Protein AF-0000000069438291 (afdb_homodimer)

InterPro domains:
  IPR002220 DapA-like [PF00701] (7-291)
  IPR002220 DapA-like [PIRSF001365] (4-292)
  IPR002220 DapA-like [PR00146] (40-61)
  IPR002220 DapA-like [PR00146] (76-94)
  IPR002220 DapA-like [PR00146] (108-124)
  IPR002220 DapA-like [PR00146] (133-150)
  IPR002220 DapA-like [PTHR12128] (6-292)
  IPR002220 DapA-like [SM01130] (6-295)
  IPR013785 Aldolase-type TIM barrel [G3DSA:3.20.20.70] (4-294)

Sequence (590 aa):
MTSTPQFHGIIAYPVTPFLPDDTVDIDRLAELVSRLVDDGAHAIAPLGSTGESAYLEEREFDAVVDTTVAAVNKRVPVIVGASDLTTANTIRRARHAQQAGADAVMVLPISYWKLSDREIAQHYASVAAAIDIPLMAYNNPATSGVDMKPELLVSMFGDIDNFTMVKESTGDLNRMLEIKRLTNGLLPFYNGSNPLVLDALNAGASGWCTAAPCLAPQPCLDLYEAVRAGRDDDAASLYTALKPLLQFIVAGGLPTTVKAGLELQGRPVGDPRRPLLPLDPEGRETLKGILASTPMTSTPQFHGIIAYPVTPFLPDDTVDIDRLAELVSRLVDDGAHAIAPLGSTGESAYLEEREFDAVVDTTVAAVNKRVPVIVGASDLTTANTIRRARHAQQAGADAVMVLPISYWKLSDREIAQHYASVAAAIDIPLMAYNNPATSGVDMKPELLVSMFGDIDNFTMVKESTGDLNRMLEIKRLTNGLLPFYNGSNPLVLDALNAGASGWCTAAPCLAPQPCLDLYEAVRAGRDDDAASLYTALKPLLQFIVAGGLPTTVKAGLELQGRPVGDPRRPLLPLDPEGRETLKGILASTP

Nearest PDB structures (foldseek):
  3na8-assembly1_D  TM=9.850E-01  e=8.270E-37  Pseudomonas aeruginosa
  3na8-assembly1_B  TM=9.850E-01  e=1.164E-35  Pseudomonas aeruginosa
  2vc6-assembly1_A  TM=9.682E-01  e=6.201E-26  Sinorhizobium meliloti
  4i7u-assembly1_A  TM=9.525E-01  e=2.532E-25  Agrobacterium tumefaciens
  2ehh-assembly1_D  TM=9.602E-01  e=3.754E-25  Aquifex aeolicus

Structure (mmCIF, N/CA/C/O backbone):
data_AF-0000000069438291-model_v1
#
loop_
_entity.id
_entity.type
_entity.pdbx_description
1 polymer 'Probable dihydrodipicolinate synthetase DapA'
#
loop_
_atom_site.group_PDB
_atom_site.id
_atom_site.type_symbol
_atom_site.label_atom_id
_atom_site.label_alt_id
_atom_site.label_comp_id
_atom_site.label_asym_id
_atom_site.label_entity_id
_atom_site.label_seq_id
_atom_site.pdbx_PDB_ins_code
_atom_site.Cartn_x
_atom_site.Cartn_y
_atom_site.Cartn_z
_atom_site.occupancy
_atom_site.B_iso_or_equiv
_atom_site.auth_seq_id
_atom_site.auth_comp_id
_atom_site.auth_asym_id
_atom_site.auth_atom_id
_atom_site.pdbx_PDB_model_num
ATOM 1 N N . MET A 1 1 ? 17.719 36.656 3.875 1 32.34 1 MET A N 1
ATOM 2 C CA . MET A 1 1 ? 17.891 35.219 3.994 1 32.34 1 MET A CA 1
ATOM 3 C C . MET A 1 1 ? 16.531 34.5 3.98 1 32.34 1 MET A C 1
ATOM 5 O O . MET A 1 1 ? 15.688 34.75 4.832 1 32.34 1 MET A O 1
ATOM 9 N N . THR A 1 2 ? 15.992 34 2.896 1 38.28 2 THR A N 1
ATOM 10 C CA . THR A 1 2 ? 14.578 33.656 2.805 1 38.28 2 THR A CA 1
ATOM 11 C C . THR A 1 2 ? 14.195 32.688 3.904 1 38.28 2 THR A C 1
ATOM 13 O O . THR A 1 2 ? 14.898 31.703 4.145 1 38.28 2 THR A O 1
ATOM 16 N N . SER A 1 3 ? 13.57 32.969 4.926 1 43.28 3 SER A N 1
ATOM 17 C CA . SER A 1 3 ? 13.25 32.281 6.168 1 43.28 3 SER A CA 1
ATOM 18 C C . SER A 1 3 ? 12.625 30.922 5.891 1 43.28 3 SER A C 1
ATOM 20 O O . SER A 1 3 ? 11.75 30.797 5.027 1 43.28 3 SER A O 1
ATOM 22 N N . THR A 1 4 ? 13.469 29.766 5.848 1 52.38 4 THR A N 1
ATOM 23 C CA . THR A 1 4 ? 12.93 28.406 5.766 1 52.38 4 THR A CA 1
ATOM 24 C C . THR A 1 4 ? 11.539 28.344 6.379 1 52.38 4 THR A C 1
ATOM 26 O O . THR A 1 4 ? 11.336 28.766 7.523 1 52.38 4 THR A O 1
ATOM 29 N N . PRO A 1 5 ? 10.562 28.203 5.414 1 58.78 5 PRO A N 1
ATOM 30 C CA . PRO A 1 5 ? 9.227 28.125 6.004 1 58.78 5 PRO A CA 1
ATOM 31 C C . PRO A 1 5 ? 9.188 27.266 7.262 1 58.78 5 PRO A C 1
ATOM 33 O O . PRO A 1 5 ? 9.852 26.234 7.328 1 58.78 5 PRO A O 1
ATOM 36 N N . GLN A 1 6 ? 8.836 27.859 8.352 1 80.06 6 GLN A N 1
ATOM 37 C CA . GLN A 1 6 ? 8.766 27.156 9.625 1 80.06 6 GLN A CA 1
ATOM 38 C C . GLN A 1 6 ? 7.488 26.312 9.711 1 80.06 6 GLN A C 1
ATOM 40 O O . GLN A 1 6 ? 6.383 26.859 9.734 1 80.06 6 GLN A O 1
ATOM 45 N N . PHE A 1 7 ? 7.539 25.047 9.383 1 93.44 7 PHE A N 1
ATOM 46 C CA . PHE A 1 7 ? 6.441 24.125 9.656 1 93.44 7 PHE A CA 1
ATOM 47 C C . PHE A 1 7 ? 6.242 23.953 11.156 1 93.44 7 PHE A C 1
ATOM 49 O O . PHE A 1 7 ? 7.191 23.641 11.883 1 93.44 7 PHE A O 1
ATOM 56 N N . HIS A 1 8 ? 5.027 24.312 11.609 1 96.06 8 HIS A N 1
ATOM 57 C CA . HIS A 1 8 ? 4.703 24.172 13.023 1 96.06 8 HIS A CA 1
ATOM 58 C C . HIS A 1 8 ? 3.209 23.953 13.227 1 96.06 8 HIS A C 1
ATOM 60 O O . HIS A 1 8 ? 2.424 24.078 12.281 1 96.06 8 HIS A O 1
ATOM 66 N N . GLY A 1 9 ? 2.861 23.609 14.492 1 97.44 9 GLY A N 1
ATOM 67 C CA . GLY A 1 9 ? 1.461 23.594 14.875 1 97.44 9 GLY A CA 1
ATOM 68 C C . GLY A 1 9 ? 0.676 22.484 14.203 1 97.44 9 GLY A C 1
ATOM 69 O O . GLY A 1 9 ? 1.126 21.328 14.156 1 97.44 9 GLY A O 1
ATOM 70 N N . ILE A 1 10 ? -0.532 22.859 13.789 1 98.25 10 ILE A N 1
ATOM 71 C CA . ILE A 1 10 ? -1.424 21.906 13.148 1 98.25 10 ILE A CA 1
ATOM 72 C C . ILE A 1 10 ? -1.109 21.828 11.656 1 98.25 10 ILE A C 1
ATOM 74 O O . ILE A 1 10 ? -1.323 22.797 10.922 1 98.25 10 ILE A O 1
ATOM 78 N N . ILE A 1 11 ? -0.617 20.719 11.25 1 98.56 11 ILE A N 1
ATOM 79 C CA . ILE A 1 11 ? -0.389 20.406 9.844 1 98.56 11 ILE A CA 1
ATOM 80 C C . ILE A 1 11 ? -1.502 19.5 9.328 1 98.56 11 ILE A C 1
ATOM 82 O O . ILE A 1 11 ? -1.548 18.312 9.656 1 98.56 11 ILE A O 1
ATOM 86 N N . ALA A 1 12 ? -2.355 20.094 8.531 1 98.75 12 ALA A N 1
ATOM 87 C CA . ALA A 1 12 ? -3.611 19.438 8.172 1 98.75 12 ALA A CA 1
ATOM 88 C C . ALA A 1 12 ? -3.441 18.578 6.922 1 98.75 12 ALA A C 1
ATOM 90 O O . ALA A 1 12 ? -2.857 19.016 5.93 1 98.75 12 ALA A O 1
ATOM 91 N N . TYR A 1 13 ? -3.969 17.375 7.02 1 98.31 13 TYR A N 1
ATOM 92 C CA . TYR A 1 13 ? -3.975 16.406 5.922 1 98.31 13 TYR A CA 1
ATOM 93 C C . TYR A 1 13 ? -5.332 16.391 5.227 1 98.31 13 TYR A C 1
ATOM 95 O O . TYR A 1 13 ? -6.285 15.789 5.738 1 98.31 13 TYR A O 1
ATOM 103 N N . PRO A 1 14 ? -5.395 17 4.078 1 98.88 14 PRO A N 1
ATOM 104 C CA . PRO A 1 14 ? -6.668 16.891 3.361 1 98.88 14 PRO A CA 1
ATOM 105 C C . PRO A 1 14 ? -6.84 15.539 2.666 1 98.88 14 PRO A C 1
ATOM 107 O O . PRO A 1 14 ? -5.855 14.922 2.246 1 98.88 14 PRO A O 1
ATOM 110 N N . VAL A 1 15 ? -8.125 15.07 2.59 1 98.88 15 VAL A N 1
ATOM 111 C CA . VAL A 1 15 ? -8.461 13.961 1.703 1 98.88 15 VAL A CA 1
ATOM 112 C C . VAL A 1 15 ? -8.516 14.453 0.258 1 98.88 15 VAL A C 1
ATOM 114 O O . VAL A 1 15 ? -8.578 15.664 0.008 1 98.88 15 VAL A O 1
ATOM 117 N N . THR A 1 16 ? -8.422 13.57 -0.687 1 98.94 16 THR A N 1
ATOM 118 C CA . THR A 1 16 ? -8.625 13.875 -2.1 1 98.94 16 THR A CA 1
ATOM 119 C C . THR A 1 16 ? -10.07 13.586 -2.51 1 98.94 16 THR A C 1
ATOM 121 O O . THR A 1 16 ? -10.508 12.438 -2.484 1 98.94 16 THR A O 1
ATOM 124 N N . PRO A 1 17 ? -10.781 14.625 -2.877 1 98.88 17 PRO A N 1
ATOM 125 C CA . PRO A 1 17 ? -12.164 14.43 -3.316 1 98.88 17 PRO A CA 1
ATOM 126 C C . PRO A 1 17 ? -12.266 13.789 -4.699 1 98.88 17 PRO A C 1
ATOM 128 O O . PRO A 1 17 ? -11.445 14.078 -5.578 1 98.88 17 PRO A O 1
ATOM 131 N N . PHE A 1 18 ? -13.242 12.961 -4.852 1 98.75 18 PHE A N 1
ATOM 132 C CA . PHE A 1 18 ? -13.477 12.305 -6.133 1 98.75 18 PHE A CA 1
ATOM 133 C C . PHE A 1 18 ? -14.906 12.539 -6.605 1 98.75 18 PHE A C 1
ATOM 135 O O . PHE A 1 18 ? -15.836 12.594 -5.793 1 98.75 18 PHE A O 1
ATOM 142 N N . LEU A 1 19 ? -15.039 12.664 -7.918 1 98.31 19 LEU A N 1
ATOM 143 C CA . LEU A 1 19 ? -16.344 12.664 -8.562 1 98.31 19 LEU A CA 1
ATOM 144 C C . LEU A 1 19 ? -16.875 11.242 -8.711 1 98.31 19 LEU A C 1
ATOM 146 O O . LEU A 1 19 ? -16.141 10.273 -8.523 1 98.31 19 LEU A O 1
ATOM 150 N N . PRO A 1 20 ? -18.172 11.094 -9 1 96.12 20 PRO A N 1
ATOM 151 C CA . PRO A 1 20 ? -18.75 9.758 -9.141 1 96.12 20 PRO A CA 1
ATOM 152 C C . PRO A 1 20 ? -18.062 8.914 -10.203 1 96.12 20 PRO A C 1
ATOM 154 O O . PRO A 1 20 ? -18.078 7.688 -10.133 1 96.12 20 PRO A O 1
ATOM 157 N N . ASP A 1 21 ? -17.391 9.602 -11.195 1 95.69 21 ASP A N 1
ATOM 158 C CA . ASP A 1 21 ? -16.703 8.852 -12.25 1 95.69 21 ASP A CA 1
ATOM 159 C C . ASP A 1 21 ? -15.258 8.539 -11.844 1 95.69 21 ASP A C 1
ATOM 161 O O . ASP A 1 21 ? -14.453 8.133 -12.68 1 95.69 21 ASP A O 1
ATOM 165 N N . ASP A 1 22 ? -14.883 8.797 -10.555 1 95 22 ASP A N 1
ATOM 166 C CA . ASP A 1 22 ? -13.625 8.43 -9.922 1 95 22 ASP A CA 1
ATOM 167 C C . ASP A 1 22 ? -12.5 9.375 -10.336 1 95 22 ASP A C 1
ATOM 169 O O . ASP A 1 22 ? -11.32 9.094 -10.086 1 95 22 ASP A O 1
ATOM 173 N N . THR A 1 23 ? -12.867 10.445 -11.031 1 97.38 23 THR A N 1
ATOM 174 C CA . THR A 1 23 ? -11.844 11.461 -11.289 1 97.38 23 THR A CA 1
ATOM 175 C C . THR A 1 23 ? -11.734 12.422 -10.109 1 97.38 23 THR A C 1
ATOM 177 O O . THR A 1 23 ? -12.688 12.578 -9.336 1 97.38 23 THR A O 1
ATOM 180 N N . VAL A 1 24 ? -10.602 13.047 -9.969 1 98.56 24 VAL A N 1
ATOM 181 C CA . VAL A 1 24 ? -10.375 13.977 -8.867 1 98.56 24 VAL A CA 1
ATOM 182 C C . VAL A 1 24 ? -11.312 15.18 -9.008 1 98.56 24 VAL A C 1
ATOM 184 O O . VAL A 1 24 ? -11.438 15.75 -10.086 1 98.56 24 VAL A O 1
ATOM 187 N N . ASP A 1 25 ? -11.977 15.508 -7.969 1 98.81 25 ASP A N 1
ATOM 188 C CA . ASP A 1 25 ? -12.828 16.703 -7.906 1 98.81 25 ASP A CA 1
ATOM 189 C C . ASP A 1 25 ? -12.016 17.938 -7.508 1 98.81 25 ASP A C 1
ATOM 191 O O . ASP A 1 25 ? -11.906 18.25 -6.32 1 98.81 25 ASP A O 1
ATOM 195 N N . ILE A 1 26 ? -11.617 18.594 -8.5 1 98.62 26 ILE A N 1
ATOM 196 C CA . ILE A 1 26 ? -10.695 19.719 -8.328 1 98.62 26 ILE A CA 1
ATOM 197 C C . ILE A 1 26 ? -11.367 20.828 -7.527 1 98.62 26 ILE A C 1
ATOM 199 O O . ILE A 1 26 ? -10.758 21.406 -6.625 1 98.62 26 ILE A O 1
ATOM 203 N N . ASP A 1 27 ? -12.539 21.188 -7.84 1 98.62 27 ASP A N 1
ATOM 204 C CA . ASP A 1 27 ? -13.25 22.266 -7.172 1 98.62 27 ASP A CA 1
ATOM 205 C C . ASP A 1 27 ? -13.453 21.953 -5.688 1 98.62 27 ASP A C 1
ATOM 207 O O . ASP A 1 27 ? -13.219 22.812 -4.832 1 98.62 27 ASP A O 1
ATOM 211 N N . ARG A 1 28 ? -13.914 20.734 -5.422 1 98.69 28 ARG A N 1
ATOM 212 C CA . ARG A 1 28 ? -14.133 20.344 -4.035 1 98.69 28 ARG A CA 1
ATOM 213 C C . ARG A 1 28 ? -12.82 20.312 -3.26 1 98.69 28 ARG A C 1
ATOM 215 O O . ARG A 1 28 ? -12.781 20.625 -2.07 1 98.69 28 ARG A O 1
ATOM 222 N N . LEU A 1 29 ? -11.75 19.922 -3.936 1 98.88 29 LEU A N 1
ATOM 223 C CA . LEU A 1 29 ? -10.445 19.953 -3.291 1 98.88 29 LEU A CA 1
ATOM 224 C C . LEU A 1 29 ? -10.047 21.375 -2.916 1 98.88 29 LEU A C 1
ATOM 226 O O . LEU A 1 29 ? -9.602 21.625 -1.793 1 98.88 29 LEU A O 1
ATOM 230 N N . ALA A 1 30 ? -10.195 22.266 -3.84 1 98.88 30 ALA A N 1
ATOM 231 C CA . ALA A 1 30 ? -9.867 23.672 -3.564 1 98.88 30 ALA A CA 1
ATOM 232 C C . ALA A 1 30 ? -10.688 24.188 -2.387 1 98.88 30 ALA A C 1
ATOM 234 O O . ALA A 1 30 ? -10.148 24.891 -1.52 1 98.88 30 ALA A O 1
ATOM 235 N N . GLU A 1 31 ? -11.938 23.844 -2.369 1 98.81 31 GLU A N 1
ATOM 236 C CA . GLU A 1 31 ? -12.812 24.281 -1.282 1 98.81 31 GLU A CA 1
ATOM 237 C C . GLU A 1 31 ? -12.352 23.703 0.056 1 98.81 31 GLU A C 1
ATOM 239 O O . GLU A 1 31 ? -12.289 24.422 1.055 1 98.81 31 GLU A O 1
ATOM 244 N N . LEU A 1 32 ? -12.062 22.438 0.047 1 98.88 32 LEU A N 1
ATOM 245 C CA . LEU A 1 32 ? -11.625 21.781 1.27 1 98.88 32 LEU A CA 1
ATOM 246 C C . LEU A 1 32 ? -10.336 22.391 1.794 1 98.88 32 LEU A C 1
ATOM 248 O O . LEU A 1 32 ? -10.227 22.703 2.982 1 98.88 32 LEU A O 1
ATOM 252 N N . VAL A 1 33 ? -9.391 22.578 0.956 1 98.88 33 VAL A N 1
ATOM 253 C CA . VAL A 1 33 ? -8.094 23.141 1.331 1 98.88 33 VAL A CA 1
ATOM 254 C C . VAL A 1 33 ? -8.281 24.562 1.848 1 98.88 33 VAL A C 1
ATOM 256 O O . VAL A 1 33 ? -7.727 24.922 2.887 1 98.88 33 VAL A O 1
ATOM 259 N N . SER A 1 34 ? -9.055 25.344 1.121 1 98.81 34 SER A N 1
ATOM 260 C CA . SER A 1 34 ? -9.312 26.703 1.561 1 98.81 34 SER A CA 1
ATOM 261 C C . SER A 1 34 ? -9.945 26.734 2.945 1 98.81 34 SER A C 1
ATOM 263 O O . SER A 1 34 ? -9.594 27.562 3.785 1 98.81 34 SER A O 1
ATOM 265 N N . ARG A 1 35 ? -10.859 25.859 3.148 1 98.75 35 ARG A N 1
ATOM 266 C CA . ARG A 1 35 ? -11.516 25.797 4.445 1 98.75 35 ARG A CA 1
ATOM 267 C C . ARG A 1 35 ? -10.531 25.438 5.551 1 98.75 35 ARG A C 1
ATOM 269 O O . ARG A 1 35 ? -10.586 26 6.648 1 98.75 35 ARG A O 1
ATOM 276 N N . LEU A 1 36 ? -9.641 24.469 5.309 1 98.88 36 LEU A N 1
ATOM 277 C CA . LEU A 1 36 ? -8.633 24.078 6.297 1 98.88 36 LEU A CA 1
ATOM 278 C C . LEU A 1 36 ? -7.758 25.281 6.664 1 98.88 36 LEU A C 1
ATOM 280 O O . LEU A 1 36 ? -7.449 25.484 7.836 1 98.88 36 LEU A O 1
ATOM 284 N N . VAL A 1 37 ? -7.406 26.031 5.633 1 98.81 37 VAL A N 1
ATOM 285 C CA . VAL A 1 37 ? -6.602 27.234 5.867 1 98.81 37 VAL A CA 1
ATOM 286 C C . VAL A 1 37 ? -7.41 28.25 6.668 1 98.81 37 VAL A C 1
ATOM 288 O O . VAL A 1 37 ? -6.926 28.781 7.672 1 98.81 37 VAL A O 1
ATOM 291 N N . ASP A 1 38 ? -8.617 28.469 6.258 1 98.69 38 ASP A N 1
ATOM 292 C CA . ASP A 1 38 ? -9.484 29.453 6.914 1 98.69 38 ASP A CA 1
ATOM 293 C C . ASP A 1 38 ? -9.766 29.047 8.359 1 98.69 38 ASP A C 1
ATOM 295 O O . ASP A 1 38 ? -9.922 29.906 9.234 1 98.69 38 ASP A O 1
ATOM 299 N N . ASP A 1 39 ? -9.789 27.781 8.555 1 98.5 39 ASP A N 1
ATOM 300 C CA . ASP A 1 39 ? -10.094 27.266 9.883 1 98.5 39 ASP A CA 1
ATOM 301 C C . ASP A 1 39 ? -8.875 27.312 10.797 1 98.5 39 ASP A C 1
ATOM 303 O O . ASP A 1 39 ? -8.969 27.031 11.992 1 98.5 39 ASP A O 1
ATOM 307 N N . GLY A 1 40 ? -7.715 27.609 10.312 1 98.56 40 GLY A N 1
ATOM 308 C CA . GLY A 1 40 ? -6.602 27.938 11.188 1 98.56 40 GLY A CA 1
ATOM 309 C C . GLY A 1 40 ? -5.465 26.938 11.109 1 98.56 40 GLY A C 1
ATOM 310 O O . GLY A 1 40 ? -4.547 26.969 11.93 1 98.56 40 GLY A O 1
ATOM 311 N N . ALA A 1 41 ? -5.512 26.031 10.141 1 98.62 41 ALA A N 1
ATOM 312 C CA . ALA A 1 41 ? -4.363 25.141 9.969 1 98.62 41 ALA A CA 1
ATOM 313 C C . ALA A 1 41 ? -3.078 25.938 9.766 1 98.62 41 ALA A C 1
ATOM 315 O O . ALA A 1 41 ? -3.074 26.953 9.062 1 98.62 41 ALA A O 1
ATOM 316 N N . HIS A 1 42 ? -1.975 25.438 10.383 1 98.56 42 HIS A N 1
ATOM 317 C CA . HIS A 1 42 ? -0.704 26.156 10.297 1 98.56 42 HIS A CA 1
ATOM 318 C C . HIS A 1 42 ? 0.08 25.719 9.062 1 98.56 42 HIS A C 1
ATOM 320 O O . HIS A 1 42 ? 1.024 26.406 8.648 1 98.56 42 HIS A O 1
ATOM 326 N N . ALA A 1 43 ? -0.226 24.641 8.461 1 98.69 43 ALA A N 1
ATOM 327 C CA . ALA A 1 43 ? 0.322 24.109 7.215 1 98.69 43 ALA A CA 1
ATOM 328 C C . ALA A 1 43 ? -0.626 23.094 6.59 1 98.69 43 ALA A C 1
ATOM 330 O O . ALA A 1 43 ? -1.5 22.547 7.273 1 98.69 43 ALA A O 1
ATOM 331 N N . ILE A 1 44 ? -0.461 22.891 5.309 1 98.81 44 ILE A N 1
ATOM 332 C CA . ILE A 1 44 ? -1.253 21.906 4.586 1 98.81 44 ILE A CA 1
ATOM 333 C C . ILE A 1 44 ? -0.334 20.828 4.012 1 98.81 44 ILE A C 1
ATOM 335 O O . ILE A 1 44 ? 0.702 21.141 3.418 1 98.81 44 ILE A O 1
ATOM 339 N N . ALA A 1 45 ? -0.655 19.594 4.277 1 98.75 45 ALA A N 1
ATOM 340 C CA . ALA A 1 45 ? 0.132 18.484 3.76 1 98.75 45 ALA A CA 1
ATOM 341 C C . ALA A 1 45 ? -0.743 17.516 2.967 1 98.75 45 ALA A C 1
ATOM 343 O O . ALA A 1 45 ? -1.238 16.531 3.512 1 98.75 45 ALA A O 1
ATOM 344 N N . PRO A 1 46 ? -0.883 17.781 1.656 1 98.88 46 PRO A N 1
ATOM 345 C CA . PRO A 1 46 ? -1.654 16.875 0.799 1 98.88 46 PRO A CA 1
ATOM 346 C C . PRO A 1 46 ? -0.875 15.625 0.409 1 98.88 46 PRO A C 1
ATOM 348 O O . PRO A 1 46 ? 0.347 15.578 0.573 1 98.88 46 PRO A O 1
ATOM 351 N N . LEU A 1 47 ? -1.573 14.633 -0.015 1 98.56 47 LEU A N 1
ATOM 352 C CA . LEU A 1 47 ? -1.022 13.508 -0.76 1 98.56 47 LEU A CA 1
ATOM 353 C C . LEU A 1 47 ? -0.15 12.633 0.138 1 98.56 47 LEU A C 1
ATOM 355 O O . LEU A 1 47 ? 0.916 12.18 -0.28 1 98.56 47 LEU A O 1
ATOM 359 N N . GLY A 1 48 ? -0.545 12.516 1.421 1 96.06 48 GLY A N 1
ATOM 360 C CA . GLY A 1 48 ? -0.122 11.422 2.271 1 96.06 48 GLY A CA 1
ATOM 361 C C . GLY A 1 48 ? -1.063 10.227 2.225 1 96.06 48 GLY A C 1
ATOM 362 O O . GLY A 1 48 ? -1.718 9.992 1.207 1 96.06 48 GLY A O 1
ATOM 363 N N . SER A 1 49 ? -1.062 9.492 3.289 1 94.38 49 SER A N 1
ATOM 364 C CA . SER A 1 49 ? -1.975 8.352 3.398 1 94.38 49 SER A CA 1
ATOM 365 C C . SER A 1 49 ? -3.43 8.805 3.33 1 94.38 49 SER A C 1
ATOM 367 O O . SER A 1 49 ? -4.242 8.203 2.629 1 94.38 49 SER A O 1
ATOM 369 N N . THR A 1 50 ? -3.738 9.906 3.984 1 96.75 50 THR A N 1
ATOM 370 C CA . THR A 1 50 ? -5.086 10.461 4.02 1 96.75 50 THR A CA 1
ATOM 371 C C . THR A 1 50 ? -5.516 10.922 2.631 1 96.75 50 THR A C 1
ATOM 373 O O . THR A 1 50 ? -6.676 10.75 2.246 1 96.75 50 THR A O 1
ATOM 376 N N . GLY A 1 51 ? -4.586 11.523 1.961 1 98 51 GLY A N 1
ATOM 377 C CA . GLY A 1 51 ? -4.867 12.07 0.644 1 98 51 GLY A CA 1
ATOM 378 C C . GLY A 1 51 ? -4.883 11.023 -0.451 1 98 51 GLY A C 1
ATOM 379 O O . GLY A 1 51 ? -5.016 11.352 -1.631 1 98 51 GLY A O 1
ATOM 380 N N . GLU A 1 52 ? -4.672 9.75 -0.154 1 97.69 52 GLU A N 1
ATOM 381 C CA . GLU A 1 52 ? -4.801 8.609 -1.059 1 97.69 52 GLU A CA 1
ATOM 382 C C . GLU A 1 52 ? -3.791 8.695 -2.199 1 97.69 52 GLU A C 1
ATOM 384 O O . GLU A 1 52 ? -4.082 8.281 -3.324 1 97.69 52 GLU A O 1
ATOM 389 N N . SER A 1 53 ? -2.596 9.266 -1.888 1 97.56 53 SER A N 1
ATOM 390 C CA . SER A 1 53 ? -1.559 9.453 -2.896 1 97.56 53 SER A CA 1
ATOM 391 C C . SER A 1 53 ? -1.216 8.133 -3.586 1 97.56 53 SER A C 1
ATOM 393 O O . SER A 1 53 ? -0.999 8.102 -4.797 1 97.56 53 SER A O 1
ATOM 395 N N . ALA A 1 54 ? -1.233 7.023 -2.9 1 96 54 ALA A N 1
ATOM 396 C CA . ALA A 1 54 ? -0.847 5.711 -3.406 1 96 54 ALA A CA 1
ATOM 397 C C . ALA A 1 54 ? -1.829 5.219 -4.465 1 96 54 ALA A C 1
ATOM 399 O O . ALA A 1 54 ? -1.511 4.32 -5.246 1 96 54 ALA A O 1
ATOM 400 N N . TYR A 1 55 ? -2.996 5.836 -4.562 1 97.38 55 TYR A N 1
ATOM 401 C CA . TYR A 1 55 ? -4.062 5.316 -5.41 1 97.38 55 TYR A CA 1
ATOM 402 C C . TYR A 1 55 ? -4.328 6.25 -6.586 1 97.38 55 TYR A C 1
ATOM 404 O O . TYR A 1 55 ? -5.305 6.07 -7.32 1 97.38 55 TYR A O 1
ATOM 412 N N . LEU A 1 56 ? -3.486 7.25 -6.723 1 98.06 56 LEU A N 1
ATOM 413 C CA . LEU A 1 56 ? -3.697 8.242 -7.773 1 98.06 56 LEU A CA 1
ATOM 414 C C . LEU A 1 56 ? -2.84 7.93 -8.992 1 98.06 56 LEU A C 1
ATOM 416 O O . LEU A 1 56 ? -1.712 7.453 -8.859 1 98.06 56 LEU A O 1
ATOM 420 N N . GLU A 1 57 ? -3.428 8.219 -10.148 1 96.75 57 GLU A N 1
ATOM 421 C CA . GLU A 1 57 ? -2.596 8.32 -11.344 1 96.75 57 GLU A CA 1
ATOM 422 C C . GLU A 1 57 ? -1.712 9.562 -11.297 1 96.75 57 GLU A C 1
ATOM 424 O O . GLU A 1 57 ? -2.025 10.531 -10.594 1 96.75 57 GLU A O 1
ATOM 429 N N . GLU A 1 58 ? -0.641 9.5 -12.078 1 97.69 58 GLU A N 1
ATOM 430 C CA . GLU A 1 58 ? 0.33 10.586 -11.969 1 97.69 58 GLU A CA 1
ATOM 431 C C . GLU A 1 58 ? -0.28 11.914 -12.391 1 97.69 58 GLU A C 1
ATOM 433 O O . GLU A 1 58 ? 0.019 12.961 -11.805 1 97.69 58 GLU A O 1
ATOM 438 N N . ARG A 1 59 ? -1.152 11.922 -13.367 1 97.88 59 ARG A N 1
ATOM 439 C CA . ARG A 1 59 ? -1.822 13.164 -13.75 1 97.88 59 ARG A CA 1
ATOM 440 C C . ARG A 1 59 ? -2.711 13.672 -12.617 1 97.88 59 ARG A C 1
ATOM 442 O O . ARG A 1 59 ? -2.855 14.883 -12.438 1 97.88 59 ARG A O 1
ATOM 449 N N . GLU A 1 60 ? -3.406 12.75 -11.938 1 98.75 60 GLU A N 1
ATOM 450 C CA . GLU A 1 60 ? -4.219 13.117 -10.781 1 98.75 60 GLU A CA 1
ATOM 451 C C . GLU A 1 60 ? -3.354 13.688 -9.664 1 98.75 60 GLU A C 1
ATOM 453 O O . GLU A 1 60 ? -3.721 14.68 -9.031 1 98.75 60 GLU A O 1
ATOM 458 N N . PHE A 1 61 ? -2.184 13.031 -9.453 1 98.75 61 PHE A N 1
ATOM 459 C CA . PHE A 1 61 ? -1.228 13.539 -8.477 1 98.75 61 PHE A CA 1
ATOM 460 C C . PHE A 1 61 ? -0.881 15 -8.766 1 98.75 61 PHE A C 1
ATOM 462 O O . PHE A 1 61 ? -0.981 15.852 -7.883 1 98.75 61 PHE A O 1
ATOM 469 N N . ASP A 1 62 ? -0.527 15.242 -9.992 1 98.88 62 ASP A N 1
ATOM 470 C CA . ASP A 1 62 ? -0.14 16.594 -10.391 1 98.88 62 ASP A CA 1
ATOM 471 C C . ASP A 1 62 ? -1.286 17.578 -10.18 1 98.88 62 ASP A C 1
ATOM 473 O O . ASP A 1 62 ? -1.073 18.688 -9.688 1 98.88 62 ASP A O 1
ATOM 477 N N . ALA A 1 63 ? -2.465 17.141 -10.508 1 98.88 63 ALA A N 1
ATOM 478 C CA . ALA A 1 63 ? -3.631 18 -10.352 1 98.88 63 ALA A CA 1
ATOM 479 C C . ALA A 1 63 ? -3.873 18.344 -8.883 1 98.88 63 ALA A C 1
ATOM 481 O O . ALA A 1 63 ? -4.23 19.469 -8.555 1 98.88 63 ALA A O 1
ATOM 482 N N . VAL A 1 64 ? -3.703 17.375 -8.016 1 98.94 64 VAL A N 1
ATOM 483 C CA . VAL A 1 64 ? -3.904 17.609 -6.586 1 98.94 64 VAL A CA 1
ATOM 484 C C . VAL A 1 64 ? -2.854 18.578 -6.066 1 98.94 64 VAL A C 1
ATOM 486 O O . VAL A 1 64 ? -3.172 19.5 -5.301 1 98.94 64 VAL A O 1
ATOM 489 N N . VAL A 1 65 ? -1.592 18.391 -6.496 1 98.94 65 VAL A N 1
ATOM 490 C CA . VAL A 1 65 ? -0.527 19.297 -6.09 1 98.94 65 VAL A CA 1
ATOM 491 C C . VAL A 1 65 ? -0.867 20.719 -6.527 1 98.94 65 VAL A C 1
ATOM 493 O O . VAL A 1 65 ? -0.895 21.641 -5.707 1 98.94 65 VAL A O 1
ATOM 496 N N . ASP A 1 66 ? -1.165 20.844 -7.797 1 98.94 66 ASP A N 1
ATOM 497 C CA . ASP A 1 66 ? -1.418 22.172 -8.367 1 98.94 66 ASP A CA 1
ATOM 498 C C . ASP A 1 66 ? -2.607 22.844 -7.68 1 98.94 66 ASP A C 1
ATOM 500 O O . ASP A 1 66 ? -2.541 24.016 -7.328 1 98.94 66 ASP A O 1
ATOM 504 N N . THR A 1 67 ? -3.656 22.094 -7.516 1 98.94 67 THR A N 1
ATOM 505 C CA . THR A 1 67 ? -4.875 22.625 -6.918 1 98.94 67 THR A CA 1
ATOM 506 C C . THR A 1 67 ? -4.625 23.062 -5.473 1 98.94 67 THR A C 1
ATOM 508 O O . THR A 1 67 ? -5.062 24.141 -5.055 1 98.94 67 THR A O 1
ATOM 511 N N . THR A 1 68 ? -3.912 22.234 -4.699 1 98.94 68 THR A N 1
ATOM 512 C CA . THR A 1 68 ? -3.645 22.531 -3.297 1 98.94 68 THR A CA 1
ATOM 513 C C . THR A 1 68 ? -2.791 23.781 -3.166 1 98.94 68 THR A C 1
ATOM 515 O O . THR A 1 68 ? -3.123 24.688 -2.396 1 98.94 68 THR A O 1
ATOM 518 N N . VAL A 1 69 ? -1.724 23.828 -3.889 1 98.88 69 VAL A N 1
ATOM 519 C CA . VAL A 1 69 ? -0.82 24.969 -3.812 1 98.88 69 VAL A CA 1
ATOM 520 C C . VAL A 1 69 ? -1.564 26.25 -4.203 1 98.88 69 VAL A C 1
ATOM 522 O O . VAL A 1 69 ? -1.445 27.281 -3.529 1 98.88 69 VAL A O 1
ATOM 525 N N . ALA A 1 70 ? -2.318 26.141 -5.242 1 98.88 70 ALA A N 1
ATOM 526 C CA . ALA A 1 70 ? -3.078 27.297 -5.695 1 98.88 70 ALA A CA 1
ATOM 527 C C . ALA A 1 70 ? -4.094 27.734 -4.645 1 98.88 70 ALA A C 1
ATOM 529 O O . ALA A 1 70 ? -4.242 28.922 -4.375 1 98.88 70 ALA A O 1
ATOM 530 N N . ALA A 1 71 ? -4.797 26.828 -4.055 1 98.88 71 ALA A N 1
ATOM 531 C CA . ALA A 1 71 ? -5.832 27.125 -3.072 1 98.88 71 ALA A CA 1
ATOM 532 C C . ALA A 1 71 ? -5.227 27.75 -1.814 1 98.88 71 ALA A C 1
ATOM 534 O O . ALA A 1 71 ? -5.824 28.641 -1.203 1 98.88 71 ALA A O 1
ATOM 535 N N . VAL A 1 72 ? -4.121 27.219 -1.413 1 98.81 72 VAL A N 1
ATOM 536 C CA . VAL A 1 72 ? -3.443 27.766 -0.239 1 98.81 72 VAL A CA 1
ATOM 537 C C . VAL A 1 72 ? -2.975 29.188 -0.525 1 98.81 72 VAL A C 1
ATOM 539 O O . VAL A 1 72 ? -3.094 30.062 0.327 1 98.81 72 VAL A O 1
ATOM 542 N N . ASN A 1 73 ? -2.424 29.359 -1.668 1 98.25 73 ASN A N 1
ATOM 543 C CA . ASN A 1 73 ? -2.014 30.672 -2.148 1 98.25 73 ASN A CA 1
ATOM 544 C C . ASN A 1 73 ? -1.061 31.359 -1.17 1 98.25 73 ASN A C 1
ATOM 546 O O . ASN A 1 73 ? -1.265 32.5 -0.803 1 98.25 73 ASN A O 1
ATOM 550 N N . LYS A 1 74 ? -0.152 30.656 -0.671 1 97.06 74 LYS A N 1
ATOM 551 C CA . LYS A 1 74 ? 0.968 31.125 0.144 1 97.06 74 LYS A CA 1
ATOM 552 C C . LYS A 1 74 ? 0.487 31.641 1.501 1 97.06 74 LYS A C 1
ATOM 554 O O . LYS A 1 74 ? 1.228 32.312 2.211 1 97.06 74 LYS A O 1
ATOM 559 N N . ARG A 1 75 ? -0.665 31.297 1.88 1 97.94 75 ARG A N 1
ATOM 560 C CA . ARG A 1 75 ? -1.162 31.75 3.176 1 97.94 75 ARG A CA 1
ATOM 561 C C . ARG A 1 75 ? -0.518 30.953 4.312 1 97.94 75 ARG A C 1
ATOM 563 O O . ARG A 1 75 ? -0.285 31.5 5.395 1 97.94 75 ARG A O 1
ATOM 570 N N . VAL A 1 76 ? -0.322 29.688 4.105 1 98.25 76 VAL A N 1
ATOM 571 C CA . VAL A 1 76 ? 0.428 28.828 5.008 1 98.25 76 VAL A CA 1
ATOM 572 C C . VAL A 1 76 ? 1.346 27.906 4.195 1 98.25 76 VAL A C 1
ATOM 574 O O . VAL A 1 76 ? 1.147 27.719 2.994 1 98.25 76 VAL A O 1
ATOM 577 N N . PRO A 1 77 ? 2.424 27.344 4.824 1 98.31 77 PRO A N 1
ATOM 578 C CA . PRO A 1 77 ? 3.316 26.453 4.078 1 98.31 77 PRO A CA 1
ATOM 579 C C . PRO A 1 77 ? 2.637 25.156 3.648 1 98.31 77 PRO A C 1
ATOM 581 O O . PRO A 1 77 ? 1.715 24.688 4.32 1 98.31 77 PRO A O 1
ATOM 584 N N . VAL A 1 78 ? 3.131 24.641 2.531 1 98.75 78 VAL A N 1
ATOM 585 C CA . VAL A 1 78 ? 2.615 23.391 1.982 1 98.75 78 VAL A CA 1
ATOM 586 C C . VAL A 1 78 ? 3.734 22.344 1.922 1 98.75 78 VAL A C 1
ATOM 588 O O . VAL A 1 78 ? 4.824 22.625 1.422 1 98.75 78 VAL A O 1
ATOM 591 N N . ILE A 1 79 ? 3.533 21.188 2.48 1 98.62 79 ILE A N 1
ATOM 592 C CA . ILE A 1 79 ? 4.445 20.062 2.367 1 98.62 79 ILE A CA 1
ATOM 593 C C . ILE A 1 79 ? 3.762 18.922 1.617 1 98.62 79 ILE A C 1
ATOM 595 O O . ILE A 1 79 ? 2.818 18.312 2.127 1 98.62 79 ILE A O 1
ATOM 599 N N . VAL A 1 80 ? 4.266 18.594 0.43 1 98.88 80 VAL A N 1
ATOM 600 C CA . VAL A 1 80 ? 3.609 17.625 -0.45 1 98.88 80 VAL A CA 1
ATOM 601 C C . VAL A 1 80 ? 4.191 16.234 -0.219 1 98.88 80 VAL A C 1
ATOM 603 O O . VAL A 1 80 ? 5.41 16.062 -0.217 1 98.88 80 VAL A O 1
ATOM 606 N N . GLY A 1 81 ? 3.27 15.234 0.073 1 98.75 81 GLY A N 1
ATOM 607 C CA . GLY A 1 81 ? 3.727 13.859 0.036 1 98.75 81 GLY A CA 1
ATOM 608 C C . GLY A 1 81 ? 4.098 13.391 -1.358 1 98.75 81 GLY A C 1
ATOM 609 O O . GLY A 1 81 ? 3.234 13.289 -2.236 1 98.75 81 GLY A O 1
ATOM 610 N N . ALA A 1 82 ? 5.402 13.047 -1.542 1 98.69 82 ALA A N 1
ATOM 611 C CA . ALA A 1 82 ? 5.879 12.727 -2.887 1 98.69 82 ALA A CA 1
ATOM 612 C C . ALA A 1 82 ? 6.242 11.25 -3.008 1 98.69 82 ALA A C 1
ATOM 614 O O . ALA A 1 82 ? 6.914 10.852 -3.959 1 98.69 82 ALA A O 1
ATOM 615 N N . SER A 1 83 ? 5.75 10.461 -2.113 1 98.12 83 SER A N 1
ATOM 616 C CA . SER A 1 83 ? 6.168 9.07 -1.988 1 98.12 83 SER A CA 1
ATOM 617 C C . SER A 1 83 ? 5.672 8.234 -3.166 1 98.12 83 SER A C 1
ATOM 619 O O . SER A 1 83 ? 4.547 8.414 -3.631 1 98.12 83 SER A O 1
ATOM 621 N N . ASP A 1 84 ? 6.527 7.395 -3.609 1 97.25 84 ASP A N 1
ATOM 622 C CA . ASP A 1 84 ? 6.207 6.395 -4.621 1 97.25 84 ASP A CA 1
ATOM 623 C C . ASP A 1 84 ? 7.035 5.125 -4.422 1 97.25 84 ASP A C 1
ATOM 625 O O . ASP A 1 84 ? 8.016 5.129 -3.672 1 97.25 84 ASP A O 1
ATOM 629 N N . LEU A 1 85 ? 6.664 4.066 -5.145 1 96.44 85 LEU A N 1
ATOM 630 C CA . LEU A 1 85 ? 7.371 2.795 -5.031 1 96.44 85 LEU A CA 1
ATOM 631 C C . LEU A 1 85 ? 8.758 2.885 -5.672 1 96.44 85 LEU A C 1
ATOM 633 O O . LEU A 1 85 ? 9.672 2.154 -5.285 1 96.44 85 LEU A O 1
ATOM 637 N N . THR A 1 86 ? 8.883 3.777 -6.66 1 97.75 86 THR A N 1
ATOM 638 C CA . THR A 1 86 ? 10.164 3.859 -7.348 1 97.75 86 THR A CA 1
ATOM 639 C C . THR A 1 86 ? 10.867 5.176 -7.023 1 97.75 86 THR A C 1
ATOM 641 O O . THR A 1 86 ? 10.219 6.195 -6.793 1 97.75 86 THR A O 1
ATOM 644 N N . THR A 1 87 ? 12.18 5.113 -7.027 1 98.31 87 THR A N 1
ATOM 645 C CA . THR A 1 87 ? 12.977 6.328 -6.859 1 98.31 87 THR A CA 1
ATOM 646 C C . THR A 1 87 ? 12.688 7.32 -7.98 1 98.31 87 THR A C 1
ATOM 648 O O . THR A 1 87 ? 12.492 8.516 -7.727 1 98.31 87 THR A O 1
ATOM 651 N N . ALA A 1 88 ? 12.594 6.797 -9.172 1 98.25 88 ALA A N 1
ATOM 652 C CA . ALA A 1 88 ? 12.398 7.66 -10.336 1 98.25 88 ALA A CA 1
ATOM 653 C C . ALA A 1 88 ? 11.094 8.438 -10.227 1 98.25 88 ALA A C 1
ATOM 655 O O . ALA A 1 88 ? 11.062 9.656 -10.453 1 98.25 88 ALA A O 1
ATOM 656 N N . ASN A 1 89 ? 10.008 7.758 -9.867 1 98.25 89 ASN A N 1
ATOM 657 C CA . ASN A 1 89 ? 8.727 8.461 -9.805 1 98.25 89 ASN A CA 1
ATOM 658 C C . ASN A 1 89 ? 8.641 9.352 -8.57 1 98.25 89 ASN A C 1
ATOM 660 O O . ASN A 1 89 ? 7.965 10.383 -8.594 1 98.25 89 ASN A O 1
ATOM 664 N N . THR A 1 90 ? 9.266 8.984 -7.445 1 98.75 90 THR A N 1
ATOM 665 C CA . THR A 1 90 ? 9.352 9.875 -6.297 1 98.75 90 THR A CA 1
ATOM 666 C C . THR A 1 90 ? 10.031 11.188 -6.68 1 98.75 90 THR A C 1
ATOM 668 O O . THR A 1 90 ? 9.578 12.266 -6.297 1 98.75 90 THR A O 1
ATOM 671 N N . ILE A 1 91 ? 11.125 11.039 -7.449 1 98.88 91 ILE A N 1
ATOM 672 C CA . ILE A 1 91 ? 11.836 12.219 -7.918 1 98.88 91 ILE A CA 1
ATOM 673 C C . ILE A 1 91 ? 10.922 13.055 -8.812 1 98.88 91 ILE A C 1
ATOM 675 O O . ILE A 1 91 ? 10.836 14.273 -8.656 1 98.88 91 ILE A O 1
ATOM 679 N N . ARG A 1 92 ? 10.211 12.406 -9.734 1 98.81 92 ARG A N 1
ATOM 680 C CA . ARG A 1 92 ? 9.289 13.109 -10.625 1 98.81 92 ARG A CA 1
ATOM 681 C C . ARG A 1 92 ? 8.242 13.875 -9.828 1 98.81 92 ARG A C 1
ATOM 683 O O . ARG A 1 92 ? 7.977 15.047 -10.109 1 98.81 92 ARG A O 1
ATOM 690 N N . ARG A 1 93 ? 7.672 13.242 -8.836 1 98.88 93 ARG A N 1
ATOM 691 C CA . ARG A 1 93 ? 6.648 13.844 -7.984 1 98.88 93 ARG A CA 1
ATOM 692 C C . ARG A 1 93 ? 7.223 15.008 -7.18 1 98.88 93 ARG A C 1
ATOM 694 O O . ARG A 1 93 ? 6.594 16.062 -7.07 1 98.88 93 ARG A O 1
ATOM 701 N N . ALA A 1 94 ? 8.367 14.773 -6.648 1 98.94 94 ALA A N 1
ATOM 702 C CA . ALA A 1 94 ? 9.016 15.812 -5.852 1 98.94 94 ALA A CA 1
ATOM 703 C C . ALA A 1 94 ? 9.32 17.047 -6.699 1 98.94 94 ALA A C 1
ATOM 705 O O . ALA A 1 94 ? 9.109 18.172 -6.262 1 98.94 94 ALA A O 1
ATOM 706 N N . ARG A 1 95 ? 9.812 16.812 -7.883 1 98.94 95 ARG A N 1
ATOM 707 C CA . ARG A 1 95 ? 10.109 17.922 -8.789 1 98.94 95 ARG A CA 1
ATOM 708 C C . ARG A 1 95 ? 8.836 18.672 -9.156 1 98.94 95 ARG A C 1
ATOM 710 O O . ARG A 1 95 ? 8.836 19.906 -9.195 1 98.94 95 ARG A O 1
ATOM 717 N N . HIS A 1 96 ? 7.812 17.938 -9.414 1 98.94 96 HIS A N 1
ATOM 718 C CA . HIS A 1 96 ? 6.551 18.609 -9.727 1 98.94 96 HIS A CA 1
ATOM 719 C C . HIS A 1 96 ? 6.066 19.453 -8.555 1 98.94 96 HIS A C 1
ATOM 721 O O . HIS A 1 96 ? 5.637 20.594 -8.742 1 98.94 96 HIS A O 1
ATOM 727 N N . ALA A 1 97 ? 6.156 18.906 -7.367 1 98.88 97 ALA A N 1
ATOM 728 C CA . ALA A 1 97 ? 5.754 19.625 -6.168 1 98.88 97 ALA A CA 1
ATOM 729 C C . ALA A 1 97 ? 6.547 20.922 -6.02 1 98.88 97 ALA A C 1
ATOM 731 O O . ALA A 1 97 ? 5.973 21.984 -5.773 1 98.88 97 ALA A O 1
ATOM 732 N N . GLN A 1 98 ? 7.832 20.828 -6.207 1 98.81 98 GLN A N 1
ATOM 733 C CA . GLN A 1 98 ? 8.688 22 -6.129 1 98.81 98 GLN A CA 1
ATOM 734 C C . GLN A 1 98 ? 8.297 23.031 -7.18 1 98.81 98 GLN A C 1
ATOM 736 O O . GLN A 1 98 ? 8.172 24.219 -6.875 1 98.81 98 GLN A O 1
ATOM 741 N N . GLN A 1 99 ? 8.094 22.547 -8.359 1 98.88 99 GLN A N 1
ATOM 742 C CA . GLN A 1 99 ? 7.75 23.438 -9.461 1 98.88 99 GLN A CA 1
ATOM 743 C C . GLN A 1 99 ? 6.414 24.141 -9.211 1 98.88 99 GLN A C 1
ATOM 745 O O . GLN A 1 99 ? 6.23 25.297 -9.586 1 98.88 99 GLN A O 1
ATOM 750 N N . ALA A 1 100 ? 5.512 23.406 -8.57 1 98.81 100 ALA A N 1
ATOM 751 C CA . ALA A 1 100 ? 4.18 23.938 -8.297 1 98.81 100 ALA A CA 1
ATOM 752 C C . ALA A 1 100 ? 4.211 24.953 -7.164 1 98.81 100 ALA A C 1
ATOM 754 O O . ALA A 1 100 ? 3.25 25.703 -6.961 1 98.81 100 ALA A O 1
ATOM 755 N N . GLY A 1 101 ? 5.254 24.984 -6.375 1 98.62 101 GLY A N 1
ATOM 756 C CA . GLY A 1 101 ? 5.391 25.984 -5.332 1 98.62 101 GLY A CA 1
ATOM 757 C C . GLY A 1 101 ? 5.289 25.406 -3.932 1 98.62 101 GLY A C 1
ATOM 758 O O . GLY A 1 101 ? 5.09 26.141 -2.963 1 98.62 101 GLY A O 1
ATOM 759 N N . ALA A 1 102 ? 5.402 24.094 -3.801 1 98.62 102 ALA A N 1
ATOM 760 C CA . ALA A 1 102 ? 5.449 23.5 -2.467 1 98.62 102 ALA A CA 1
ATOM 761 C C . ALA A 1 102 ? 6.652 24.016 -1.68 1 98.62 102 ALA A C 1
ATOM 763 O O . ALA A 1 102 ? 7.711 24.281 -2.256 1 98.62 102 ALA A O 1
ATOM 764 N N . ASP A 1 103 ? 6.496 24.094 -0.377 1 98.56 103 ASP A N 1
ATOM 765 C CA . ASP A 1 103 ? 7.57 24.578 0.486 1 98.56 103 ASP A CA 1
ATOM 766 C C . ASP A 1 103 ? 8.484 23.438 0.927 1 98.56 103 ASP A C 1
ATOM 768 O O . ASP A 1 103 ? 9.617 23.672 1.349 1 98.56 103 ASP A O 1
ATOM 772 N N . ALA A 1 104 ? 8.039 22.266 0.865 1 98.56 104 ALA A N 1
ATOM 773 C CA . ALA A 1 104 ? 8.773 21.047 1.188 1 98.56 104 ALA A CA 1
ATOM 774 C C . ALA A 1 104 ? 8.094 19.828 0.587 1 98.56 104 ALA A C 1
ATOM 776 O O . ALA A 1 104 ? 6.953 19.891 0.132 1 98.56 104 ALA A O 1
ATOM 777 N N . VAL A 1 105 ? 8.867 18.781 0.571 1 98.69 105 VAL A N 1
ATOM 778 C CA . VAL A 1 105 ? 8.266 17.484 0.238 1 98.69 105 VAL A CA 1
ATOM 779 C C . VAL A 1 105 ? 8.484 16.5 1.388 1 98.69 105 VAL A C 1
ATOM 781 O O . VAL A 1 105 ? 9.445 16.641 2.15 1 98.69 105 VAL A O 1
ATOM 784 N N . MET A 1 106 ? 7.523 15.695 1.545 1 98.62 106 MET A N 1
ATOM 785 C CA . MET A 1 106 ? 7.582 14.602 2.512 1 98.62 106 MET A CA 1
ATOM 786 C C . MET A 1 106 ? 7.621 13.25 1.808 1 98.62 106 MET A C 1
ATOM 788 O O . MET A 1 106 ? 6.863 13.016 0.867 1 98.62 106 MET A O 1
ATOM 792 N N . VAL A 1 107 ? 8.562 12.414 2.256 1 98.56 107 VAL A N 1
ATOM 793 C CA . VAL A 1 107 ? 8.727 11.125 1.585 1 98.56 107 VAL A CA 1
ATOM 794 C C . VAL A 1 107 ? 8.688 10 2.611 1 98.56 107 VAL A C 1
ATOM 796 O O . VAL A 1 107 ? 9.398 10.039 3.615 1 98.56 107 VAL A O 1
ATOM 799 N N . LEU A 1 108 ? 7.777 9.094 2.438 1 97.5 108 LEU A N 1
ATOM 800 C CA . LEU A 1 108 ? 7.723 7.785 3.076 1 97.5 108 LEU A CA 1
ATOM 801 C C . LEU A 1 108 ? 8.312 6.711 2.166 1 97.5 108 LEU A C 1
ATOM 803 O O . LEU A 1 108 ? 7.945 6.617 0.993 1 97.5 108 LEU A O 1
ATOM 807 N N . PRO A 1 109 ? 9.336 5.988 2.668 1 95.5 109 PRO A N 1
ATOM 808 C CA . PRO A 1 109 ? 9.898 4.953 1.796 1 95.5 109 PRO A CA 1
ATOM 809 C C . PRO A 1 109 ? 8.945 3.779 1.581 1 95.5 109 PRO A C 1
ATOM 811 O O . PRO A 1 109 ? 9.211 2.672 2.057 1 95.5 109 PRO A O 1
ATOM 814 N N . ILE A 1 110 ? 7.91 4.023 0.798 1 92.44 110 ILE A N 1
ATOM 815 C CA . ILE A 1 110 ? 6.977 2.963 0.429 1 92.44 110 ILE A CA 1
ATOM 816 C C . ILE A 1 110 ? 7.691 1.922 -0.428 1 92.44 110 ILE A C 1
ATOM 818 O O . ILE A 1 110 ? 8.477 2.271 -1.313 1 92.44 110 ILE A O 1
ATOM 822 N N . SER A 1 111 ? 7.469 0.666 -0.06 1 89.38 111 SER A N 1
ATOM 823 C CA . SER A 1 111 ? 8.133 -0.363 -0.85 1 89.38 111 SER A CA 1
ATOM 824 C C . SER A 1 111 ? 7.301 -1.637 -0.919 1 89.38 111 SER A C 1
ATOM 826 O O . SER A 1 111 ? 6.52 -1.923 -0.011 1 89.38 111 SER A O 1
ATOM 828 N N . TYR A 1 112 ? 7.402 -2.299 -2.035 1 92.56 112 TYR A N 1
ATOM 829 C CA . TYR A 1 112 ? 6.883 -3.654 -2.156 1 92.56 112 TYR A CA 1
ATOM 830 C C . TYR A 1 112 ? 7.832 -4.664 -1.521 1 92.56 112 TYR A C 1
ATOM 832 O O . TYR A 1 112 ? 7.414 -5.5 -0.72 1 92.56 112 TYR A O 1
ATOM 840 N N . TRP A 1 113 ? 9.07 -4.625 -1.885 1 92.75 113 TRP A N 1
ATOM 841 C CA . TRP A 1 113 ? 10.133 -5.375 -1.221 1 92.75 113 TRP A CA 1
ATOM 842 C C . TRP A 1 113 ? 10.703 -4.586 -0.047 1 92.75 113 TRP A C 1
ATOM 844 O O . TRP A 1 113 ? 10.914 -3.373 -0.147 1 92.75 113 TRP A O 1
ATOM 854 N N . LYS A 1 114 ? 10.898 -5.297 0.995 1 90.88 114 LYS A N 1
ATOM 855 C CA . LYS A 1 114 ? 11.484 -4.629 2.148 1 90.88 114 LYS A CA 1
ATOM 856 C C . LYS A 1 114 ? 12.844 -4.016 1.797 1 90.88 114 LYS A C 1
ATOM 858 O O . LYS A 1 114 ? 13.695 -4.688 1.219 1 90.88 114 LYS A O 1
ATOM 863 N N . LEU A 1 115 ? 13.031 -2.793 2.176 1 95.69 115 LEU A N 1
ATOM 864 C CA . LEU A 1 115 ? 14.25 -2.07 1.844 1 95.69 115 LEU A CA 1
ATOM 865 C C . LEU A 1 115 ? 15.25 -2.139 2.992 1 95.69 115 LEU A C 1
ATOM 867 O O . LEU A 1 115 ? 14.867 -2.061 4.16 1 95.69 115 LEU A O 1
ATOM 871 N N . SER A 1 116 ? 16.516 -2.264 2.635 1 94.69 116 SER A N 1
ATOM 872 C CA . SER A 1 116 ? 17.594 -2.141 3.6 1 94.69 116 SER A CA 1
ATOM 873 C C . SER A 1 116 ? 17.891 -0.677 3.912 1 94.69 116 SER A C 1
ATOM 875 O O . SER A 1 116 ? 17.453 0.219 3.193 1 94.69 116 SER A O 1
ATOM 877 N N . ASP A 1 117 ? 18.672 -0.474 5.008 1 96.75 117 ASP A N 1
ATOM 878 C CA . ASP A 1 117 ? 19.109 0.88 5.344 1 96.75 117 ASP A CA 1
ATOM 879 C C . ASP A 1 117 ? 19.875 1.519 4.188 1 96.75 117 ASP A C 1
ATOM 881 O O . ASP A 1 117 ? 19.703 2.707 3.904 1 96.75 117 ASP A O 1
ATOM 885 N N . ARG A 1 118 ? 20.688 0.68 3.535 1 96.38 118 ARG A N 1
ATOM 886 C CA . ARG A 1 118 ? 21.453 1.168 2.4 1 96.38 118 ARG A CA 1
ATOM 887 C C . ARG A 1 118 ? 20.547 1.641 1.274 1 96.38 118 ARG A C 1
ATOM 889 O O . ARG A 1 118 ? 20.766 2.711 0.701 1 96.38 118 ARG A O 1
ATOM 896 N N . GLU A 1 119 ? 19.547 0.901 0.947 1 97.75 119 GLU A N 1
ATOM 897 C CA . GLU A 1 119 ? 18.609 1.259 -0.103 1 97.75 119 GLU A CA 1
ATOM 898 C C . GLU A 1 119 ? 17.797 2.5 0.278 1 97.75 119 GLU A C 1
ATOM 900 O O . GLU A 1 119 ? 17.578 3.377 -0.558 1 97.75 119 GLU A O 1
ATOM 905 N N . ILE A 1 120 ? 17.391 2.602 1.571 1 98.38 120 ILE A N 1
ATOM 906 C CA . ILE A 1 120 ? 16.641 3.754 2.061 1 98.38 120 ILE A CA 1
ATOM 907 C C . ILE A 1 120 ? 17.5 5.012 1.954 1 98.38 120 ILE A C 1
ATOM 909 O O . ILE A 1 120 ? 17.062 6.031 1.424 1 98.38 120 ILE A O 1
ATOM 913 N N . ALA A 1 121 ? 18.75 4.922 2.428 1 98.38 121 ALA A N 1
ATOM 914 C CA . ALA A 1 121 ? 19.641 6.074 2.4 1 98.38 121 ALA A CA 1
ATOM 915 C C . ALA A 1 121 ? 19.891 6.543 0.969 1 98.38 121 ALA A C 1
ATOM 917 O O . ALA A 1 121 ? 19.844 7.746 0.687 1 98.38 121 ALA A O 1
ATOM 918 N N . GLN A 1 122 ? 20.109 5.602 0.078 1 98.31 122 GLN A N 1
ATOM 919 C CA . GLN A 1 122 ? 20.344 5.965 -1.315 1 98.31 122 GLN A CA 1
ATOM 920 C C . GLN A 1 122 ? 19.094 6.562 -1.949 1 98.31 122 GLN A C 1
ATOM 922 O O . GLN A 1 122 ? 19.188 7.48 -2.77 1 98.31 122 GLN A O 1
ATOM 927 N N . HIS A 1 123 ? 17.938 6.012 -1.603 1 98.5 123 HIS A N 1
ATOM 928 C CA . HIS A 1 123 ? 16.672 6.543 -2.086 1 98.5 123 HIS A CA 1
ATOM 929 C C . HIS A 1 123 ? 16.484 8 -1.678 1 98.5 123 HIS A C 1
ATOM 931 O O . HIS A 1 123 ? 16.266 8.867 -2.527 1 98.5 123 HIS A O 1
ATOM 937 N N . TYR A 1 124 ? 16.703 8.32 -0.416 1 98.81 124 TYR A N 1
ATOM 938 C CA . TYR A 1 124 ? 16.562 9.68 0.079 1 98.81 124 TYR A CA 1
ATOM 939 C C . TYR A 1 124 ? 17.609 10.602 -0.528 1 98.81 124 TYR A C 1
ATOM 941 O O . TYR A 1 124 ? 17.312 11.742 -0.887 1 98.81 124 TYR A O 1
ATOM 949 N N . ALA A 1 125 ? 18.797 10.07 -0.644 1 98.81 125 ALA A N 1
ATOM 950 C CA . ALA A 1 125 ? 19.844 10.883 -1.255 1 98.81 125 ALA A CA 1
ATOM 951 C C . ALA A 1 125 ? 19.5 11.242 -2.695 1 98.81 125 ALA A C 1
ATOM 953 O O . ALA A 1 125 ? 19.688 12.383 -3.121 1 98.81 125 ALA A O 1
ATOM 954 N N . SER A 1 126 ? 18.953 10.273 -3.404 1 98.81 126 SER A N 1
ATOM 955 C CA . SER A 1 126 ? 18.594 10.508 -4.797 1 98.81 126 SER A CA 1
ATOM 956 C C . SER A 1 126 ? 17.469 11.531 -4.91 1 98.81 126 SER A C 1
ATOM 958 O O . SER A 1 126 ? 17.531 12.43 -5.758 1 98.81 126 SER A O 1
ATOM 960 N N . VAL A 1 127 ? 16.438 11.438 -4.082 1 98.81 127 VAL A N 1
ATOM 961 C CA . VAL A 1 127 ? 15.32 12.375 -4.098 1 98.81 127 VAL A CA 1
ATOM 962 C C . VAL A 1 127 ? 15.805 13.773 -3.717 1 98.81 127 VAL A C 1
ATOM 964 O O . VAL A 1 127 ? 15.477 14.75 -4.387 1 98.81 127 VAL A O 1
ATOM 967 N N . ALA A 1 128 ? 16.609 13.828 -2.678 1 98.75 128 ALA A N 1
ATOM 968 C CA . ALA A 1 128 ? 17.109 15.109 -2.186 1 98.75 128 ALA A CA 1
ATOM 969 C C . ALA A 1 128 ? 17.938 15.82 -3.252 1 98.75 128 ALA A C 1
ATOM 971 O O . ALA A 1 128 ? 17.844 17.031 -3.414 1 98.75 128 ALA A O 1
ATOM 972 N N . ALA A 1 129 ? 18.703 15.078 -3.971 1 98.75 129 ALA A N 1
ATOM 973 C CA . ALA A 1 129 ? 19.578 15.648 -4.992 1 98.75 129 ALA A CA 1
ATOM 974 C C . ALA A 1 129 ? 18.781 16.203 -6.16 1 98.75 129 ALA A C 1
ATOM 976 O O . ALA A 1 129 ? 19.281 17.016 -6.941 1 98.75 129 ALA A O 1
ATOM 977 N N . ALA A 1 130 ? 17.562 15.82 -6.254 1 98.69 130 ALA A N 1
ATOM 978 C CA . ALA A 1 130 ? 16.75 16.156 -7.426 1 98.69 130 ALA A CA 1
ATOM 979 C C . ALA A 1 130 ? 15.945 17.438 -7.184 1 98.69 130 ALA A C 1
ATOM 981 O O . ALA A 1 130 ? 15.289 17.938 -8.094 1 98.69 130 ALA A O 1
ATOM 982 N N . ILE A 1 131 ? 15.969 17.969 -5.953 1 98.69 131 ILE A N 1
ATOM 983 C CA . ILE A 1 131 ? 15.156 19.141 -5.625 1 98.69 131 ILE A CA 1
ATOM 984 C C . ILE A 1 131 ? 15.969 20.109 -4.762 1 98.69 131 ILE A C 1
ATOM 986 O O . ILE A 1 131 ? 17.016 19.734 -4.227 1 98.69 131 ILE A O 1
ATOM 990 N N . ASP A 1 132 ? 15.383 21.312 -4.621 1 98.25 132 ASP A N 1
ATOM 991 C CA . ASP A 1 132 ? 16.078 22.359 -3.867 1 98.25 132 ASP A CA 1
ATOM 992 C C . ASP A 1 132 ? 15.328 22.688 -2.576 1 98.25 132 ASP A C 1
ATOM 994 O O . ASP A 1 132 ? 15.867 23.391 -1.707 1 98.25 132 ASP A O 1
ATOM 998 N N . ILE A 1 133 ? 14.172 22.188 -2.457 1 98.06 133 ILE A N 1
ATOM 999 C CA . ILE A 1 133 ? 13.375 22.516 -1.277 1 98.06 133 ILE A CA 1
ATOM 1000 C C . ILE A 1 133 ? 13.586 21.453 -0.205 1 98.06 133 ILE A C 1
ATOM 1002 O O . ILE A 1 133 ? 14.078 20.359 -0.498 1 98.06 133 ILE A O 1
ATOM 1006 N N . PRO A 1 134 ? 13.203 21.75 1.028 1 98.38 134 PRO A N 1
ATOM 1007 C CA . PRO A 1 134 ? 13.414 20.828 2.148 1 98.38 134 PRO A CA 1
ATOM 1008 C C . PRO A 1 134 ? 12.68 19.5 1.965 1 98.38 134 PRO A C 1
ATOM 1010 O O . PRO A 1 134 ? 11.602 19.469 1.365 1 98.38 134 PRO A O 1
ATOM 1013 N N . LEU A 1 135 ? 13.352 18.484 2.49 1 98.5 135 LEU A N 1
ATOM 1014 C CA . LEU A 1 135 ? 12.82 17.125 2.498 1 98.5 135 LEU A CA 1
ATOM 1015 C C . LEU A 1 135 ? 12.547 16.656 3.922 1 98.5 135 LEU A C 1
ATOM 1017 O O . LEU A 1 135 ? 13.422 16.734 4.789 1 98.5 135 LEU A O 1
ATOM 1021 N N . MET A 1 136 ? 11.297 16.281 4.137 1 98.38 136 MET A N 1
ATOM 1022 C CA . MET A 1 136 ? 10.875 15.656 5.387 1 98.38 136 MET A CA 1
ATOM 1023 C C . MET A 1 136 ? 10.797 14.141 5.246 1 98.38 136 MET A C 1
ATOM 1025 O O . MET A 1 136 ? 10.148 13.633 4.328 1 98.38 136 MET A O 1
ATOM 1029 N N . ALA A 1 137 ? 11.547 13.453 6.156 1 98.44 137 ALA A N 1
ATOM 1030 C CA . ALA A 1 137 ? 11.391 12 6.211 1 98.44 137 ALA A CA 1
ATOM 1031 C C . ALA A 1 137 ? 10.148 11.609 7.02 1 98.44 137 ALA A C 1
ATOM 1033 O O . ALA A 1 137 ? 9.922 12.141 8.109 1 98.44 137 ALA A O 1
ATOM 1034 N N . TYR A 1 138 ? 9.391 10.758 6.449 1 98.06 138 TYR A N 1
ATOM 1035 C CA . TYR A 1 138 ? 8.211 10.219 7.117 1 98.06 138 TYR A CA 1
ATOM 1036 C C . TYR A 1 138 ? 8.43 8.766 7.523 1 98.06 138 TYR A C 1
ATOM 1038 O O . TYR A 1 138 ? 8.547 7.891 6.664 1 98.06 138 TYR A O 1
ATOM 1046 N N . ASN A 1 139 ? 8.492 8.523 8.867 1 97.88 139 ASN A N 1
ATOM 1047 C CA . ASN A 1 139 ? 8.656 7.176 9.398 1 97.88 139 ASN A CA 1
ATOM 1048 C C . ASN A 1 139 ? 7.344 6.629 9.953 1 97.88 139 ASN A C 1
ATOM 1050 O O . ASN A 1 139 ? 6.832 7.125 10.961 1 97.88 139 ASN A O 1
ATOM 1054 N N . ASN A 1 140 ? 6.812 5.73 9.281 1 95.12 140 ASN A N 1
ATOM 1055 C CA . ASN A 1 140 ? 5.605 5.008 9.672 1 95.12 140 ASN A CA 1
ATOM 1056 C C . ASN A 1 140 ? 5.703 3.527 9.312 1 95.12 140 ASN A C 1
ATOM 1058 O O . ASN A 1 140 ? 5.18 3.094 8.289 1 95.12 140 ASN A O 1
ATOM 1062 N N . PRO A 1 141 ? 6.316 2.736 10.211 1 92.25 141 PRO A N 1
ATOM 1063 C CA . PRO A 1 141 ? 6.543 1.322 9.898 1 92.25 141 PRO A CA 1
ATOM 1064 C C . PRO A 1 141 ? 5.242 0.556 9.664 1 92.25 141 PRO A C 1
ATOM 1066 O O . PRO A 1 141 ? 5.215 -0.389 8.875 1 92.25 141 PRO A O 1
ATOM 1069 N N . ALA A 1 142 ? 4.164 0.914 10.32 1 87.06 142 ALA A N 1
ATOM 1070 C CA . ALA A 1 142 ? 2.885 0.227 10.156 1 87.06 142 ALA A CA 1
ATOM 1071 C C . ALA A 1 142 ? 2.393 0.315 8.719 1 87.06 142 ALA A C 1
ATOM 1073 O O . ALA A 1 142 ? 1.756 -0.614 8.211 1 87.06 142 ALA A O 1
ATOM 1074 N N . THR A 1 143 ? 2.76 1.381 8.039 1 87.44 143 THR A N 1
ATOM 1075 C CA . THR A 1 143 ? 2.289 1.62 6.684 1 87.44 143 THR A CA 1
ATOM 1076 C C . THR A 1 143 ? 3.324 1.154 5.664 1 87.44 143 THR A C 1
ATOM 1078 O O . THR A 1 143 ? 2.992 0.439 4.715 1 87.44 143 THR A O 1
ATOM 1081 N N . SER A 1 144 ? 4.562 1.518 5.836 1 88.12 144 SER A N 1
ATOM 1082 C CA . SER A 1 144 ? 5.598 1.282 4.832 1 88.12 144 SER A CA 1
ATOM 1083 C C . SER A 1 144 ? 6.203 -0.111 4.977 1 88.12 144 SER A C 1
ATOM 1085 O O . SER A 1 144 ? 6.848 -0.612 4.055 1 88.12 144 SER A O 1
ATOM 1087 N N . GLY A 1 145 ? 6.125 -0.679 6.188 1 86.75 145 GLY A N 1
ATOM 1088 C CA . GLY A 1 145 ? 6.77 -1.951 6.477 1 86.75 145 GLY A CA 1
ATOM 1089 C C . GLY A 1 145 ? 8.25 -1.813 6.785 1 86.75 145 GLY A C 1
ATOM 1090 O O . GLY A 1 145 ? 8.938 -2.812 7.004 1 86.75 145 GLY A O 1
ATOM 1091 N N . VAL A 1 146 ? 8.766 -0.586 6.734 1 91.38 146 VAL A N 1
ATOM 1092 C CA . VAL A 1 146 ? 10.172 -0.355 7.039 1 91.38 146 VAL A CA 1
ATOM 1093 C C . VAL A 1 146 ? 10.297 0.643 8.188 1 91.38 146 VAL A C 1
ATOM 1095 O O . VAL A 1 146 ? 9.555 1.626 8.242 1 91.38 146 VAL A O 1
ATOM 1098 N N . ASP A 1 147 ? 11.117 0.307 9.117 1 94.75 147 ASP A N 1
ATOM 1099 C CA . ASP A 1 147 ? 11.367 1.191 10.25 1 94.75 147 ASP A CA 1
ATOM 1100 C C . ASP A 1 147 ? 12.711 1.901 10.109 1 94.75 147 ASP A C 1
ATOM 1102 O O . ASP A 1 147 ? 13.758 1.255 10.078 1 94.75 147 ASP A O 1
ATOM 1106 N N . MET A 1 148 ? 12.656 3.16 9.914 1 97.94 148 MET A N 1
ATOM 1107 C CA . MET A 1 148 ? 13.875 3.967 9.914 1 97.94 148 MET A CA 1
ATOM 1108 C C . MET A 1 148 ? 14.258 4.363 11.336 1 97.94 148 MET A C 1
ATOM 1110 O O . MET A 1 148 ? 13.695 5.305 11.898 1 97.94 148 MET A O 1
ATOM 1114 N N . LYS A 1 149 ? 15.289 3.703 11.875 1 97.69 149 LYS A N 1
ATOM 1115 C CA . LYS A 1 149 ? 15.742 3.994 13.234 1 97.69 149 LYS A CA 1
ATOM 1116 C C . LYS A 1 149 ? 16.312 5.406 13.336 1 97.69 149 LYS A C 1
ATOM 1118 O O . LYS A 1 149 ? 16.812 5.953 12.344 1 97.69 149 LYS A O 1
ATOM 1123 N N . PRO A 1 150 ? 16.203 5.965 14.625 1 98.38 150 PRO A N 1
ATOM 1124 C CA . PRO A 1 150 ? 16.734 7.32 14.805 1 98.38 150 PRO A CA 1
ATOM 1125 C C . PRO A 1 150 ? 18.156 7.48 14.273 1 98.38 150 PRO A C 1
ATOM 1127 O O . PRO A 1 150 ? 18.469 8.5 13.664 1 98.38 150 PRO A O 1
ATOM 1130 N N . GLU A 1 151 ? 18.984 6.488 14.43 1 98.38 151 GLU A N 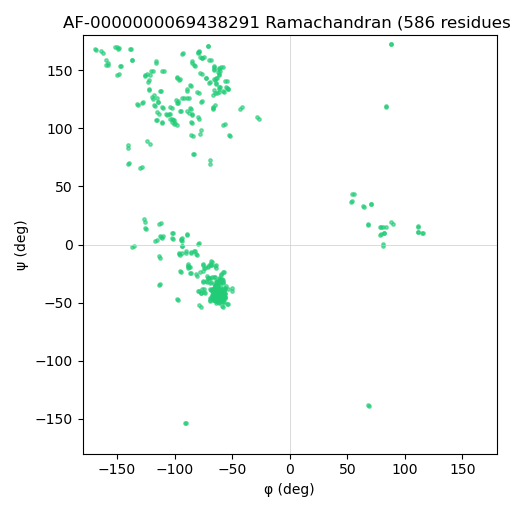1
ATOM 1131 C CA . GLU A 1 151 ? 20.375 6.566 13.961 1 98.38 151 GLU A CA 1
ATOM 1132 C C . GLU A 1 151 ? 20.438 6.73 12.445 1 98.38 151 GLU A C 1
ATOM 1134 O O . GLU A 1 151 ? 21.25 7.492 11.93 1 98.38 151 GLU A O 1
ATOM 1139 N N . LEU A 1 152 ? 19.578 6.008 11.727 1 98.5 152 LEU A N 1
ATOM 1140 C CA . LEU A 1 152 ? 19.531 6.145 10.273 1 98.5 152 LEU A CA 1
ATOM 1141 C C . LEU A 1 152 ? 19.047 7.531 9.875 1 98.5 152 LEU A C 1
ATOM 1143 O O . LEU A 1 152 ? 19.625 8.172 9 1 98.5 152 LEU A O 1
ATOM 1147 N N . LEU A 1 153 ? 17.984 7.98 10.523 1 98.56 153 LEU A N 1
ATOM 1148 C CA . LEU A 1 153 ? 17.438 9.297 10.242 1 98.56 153 LEU A CA 1
ATOM 1149 C C . LEU A 1 153 ? 18.469 10.383 10.477 1 98.56 153 LEU A C 1
ATOM 1151 O O . LEU A 1 153 ? 18.656 11.273 9.641 1 98.56 153 LEU A O 1
ATOM 1155 N N . VAL A 1 154 ? 19.141 10.289 11.57 1 98.5 154 VAL A N 1
ATOM 1156 C CA . VAL A 1 154 ? 20.141 11.297 11.93 1 98.5 154 VAL A CA 1
ATOM 1157 C C . VAL A 1 154 ? 21.328 11.219 10.969 1 98.5 154 VAL A C 1
ATOM 1159 O O . VAL A 1 154 ? 21.875 12.242 10.578 1 98.5 154 VAL A O 1
ATOM 1162 N N . SER A 1 155 ? 21.719 9.969 10.602 1 98.56 155 SER A N 1
ATOM 1163 C CA . SER A 1 155 ? 22.781 9.828 9.617 1 98.56 155 SER A CA 1
ATOM 1164 C C . SER A 1 155 ? 22.406 10.484 8.297 1 98.56 155 SER A C 1
ATOM 1166 O O . SER A 1 155 ? 23.219 11.211 7.707 1 98.56 155 SER A O 1
ATOM 1168 N N . MET A 1 156 ? 21.203 10.297 7.836 1 98.56 156 MET A N 1
ATOM 1169 C CA . MET A 1 156 ? 20.75 10.93 6.602 1 98.56 156 MET A CA 1
ATOM 1170 C C . MET A 1 156 ? 20.688 12.445 6.75 1 98.56 156 MET A C 1
ATOM 1172 O O . MET A 1 156 ? 21.047 13.18 5.82 1 98.56 156 MET A O 1
ATOM 1176 N N . PHE A 1 157 ? 20.297 12.898 7.891 1 98.25 157 PHE A N 1
ATOM 1177 C CA . PHE A 1 157 ? 20.312 14.328 8.188 1 98.25 157 PHE A CA 1
ATOM 1178 C C . PHE A 1 157 ? 21.719 14.898 8.039 1 98.25 157 PHE A C 1
ATOM 1180 O O . PHE A 1 157 ? 21.891 16 7.512 1 98.25 157 PHE A O 1
ATOM 1187 N N . GLY A 1 158 ? 22.656 14.242 8.43 1 98 158 GLY A N 1
ATOM 1188 C CA . GLY A 1 158 ? 24.031 14.68 8.32 1 98 158 GLY A CA 1
ATOM 1189 C C . GLY A 1 158 ? 24.562 14.656 6.898 1 98 158 GLY A C 1
ATOM 1190 O O . GLY A 1 158 ? 25.359 15.508 6.508 1 98 158 GLY A O 1
ATOM 1191 N N . ASP A 1 159 ? 24.109 13.742 6.113 1 97.81 159 ASP A N 1
ATOM 1192 C CA . ASP A 1 159 ? 24.688 13.484 4.801 1 97.81 159 ASP A CA 1
ATOM 1193 C C . ASP A 1 159 ? 23.938 14.25 3.711 1 97.81 159 ASP A C 1
ATOM 1195 O O . ASP A 1 159 ? 24.484 14.477 2.625 1 97.81 159 ASP A O 1
ATOM 1199 N N . ILE A 1 160 ? 22.688 14.609 3.947 1 98.25 160 ILE A N 1
ATOM 1200 C CA . ILE A 1 160 ? 21.828 15.195 2.922 1 98.25 160 ILE A CA 1
ATOM 1201 C C . ILE A 1 160 ? 21.438 16.609 3.328 1 98.25 160 ILE A C 1
ATOM 1203 O O . ILE A 1 160 ? 20.688 16.797 4.293 1 98.25 160 ILE A O 1
ATOM 1207 N N . ASP A 1 161 ? 21.766 17.578 2.578 1 96.5 161 ASP A N 1
ATOM 1208 C CA . ASP A 1 161 ? 21.641 18.984 2.965 1 96.5 161 ASP A CA 1
ATOM 1209 C C . ASP A 1 161 ? 20.188 19.391 3.111 1 96.5 161 ASP A C 1
ATOM 1211 O O . ASP A 1 161 ? 19.828 20.109 4.051 1 96.5 161 ASP A O 1
ATOM 1215 N N . ASN A 1 162 ? 19.391 18.891 2.264 1 97.38 162 ASN A N 1
ATOM 1216 C CA . ASN A 1 162 ? 18.016 19.391 2.303 1 97.38 162 ASN A CA 1
ATOM 1217 C C . ASN A 1 162 ? 17.078 18.406 2.986 1 97.38 162 ASN A C 1
ATOM 1219 O O . ASN A 1 162 ? 15.852 18.547 2.918 1 97.38 162 ASN A O 1
ATOM 1223 N N . PHE A 1 163 ? 17.625 17.391 3.605 1 97.88 163 PHE A N 1
ATOM 1224 C CA . PHE A 1 163 ? 16.891 16.594 4.582 1 97.88 163 PHE A CA 1
ATOM 1225 C C . PHE A 1 163 ? 16.844 17.312 5.93 1 97.88 163 PHE A C 1
ATOM 1227 O O . PHE A 1 163 ? 17.828 17.312 6.676 1 97.88 163 PHE A O 1
ATOM 1234 N N . THR A 1 164 ? 15.578 17.828 6.328 1 97.44 164 THR A N 1
ATOM 1235 C CA . THR A 1 164 ? 15.633 18.797 7.418 1 97.44 164 THR A CA 1
ATOM 1236 C C . THR A 1 164 ? 14.531 18.531 8.438 1 97.44 164 THR A C 1
ATOM 1238 O O . THR A 1 164 ? 14.453 19.203 9.469 1 97.44 164 THR A O 1
ATOM 1241 N N . MET A 1 165 ? 13.672 17.562 8.227 1 98 165 MET A N 1
ATOM 1242 C CA . MET A 1 165 ? 12.539 17.297 9.109 1 98 165 MET A CA 1
ATOM 1243 C C . MET A 1 165 ? 12.234 15.797 9.156 1 98 165 MET A C 1
ATOM 1245 O O . MET A 1 165 ? 12.5 15.07 8.195 1 98 165 MET A O 1
ATOM 1249 N N . VAL A 1 166 ? 11.641 15.406 10.281 1 98.19 166 VAL A N 1
ATOM 1250 C CA . VAL A 1 166 ? 11.195 14.023 10.422 1 98.19 166 VAL A CA 1
ATOM 1251 C C . VAL A 1 166 ? 9.766 13.984 10.953 1 98.19 166 VAL A C 1
ATOM 1253 O O . VAL A 1 166 ? 9.461 14.602 11.977 1 98.19 166 VAL A O 1
ATOM 1256 N N . LYS A 1 167 ? 8.914 13.391 10.211 1 97.94 167 LYS A N 1
ATOM 1257 C CA . LYS A 1 167 ? 7.625 12.969 10.766 1 97.94 167 LYS A CA 1
ATOM 1258 C C . LYS A 1 167 ? 7.711 11.562 11.352 1 97.94 167 LYS A C 1
ATOM 1260 O O . LYS A 1 167 ? 7.988 10.602 10.633 1 97.94 167 LYS A O 1
AT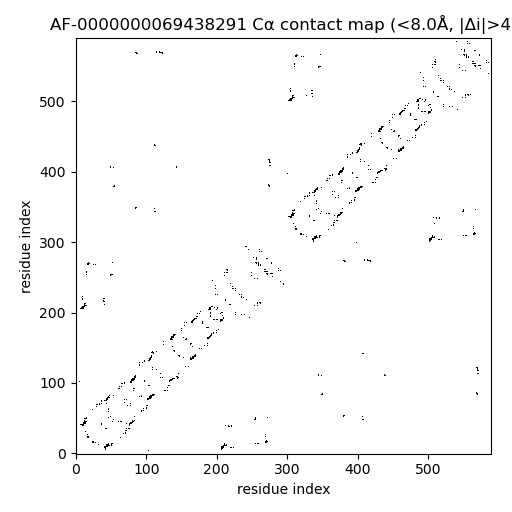OM 1265 N N . GLU A 1 168 ? 7.527 11.516 12.656 1 97.06 168 GLU A N 1
ATOM 1266 C CA . GLU A 1 168 ? 7.602 10.266 13.406 1 97.06 168 GLU A CA 1
ATOM 1267 C C . GLU A 1 168 ? 6.211 9.758 13.781 1 97.06 168 GLU A C 1
ATOM 1269 O O . GLU A 1 168 ? 5.484 10.43 14.523 1 97.06 168 GLU A O 1
ATOM 1274 N N . SER A 1 169 ? 5.855 8.5 13.258 1 95.25 169 SER A N 1
ATOM 1275 C CA . SER A 1 169 ? 4.477 8.055 13.414 1 95.25 169 SER A CA 1
ATOM 1276 C C . SER A 1 169 ? 4.41 6.676 14.062 1 95.25 169 SER A C 1
ATOM 1278 O O . SER A 1 169 ? 3.404 5.977 13.945 1 95.25 169 SER A O 1
ATOM 1280 N N . THR A 1 170 ? 5.488 6.25 14.812 1 93.75 170 THR A N 1
ATOM 1281 C CA . THR A 1 170 ? 5.496 4.941 15.445 1 93.75 170 THR A CA 1
ATOM 1282 C C . THR A 1 170 ? 4.648 4.953 16.719 1 93.75 170 THR A C 1
ATOM 1284 O O . THR A 1 170 ? 4.238 3.9 17.203 1 93.75 170 THR A O 1
ATOM 1287 N N . GLY A 1 171 ? 4.469 6.121 17.312 1 93.38 171 GLY A N 1
ATOM 1288 C CA . GLY A 1 171 ? 3.816 6.23 18.609 1 93.38 171 GLY A CA 1
ATOM 1289 C C . GLY A 1 171 ? 4.758 5.984 19.766 1 93.38 171 GLY A C 1
ATOM 1290 O O . GLY A 1 171 ? 4.312 5.715 20.891 1 93.38 171 GLY A O 1
ATOM 1291 N N . ASP A 1 172 ? 6.047 6.02 19.516 1 96.38 172 ASP A N 1
ATOM 1292 C CA . ASP A 1 172 ? 7.074 5.84 20.531 1 96.38 172 ASP A CA 1
ATOM 1293 C C . ASP A 1 172 ? 7.836 7.141 20.781 1 96.38 172 ASP A C 1
ATOM 1295 O O . ASP A 1 172 ? 8.68 7.531 19.969 1 96.38 172 ASP A O 1
ATOM 1299 N N . LEU A 1 173 ? 7.5 7.75 21.922 1 97.31 173 LEU A N 1
ATOM 1300 C CA . LEU A 1 173 ? 8.102 9.031 22.266 1 97.31 173 LEU A CA 1
ATOM 1301 C C . LEU A 1 173 ? 9.625 8.914 22.328 1 97.31 173 LEU A C 1
ATOM 1303 O O . LEU A 1 173 ? 10.336 9.867 22 1 97.31 173 LEU A O 1
ATOM 1307 N N . ASN A 1 174 ? 10.109 7.762 22.734 1 97.5 174 ASN A N 1
ATOM 1308 C CA . ASN A 1 174 ? 11.547 7.578 22.891 1 97.5 174 ASN A CA 1
ATOM 1309 C C . ASN A 1 174 ? 12.289 7.809 21.578 1 97.5 174 ASN A C 1
ATOM 1311 O O . ASN A 1 174 ? 13.43 8.289 21.578 1 97.5 174 ASN A O 1
ATOM 1315 N N . ARG A 1 175 ? 11.688 7.535 20.516 1 97.56 175 ARG A N 1
ATOM 1316 C CA . ARG A 1 175 ? 12.297 7.766 19.203 1 97.56 175 ARG A CA 1
ATOM 1317 C C . ARG A 1 175 ? 12.484 9.258 18.938 1 97.56 175 ARG A C 1
ATOM 1319 O O . ARG A 1 175 ? 13.539 9.688 18.469 1 97.56 175 ARG A O 1
ATOM 1326 N N . MET A 1 176 ? 11.531 10.008 19.25 1 97.25 176 MET A N 1
ATOM 1327 C CA . MET A 1 176 ? 11.609 11.453 19.094 1 97.25 176 MET A CA 1
ATOM 1328 C C . MET A 1 176 ? 12.688 12.047 20 1 97.25 176 MET A C 1
ATOM 1330 O O . MET A 1 176 ? 13.477 12.883 19.562 1 97.25 176 MET A O 1
ATOM 1334 N N . LEU A 1 177 ? 12.664 11.555 21.188 1 98.19 177 LEU A N 1
ATOM 1335 C CA . LEU A 1 177 ? 13.656 12.039 22.141 1 98.19 177 LEU A CA 1
ATOM 1336 C C . LEU A 1 177 ? 15.062 11.656 21.703 1 98.19 177 LEU A C 1
ATOM 1338 O O . LEU A 1 177 ? 16 12.43 21.891 1 98.19 177 LEU A O 1
ATOM 1342 N N . GLU A 1 178 ? 15.18 10.484 21.141 1 98.44 178 GLU A N 1
ATOM 1343 C CA . GLU A 1 178 ? 16.484 10.047 20.641 1 98.44 178 GLU A CA 1
ATOM 1344 C C . GLU A 1 178 ? 16.953 10.914 19.469 1 98.44 178 GLU A C 1
ATOM 1346 O O . GLU A 1 178 ? 18.125 11.273 19.391 1 98.44 178 GLU A O 1
ATOM 1351 N N . ILE A 1 179 ? 16.047 11.266 18.562 1 98.25 179 ILE A N 1
ATOM 1352 C CA . ILE A 1 179 ? 16.375 12.172 17.453 1 98.25 179 ILE A CA 1
ATOM 1353 C C . ILE A 1 179 ? 16.859 13.508 18.016 1 98.25 179 ILE A C 1
ATOM 1355 O O . ILE A 1 179 ? 17.875 14.039 17.578 1 98.25 179 ILE A O 1
ATOM 1359 N N . LYS A 1 180 ? 16.156 14.023 18.953 1 97.81 180 LYS A N 1
ATOM 1360 C CA . LYS A 1 180 ? 16.516 15.281 19.594 1 97.81 180 LYS A CA 1
ATOM 1361 C C . LYS A 1 180 ? 17.906 15.188 20.219 1 97.81 180 LYS A C 1
ATOM 1363 O O . LYS A 1 180 ? 18.75 16.078 20.031 1 97.81 180 LYS A O 1
ATOM 1368 N N . ARG A 1 181 ? 18.109 14.109 20.922 1 98.25 181 ARG A N 1
ATOM 1369 C CA . ARG A 1 181 ? 19.375 13.906 21.625 1 98.25 181 ARG A CA 1
ATOM 1370 C C . ARG A 1 181 ? 20.531 13.812 20.641 1 98.25 181 ARG A C 1
ATOM 1372 O O . ARG A 1 181 ? 21.547 14.516 20.781 1 98.25 181 ARG A O 1
ATOM 1379 N N . LEU A 1 182 ? 20.375 13.023 19.594 1 98.44 182 LEU A N 1
ATOM 1380 C CA . LEU A 1 182 ? 21.469 12.727 18.656 1 98.44 182 LEU A CA 1
ATOM 1381 C C . LEU A 1 182 ? 21.797 13.953 17.812 1 98.44 182 LEU A C 1
ATOM 1383 O O . LEU A 1 182 ? 22.906 14.062 17.281 1 98.44 182 LEU A O 1
ATOM 1387 N N . THR A 1 183 ? 20.875 14.898 17.734 1 98.19 183 THR A N 1
ATOM 1388 C CA . THR A 1 183 ? 21.109 16.047 16.875 1 98.19 183 THR A CA 1
ATOM 1389 C C . THR A 1 183 ? 21.203 17.328 17.688 1 98.19 183 THR A C 1
ATOM 1391 O O . THR A 1 183 ? 21.312 18.422 17.125 1 98.19 183 THR A O 1
ATOM 1394 N N . ASN A 1 184 ? 21.141 17.219 19.016 1 97.69 184 ASN A N 1
ATOM 1395 C CA . ASN A 1 184 ? 21.078 18.375 19.906 1 97.69 184 ASN A CA 1
ATOM 1396 C C . ASN A 1 184 ? 19.938 19.312 19.516 1 97.69 184 ASN A C 1
ATOM 1398 O O . ASN A 1 184 ? 20.094 20.531 19.5 1 97.69 184 ASN A O 1
ATOM 1402 N N . GLY A 1 185 ? 18.891 18.703 19.094 1 96.38 185 GLY A N 1
ATOM 1403 C CA . GLY A 1 185 ? 17.672 19.453 18.797 1 96.38 185 GLY A CA 1
ATOM 1404 C C . GLY A 1 185 ? 17.688 20.094 17.422 1 96.38 185 GLY A C 1
ATOM 1405 O O . GLY A 1 185 ? 16.766 20.828 17.078 1 96.38 185 GLY A O 1
ATOM 1406 N N . LEU A 1 186 ? 18.625 19.766 16.625 1 96.81 186 LEU A N 1
ATOM 1407 C CA . LEU A 1 186 ? 18.781 20.438 15.336 1 96.81 186 LEU A CA 1
ATOM 1408 C C . LEU A 1 186 ? 17.812 19.875 14.297 1 96.81 186 LEU A C 1
ATOM 1410 O O . LEU A 1 186 ? 17.5 20.547 13.32 1 96.81 186 LEU A O 1
ATOM 1414 N N . LEU A 1 187 ? 17.422 18.641 14.445 1 97.25 187 LEU A N 1
ATOM 1415 C CA . LEU A 1 187 ? 16.484 18.016 13.523 1 97.25 187 LEU A CA 1
ATOM 1416 C C . LEU A 1 187 ? 15.07 18.016 14.102 1 97.25 187 LEU A C 1
ATOM 1418 O O . LEU A 1 187 ? 14.766 17.25 15.016 1 97.25 187 LEU A O 1
ATOM 1422 N N . PRO A 1 188 ? 14.227 18.953 13.539 1 96.94 188 PRO A N 1
ATOM 1423 C CA . PRO A 1 188 ? 12.852 19 14.047 1 96.94 188 PRO A CA 1
ATOM 1424 C C . PRO A 1 188 ? 12.078 17.719 13.742 1 96.94 188 PRO A C 1
ATOM 1426 O O . PRO A 1 188 ? 12.266 17.109 12.68 1 96.94 188 PRO A O 1
ATOM 1429 N N . PHE A 1 189 ? 11.258 17.312 14.727 1 97.25 189 PHE A N 1
ATOM 1430 C CA . PHE A 1 189 ? 10.375 16.172 14.531 1 97.25 189 PHE A CA 1
ATOM 1431 C C . PHE A 1 189 ? 8.914 16.594 14.68 1 97.25 189 PHE A C 1
ATOM 1433 O O . PHE A 1 189 ? 8.609 17.531 15.422 1 97.25 189 PHE A O 1
ATOM 1440 N N . TYR A 1 190 ? 8.094 15.93 13.969 1 97.81 190 TYR A N 1
ATOM 1441 C CA . TYR A 1 190 ? 6.648 16.125 13.93 1 97.81 190 TYR A CA 1
ATOM 1442 C C . TYR A 1 190 ? 5.91 14.852 14.305 1 97.81 190 TYR A C 1
ATOM 1444 O O . TYR A 1 190 ? 6.332 13.75 13.938 1 97.81 190 TYR A O 1
ATOM 1452 N N . ASN A 1 191 ? 4.844 15.031 15.039 1 97.88 191 ASN A N 1
ATOM 1453 C CA . ASN A 1 191 ? 4.074 13.891 15.516 1 97.88 191 ASN A CA 1
ATOM 1454 C C . ASN A 1 191 ? 2.992 13.484 14.516 1 97.88 191 ASN A C 1
ATOM 1456 O O . ASN A 1 191 ? 2.199 14.32 14.086 1 97.88 191 ASN A O 1
ATOM 1460 N N . GLY A 1 192 ? 3.033 12.258 14.188 1 96.31 192 GLY A N 1
ATOM 1461 C CA . GLY A 1 192 ? 2.004 11.727 13.312 1 96.31 192 GLY A CA 1
ATOM 1462 C C . GLY A 1 192 ? 1.082 10.734 14.008 1 96.31 192 GLY A C 1
ATOM 1463 O O . GLY A 1 192 ? 0.258 10.086 13.359 1 96.31 192 GLY A O 1
ATOM 1464 N N . SER A 1 193 ? 1.192 10.547 15.312 1 95.5 193 SER A N 1
ATOM 1465 C CA . SER A 1 193 ? 0.398 9.609 16.094 1 95.5 193 SER A CA 1
ATOM 1466 C C . SER A 1 193 ? -0.568 10.336 17.016 1 95.5 193 SER A C 1
ATOM 1468 O O . SER A 1 193 ? -0.147 10.977 17.984 1 95.5 193 SER A O 1
ATOM 1470 N N . ASN A 1 194 ? -1.799 10.117 16.828 1 94.56 194 ASN A N 1
ATOM 1471 C CA . ASN A 1 194 ? -2.834 10.82 17.562 1 94.56 194 ASN A CA 1
ATOM 1472 C C . ASN A 1 194 ? -2.752 10.523 19.062 1 94.56 194 ASN A C 1
ATOM 1474 O O . ASN A 1 194 ? -2.828 11.438 19.891 1 94.56 194 ASN A O 1
ATOM 1478 N N . PRO A 1 195 ? -2.482 9.289 19.484 1 93.94 195 PRO A N 1
ATOM 1479 C CA . PRO A 1 195 ? -2.428 9.008 20.922 1 93.94 195 PRO A CA 1
ATOM 1480 C C . PRO A 1 195 ? -1.246 9.68 21.609 1 93.94 195 PRO A C 1
ATOM 1482 O O . PRO A 1 195 ? -1.271 9.883 22.828 1 93.94 195 PRO A O 1
ATOM 1485 N N . LEU A 1 196 ? -0.28 10.086 20.844 1 96.31 196 LEU A N 1
ATOM 1486 C CA . LEU A 1 196 ? 0.963 10.586 21.422 1 96.31 196 LEU A CA 1
ATOM 1487 C C . LEU A 1 196 ? 1.002 12.109 21.391 1 96.31 196 LEU A C 1
ATOM 1489 O O . LEU A 1 196 ? 1.998 12.719 21.781 1 96.31 196 LEU A O 1
ATOM 1493 N N . VAL A 1 197 ? -0.072 12.734 20.969 1 96.94 197 VAL A N 1
ATOM 1494 C CA . VAL A 1 197 ? 0.026 14.133 20.578 1 96.94 197 VAL A CA 1
ATOM 1495 C C . VAL A 1 197 ? 0.422 14.977 21.781 1 96.94 197 VAL A C 1
ATOM 1497 O O . VAL A 1 197 ? 1.302 15.836 21.688 1 96.94 197 VAL A O 1
ATOM 1500 N N . LEU A 1 198 ? -0.125 14.773 22.969 1 96.88 198 LEU A N 1
ATOM 1501 C CA . LEU A 1 198 ? 0.19 15.586 24.141 1 96.88 198 LEU A CA 1
ATOM 1502 C C . LEU A 1 198 ? 1.649 15.414 24.547 1 96.88 198 LEU A C 1
ATOM 1504 O O . LEU A 1 198 ? 2.377 16.391 24.703 1 96.88 198 LEU A O 1
ATOM 1508 N N . ASP A 1 199 ? 2.064 14.172 24.609 1 96.69 199 ASP A N 1
ATOM 1509 C CA . ASP A 1 199 ? 3.436 13.867 25.016 1 96.69 199 ASP A CA 1
ATOM 1510 C C . ASP A 1 199 ? 4.434 14.406 23.984 1 96.69 199 ASP A C 1
ATOM 1512 O O . ASP A 1 199 ? 5.469 14.969 24.359 1 96.69 199 ASP A O 1
ATOM 1516 N N . ALA A 1 200 ? 4.078 14.242 22.734 1 97.75 200 ALA A N 1
ATOM 1517 C CA . ALA A 1 200 ? 4.98 14.672 21.672 1 97.75 200 ALA A CA 1
ATOM 1518 C C . ALA A 1 200 ? 5.152 16.188 21.672 1 97.75 200 ALA A C 1
ATOM 1520 O O . ALA A 1 200 ? 6.273 16.688 21.609 1 97.75 200 ALA A O 1
ATOM 1521 N N . LEU A 1 201 ? 4.066 16.891 21.781 1 97.19 201 LEU A N 1
ATOM 1522 C CA . LEU A 1 201 ? 4.137 18.344 21.781 1 97.19 201 LEU A CA 1
ATOM 1523 C C . LEU A 1 201 ? 4.883 18.844 23.016 1 97.19 201 LEU A C 1
ATOM 1525 O O . LEU A 1 201 ? 5.699 19.766 22.922 1 97.19 201 LEU A O 1
ATOM 1529 N N . ASN A 1 202 ? 4.625 18.25 24.109 1 95.75 202 ASN A N 1
ATOM 1530 C CA . ASN A 1 202 ? 5.312 18.641 25.328 1 95.75 202 ASN A CA 1
ATOM 1531 C C . ASN A 1 202 ? 6.805 18.328 25.25 1 95.75 202 ASN A C 1
ATOM 1533 O O . ASN A 1 202 ? 7.617 19.016 25.875 1 95.75 202 ASN A O 1
ATOM 1537 N N . ALA A 1 203 ? 7.129 17.312 24.469 1 96 203 ALA A N 1
ATOM 1538 C CA . ALA A 1 203 ? 8.523 16.906 24.312 1 96 203 ALA A CA 1
ATOM 1539 C C . ALA A 1 203 ? 9.234 17.766 23.281 1 96 203 ALA A C 1
ATOM 1541 O O . ALA A 1 203 ? 10.438 17.625 23.047 1 96 203 ALA A O 1
ATOM 1542 N N . GLY A 1 204 ? 8.484 18.625 22.641 1 95 204 GLY A N 1
ATOM 1543 C CA . GLY A 1 204 ? 9.141 19.578 21.75 1 95 204 GLY A CA 1
ATOM 1544 C C . GLY A 1 204 ? 8.828 19.328 20.297 1 95 204 GLY A C 1
ATOM 1545 O O . GLY A 1 204 ? 9.453 19.922 19.406 1 95 204 GLY A O 1
ATOM 1546 N N . ALA A 1 205 ? 7.867 18.469 20.016 1 97.06 205 ALA A N 1
ATOM 1547 C CA . ALA A 1 205 ? 7.453 18.312 18.625 1 97.06 205 ALA A CA 1
ATOM 1548 C C . ALA A 1 205 ? 7.051 19.641 18.016 1 97.06 205 ALA A C 1
ATOM 1550 O O . ALA A 1 205 ? 6.348 20.438 18.656 1 97.06 205 ALA A O 1
ATOM 1551 N N . SER A 1 206 ? 7.535 19.875 16.766 1 96.5 206 SER A N 1
ATOM 1552 C CA . SER A 1 206 ? 7.289 21.156 16.094 1 96.5 206 SER A CA 1
ATOM 1553 C C . SER A 1 206 ? 5.848 21.25 15.602 1 96.5 206 SER A C 1
ATOM 1555 O O . SER A 1 206 ? 5.34 22.344 15.359 1 96.5 206 SER A O 1
ATOM 1557 N N . GLY A 1 207 ? 5.262 20.094 15.477 1 97 207 GLY A N 1
ATOM 1558 C CA . GLY A 1 207 ? 3.902 20.125 14.961 1 97 207 GLY A CA 1
ATOM 1559 C C . GLY A 1 207 ? 3.195 18.781 15.086 1 97 207 GLY A C 1
ATOM 1560 O O . GLY A 1 207 ? 3.809 17.781 15.477 1 97 207 GLY A O 1
ATOM 1561 N N . TRP A 1 208 ? 1.891 18.828 14.867 1 98.12 208 TRP A N 1
ATOM 1562 C CA . TRP A 1 208 ? 0.958 17.703 14.859 1 98.12 208 TRP A CA 1
ATOM 1563 C C . TRP A 1 208 ? 0.36 17.5 13.469 1 98.12 208 TRP A C 1
ATOM 1565 O O . TRP A 1 208 ? -0.398 18.344 12.984 1 98.12 208 TRP A O 1
ATOM 1575 N N . CYS A 1 209 ? 0.795 16.453 12.82 1 98.12 209 CYS A N 1
ATOM 1576 C CA . CYS A 1 209 ? 0.269 16.078 11.508 1 98.12 209 CYS A CA 1
ATOM 1577 C C . CYS A 1 209 ? -0.974 15.211 11.656 1 98.12 209 CYS A C 1
ATOM 1579 O O . CYS A 1 209 ? -0.901 14.102 12.18 1 98.12 209 CYS A O 1
ATOM 1581 N N . THR A 1 210 ? -2.082 15.617 11.203 1 98.12 210 THR A N 1
ATOM 1582 C CA . THR A 1 210 ? -3.307 14.867 11.461 1 98.12 210 THR A CA 1
ATOM 1583 C C . THR A 1 210 ? -4.391 15.234 10.453 1 98.12 210 THR A C 1
ATOM 1585 O O . THR A 1 210 ? -4.359 16.328 9.867 1 98.12 210 THR A O 1
ATOM 1588 N N . ALA A 1 211 ? -5.273 14.367 10.227 1 98.44 211 ALA A N 1
ATOM 1589 C CA . ALA A 1 211 ? -6.434 14.578 9.367 1 98.44 211 ALA A CA 1
ATOM 1590 C C . ALA A 1 211 ? -7.613 15.125 10.156 1 98.44 211 ALA A C 1
ATOM 1592 O O . ALA A 1 211 ? -8.625 15.539 9.578 1 98.44 211 ALA A O 1
ATOM 1593 N N . ALA A 1 212 ? -7.527 15.211 11.461 1 98.5 212 ALA A N 1
ATOM 1594 C CA . ALA A 1 212 ? -8.625 15.539 12.359 1 98.5 212 ALA A CA 1
ATOM 1595 C C . ALA A 1 212 ? -9.203 16.922 12.047 1 98.5 212 ALA A C 1
ATOM 1597 O O . ALA A 1 212 ? -10.406 17.141 12.164 1 98.5 212 ALA A O 1
ATOM 1598 N N . PRO A 1 213 ? -8.352 17.875 11.578 1 98.56 213 PRO A N 1
ATOM 1599 C CA . PRO A 1 213 ? -8.898 19.203 11.32 1 98.56 213 PRO A CA 1
ATOM 1600 C C . PRO A 1 213 ? -9.93 19.219 10.195 1 98.56 213 PRO A C 1
ATOM 1602 O O . PRO A 1 213 ? -10.695 20.172 10.062 1 98.56 213 PRO A O 1
ATOM 1605 N N . CYS A 1 214 ? -9.922 18.172 9.352 1 98.81 214 CYS A N 1
ATOM 1606 C CA . CYS A 1 214 ? -10.969 18.094 8.344 1 98.81 214 CYS A CA 1
ATOM 1607 C C . CYS A 1 214 ? -12.344 18.062 8.984 1 98.81 214 CYS A C 1
ATOM 1609 O O . CYS A 1 214 ? -13.32 18.516 8.391 1 98.81 214 CYS A O 1
ATOM 1611 N N . LEU A 1 215 ? -12.43 17.516 10.18 1 98.75 215 LEU A N 1
ATOM 1612 C CA . LEU A 1 215 ? -13.711 17.281 10.828 1 98.75 215 LEU A CA 1
ATOM 1613 C C . LEU A 1 215 ? -13.867 18.156 12.062 1 98.75 215 LEU A C 1
ATOM 1615 O O . LEU A 1 215 ? -14.984 18.562 12.406 1 98.75 215 LEU A O 1
ATOM 1619 N N . ALA A 1 216 ? -12.781 18.391 12.75 1 98.5 216 ALA A N 1
ATOM 1620 C CA . ALA A 1 216 ? -12.812 19.109 14.023 1 98.5 216 ALA A CA 1
ATOM 1621 C C . ALA A 1 216 ? -11.641 20.078 14.141 1 98.5 216 ALA A C 1
ATOM 1623 O O . ALA A 1 216 ? -10.781 19.922 15.008 1 98.5 216 ALA A O 1
ATOM 1624 N N . PRO A 1 217 ? -11.727 21.125 13.328 1 98.38 217 PRO A N 1
ATOM 1625 C CA . PRO A 1 217 ? -10.586 22.047 13.305 1 98.38 217 PRO A CA 1
ATOM 1626 C C . PRO A 1 217 ? -10.398 22.797 14.633 1 98.38 217 PRO A C 1
ATOM 1628 O O . PRO A 1 217 ? -9.289 22.844 15.164 1 98.38 217 PRO A O 1
ATOM 1631 N N . GLN A 1 218 ? -11.414 23.281 15.25 1 98 218 GLN A N 1
ATOM 1632 C CA . GLN A 1 218 ? -11.273 24.125 16.438 1 98 218 GLN A CA 1
ATOM 1633 C C . GLN A 1 218 ? -10.758 23.328 17.625 1 98 218 GLN A C 1
ATOM 1635 O O . GLN A 1 218 ? -9.828 23.75 18.312 1 98 218 GLN A O 1
ATOM 1640 N N . PRO A 1 219 ? -11.375 22.109 17.844 1 97.88 219 PRO A N 1
ATOM 1641 C CA . PRO A 1 219 ? -10.828 21.297 18.938 1 97.88 219 PRO A CA 1
ATOM 1642 C C . PRO A 1 219 ? -9.336 21.016 18.781 1 97.88 219 PRO A C 1
ATOM 1644 O O . PRO A 1 219 ? -8.594 20.969 19.766 1 97.88 219 PRO A O 1
ATOM 1647 N N . CYS A 1 220 ? -8.852 20.797 17.609 1 98.38 220 CYS A N 1
ATOM 1648 C CA . CYS A 1 220 ? -7.434 20.562 17.359 1 98.38 220 CYS A CA 1
ATOM 1649 C C . CYS A 1 220 ? -6.605 21.797 17.672 1 98.38 220 CYS A C 1
ATOM 1651 O O . CYS A 1 220 ? -5.555 21.703 18.312 1 98.38 220 CYS A O 1
ATOM 1653 N N . LEU A 1 221 ? -7.105 22.938 17.25 1 98.38 221 LEU A N 1
ATOM 1654 C CA . LEU A 1 221 ? -6.418 24.188 17.516 1 98.38 221 LEU A CA 1
ATOM 1655 C C . LEU A 1 221 ? -6.371 24.484 19.016 1 98.38 221 LEU A C 1
ATOM 1657 O O . LEU A 1 221 ? -5.332 24.875 19.547 1 98.38 221 LEU A O 1
ATOM 1661 N N . ASP A 1 222 ? -7.484 24.266 19.672 1 98.19 222 ASP A N 1
ATOM 1662 C CA . ASP A 1 222 ? -7.555 24.5 21.109 1 98.19 222 ASP A CA 1
ATOM 1663 C C . ASP A 1 222 ? -6.555 23.625 21.859 1 98.19 222 ASP A C 1
ATOM 1665 O O . ASP A 1 222 ? -5.891 24.094 22.781 1 98.19 222 ASP A O 1
ATOM 1669 N N . LEU A 1 223 ? -6.48 22.406 21.438 1 97.88 223 LEU A N 1
ATOM 1670 C CA . LEU A 1 223 ? -5.543 21.484 22.062 1 97.88 223 LEU A CA 1
ATOM 1671 C C . LEU A 1 223 ? -4.105 21.953 21.875 1 97.88 223 LEU A C 1
ATOM 1673 O O . LEU A 1 223 ? -3.334 22.031 22.844 1 97.88 223 LEU A O 1
ATOM 1677 N N . TYR A 1 224 ? -3.787 22.266 20.688 1 98 224 TYR A N 1
ATOM 1678 C CA . TYR A 1 224 ? -2.445 22.75 20.391 1 98 224 TYR A CA 1
ATOM 1679 C C . TYR A 1 224 ? -2.119 24 21.203 1 98 224 TYR A C 1
ATOM 1681 O O . TYR A 1 224 ? -1.053 24.094 21.812 1 98 224 TYR A O 1
ATOM 1689 N N . GLU A 1 225 ? -3.008 24.938 21.266 1 97.81 225 GLU A N 1
ATOM 1690 C CA . GLU A 1 225 ? -2.807 26.188 21.984 1 97.81 225 GLU A CA 1
ATOM 1691 C C . GLU A 1 225 ? -2.666 25.953 23.484 1 97.81 225 GLU A C 1
ATOM 1693 O O . GLU A 1 225 ? -1.868 26.609 24.156 1 97.81 225 GLU A O 1
ATOM 1698 N N . ALA A 1 226 ? -3.5 25.078 23.953 1 97.81 226 ALA A N 1
ATOM 1699 C CA . ALA A 1 226 ? -3.418 24.766 25.375 1 97.81 226 ALA A CA 1
ATOM 1700 C C . ALA A 1 226 ? -2.039 24.219 25.75 1 97.81 226 ALA A C 1
ATOM 1702 O O . ALA A 1 226 ? -1.464 24.594 26.766 1 97.81 226 ALA A O 1
ATOM 1703 N N . VAL A 1 227 ? -1.484 23.359 24.922 1 97.56 227 VAL A N 1
ATOM 1704 C CA . VAL A 1 227 ? -0.163 22.781 25.156 1 97.56 227 VAL A CA 1
ATOM 1705 C C . VAL A 1 227 ? 0.894 23.891 25.094 1 97.56 227 VAL A C 1
ATOM 1707 O O . VAL A 1 227 ? 1.758 23.984 25.969 1 97.56 227 VAL A O 1
ATOM 1710 N N . ARG A 1 228 ? 0.81 24.719 24.109 1 96.25 228 ARG A N 1
ATOM 1711 C CA . ARG A 1 228 ? 1.783 25.797 23.938 1 96.25 228 ARG A CA 1
ATOM 1712 C C . ARG A 1 228 ? 1.746 26.781 25.094 1 96.25 228 ARG A C 1
ATOM 1714 O O . ARG A 1 228 ? 2.775 27.344 25.469 1 96.25 228 ARG A O 1
ATOM 1721 N N . ALA A 1 229 ? 0.649 26.953 25.625 1 96.88 229 ALA A N 1
ATOM 1722 C CA . ALA A 1 229 ? 0.46 27.906 26.719 1 96.88 229 ALA A CA 1
ATOM 1723 C C . ALA A 1 229 ? 0.784 27.266 28.062 1 96.88 229 ALA A C 1
ATOM 1725 O O . ALA A 1 229 ? 0.71 27.906 29.109 1 96.88 229 ALA A O 1
ATOM 1726 N N . GLY A 1 230 ? 1.032 25.984 28.078 1 96.31 230 GLY A N 1
ATOM 1727 C CA . GLY A 1 230 ? 1.372 25.297 29.312 1 96.31 230 GLY A CA 1
ATOM 1728 C C . GLY A 1 230 ? 0.164 24.984 30.172 1 96.31 230 GLY A C 1
ATOM 1729 O O . GLY A 1 230 ? 0.294 24.812 31.391 1 96.31 230 GLY A O 1
ATOM 1730 N N . ARG A 1 231 ? -0.95 25.078 29.609 1 97.81 231 ARG A N 1
ATOM 1731 C CA . ARG A 1 231 ? -2.168 24.734 30.328 1 97.81 231 ARG A CA 1
ATOM 1732 C C . ARG A 1 231 ? -2.42 23.234 30.297 1 97.81 231 ARG A C 1
ATOM 1734 O O . ARG A 1 231 ? -3.336 22.766 29.625 1 97.81 231 ARG A O 1
ATOM 1741 N N . ASP A 1 232 ? -1.774 22.562 31.047 1 96 232 ASP A N 1
ATOM 1742 C CA . ASP A 1 232 ? -1.688 21.094 31 1 96 232 ASP A CA 1
ATOM 1743 C C . ASP A 1 232 ? -3.045 20.453 31.266 1 96 232 ASP A C 1
ATOM 1745 O O . ASP A 1 232 ? -3.455 19.531 30.562 1 96 232 ASP A O 1
ATOM 1749 N N . ASP A 1 233 ? -3.709 20.891 32.281 1 97.5 233 ASP A N 1
ATOM 1750 C CA . ASP A 1 233 ? -5.008 20.328 32.625 1 97.5 233 ASP A CA 1
ATOM 1751 C C . ASP A 1 233 ? -6.02 20.547 31.5 1 97.5 233 ASP A C 1
ATOM 1753 O O . ASP A 1 233 ? -6.789 19.641 31.156 1 97.5 233 ASP A O 1
ATOM 1757 N N . ASP A 1 234 ? -5.977 21.766 30.984 1 97.56 234 ASP A N 1
ATOM 1758 C CA . ASP A 1 234 ? -6.852 22.078 29.859 1 97.56 234 ASP A CA 1
ATOM 1759 C C . ASP A 1 234 ? -6.539 21.188 28.656 1 97.56 234 ASP A C 1
ATOM 1761 O O . ASP A 1 234 ? -7.449 20.656 28.016 1 97.56 234 ASP A O 1
ATOM 1765 N N . ALA A 1 235 ? -5.281 21.109 28.375 1 97.88 235 ALA A N 1
ATOM 1766 C CA . ALA A 1 235 ? -4.848 20.281 27.25 1 97.88 235 ALA A CA 1
ATOM 1767 C C . ALA A 1 235 ? -5.305 18.844 27.422 1 97.88 235 ALA A C 1
ATOM 1769 O O . ALA A 1 235 ? -5.793 18.219 26.469 1 97.88 235 ALA A O 1
ATOM 1770 N N . ALA A 1 236 ? -5.176 18.297 28.609 1 97.44 236 ALA A N 1
ATOM 1771 C CA . ALA A 1 236 ? -5.594 16.922 28.891 1 97.44 236 ALA A CA 1
ATOM 1772 C C . ALA A 1 236 ? -7.098 16.75 28.703 1 97.44 236 ALA A C 1
ATOM 1774 O O . ALA A 1 236 ? -7.547 15.75 28.156 1 97.44 236 ALA A O 1
ATOM 1775 N N . SER A 1 237 ? -7.828 17.703 29.172 1 97.75 237 SER A N 1
ATOM 1776 C CA . SER A 1 237 ? -9.281 17.672 29.031 1 97.75 237 SER A CA 1
ATOM 1777 C C . SER A 1 237 ? -9.695 17.75 27.562 1 97.75 237 SER A C 1
ATOM 1779 O O . SER A 1 237 ? -10.578 17 27.125 1 97.75 237 SER A O 1
ATOM 1781 N N . LEU A 1 238 ? -9.062 18.625 26.859 1 97.75 238 LEU A N 1
ATOM 1782 C CA . LEU A 1 238 ? -9.344 18.766 25.438 1 97.75 238 LEU A CA 1
ATOM 1783 C C . LEU A 1 238 ? -9 17.484 24.672 1 97.75 238 LEU A C 1
ATOM 1785 O O . LEU A 1 238 ? -9.766 17.047 23.812 1 97.75 238 LEU A O 1
ATOM 1789 N N . TYR A 1 239 ? -7.922 16.891 25 1 97.94 239 TYR A N 1
ATOM 1790 C CA . TYR A 1 239 ? -7.535 15.641 24.359 1 97.94 239 TYR A CA 1
ATOM 1791 C C . TYR A 1 239 ? -8.547 14.539 24.656 1 97.94 239 TYR A C 1
ATOM 1793 O O . TYR A 1 239 ? -8.93 13.781 23.766 1 97.94 239 TYR A O 1
ATOM 1801 N N . THR A 1 240 ? -8.922 14.43 25.906 1 97.5 240 THR A N 1
ATOM 1802 C CA . THR A 1 240 ? -9.883 13.406 26.312 1 97.5 240 THR A CA 1
ATOM 1803 C C . THR A 1 240 ? -11.172 13.539 25.5 1 97.5 240 THR A C 1
ATOM 1805 O O . THR A 1 240 ? -11.734 12.531 25.062 1 97.5 240 THR A O 1
ATOM 1808 N N . ALA A 1 241 ? -11.609 14.75 25.297 1 97.25 241 ALA A N 1
ATOM 1809 C CA . ALA A 1 241 ? -12.836 15 24.547 1 97.25 241 ALA A CA 1
ATOM 1810 C C . ALA A 1 241 ? -12.656 14.656 23.062 1 97.25 241 ALA A C 1
ATOM 1812 O O . ALA A 1 241 ? -13.602 14.219 22.406 1 97.25 241 ALA A O 1
ATOM 1813 N N . LEU A 1 242 ? -11.469 14.859 22.562 1 97.81 242 LEU A N 1
ATOM 1814 C CA . LEU A 1 242 ? -11.172 14.68 21.141 1 97.81 242 LEU A CA 1
ATOM 1815 C C . LEU A 1 242 ? -10.812 13.234 20.844 1 97.81 242 LEU A C 1
ATOM 1817 O O . LEU A 1 242 ? -10.906 12.789 19.688 1 97.81 242 LEU A O 1
ATOM 1821 N N . LYS A 1 243 ? -10.43 12.445 21.797 1 97.62 243 LYS A N 1
ATOM 1822 C CA . LYS A 1 243 ? -9.812 11.125 21.703 1 97.62 243 LYS A CA 1
ATOM 1823 C C . LYS A 1 243 ? -10.711 10.148 20.953 1 97.62 243 LYS A C 1
ATOM 1825 O O . LYS A 1 243 ? -10.242 9.414 20.078 1 97.62 243 LYS A O 1
ATOM 1830 N N . PRO A 1 244 ? -12.07 10.109 21.188 1 98 244 PRO A N 1
ATOM 1831 C CA . PRO A 1 244 ? -12.906 9.164 20.453 1 98 244 PRO A CA 1
ATOM 1832 C C . PRO A 1 244 ? -12.852 9.383 18.938 1 98 244 PRO A C 1
ATOM 1834 O O . PRO A 1 244 ? -12.797 8.414 18.172 1 98 244 PRO A O 1
ATOM 1837 N N . LEU A 1 245 ? -12.836 10.617 18.531 1 98.44 245 LEU A N 1
ATOM 1838 C CA . LEU A 1 245 ? -12.742 10.93 17.109 1 98.44 245 LEU A CA 1
ATOM 1839 C C . LEU A 1 245 ? -11.383 10.516 16.547 1 98.44 245 LEU A C 1
ATOM 1841 O O . LEU A 1 245 ? -11.312 9.859 15.508 1 98.44 245 LEU A O 1
ATOM 1845 N N . LEU A 1 246 ? -10.32 10.859 17.297 1 98 246 LEU A N 1
ATOM 1846 C CA . LEU A 1 246 ? -8.961 10.578 16.859 1 98 246 LEU A CA 1
ATOM 1847 C C . LEU A 1 246 ? -8.742 9.07 16.703 1 98 246 LEU A C 1
ATOM 1849 O O . LEU A 1 246 ? -8.109 8.633 15.742 1 98 246 LEU A O 1
ATOM 1853 N N . GLN A 1 247 ? -9.289 8.297 17.547 1 97.12 247 GLN A N 1
ATOM 1854 C CA . GLN A 1 247 ? -9.148 6.848 17.5 1 97.12 247 GLN A CA 1
ATOM 1855 C C . GLN A 1 247 ? -9.984 6.254 16.359 1 97.12 247 GLN A C 1
ATOM 1857 O O . GLN A 1 247 ? -9.516 5.379 15.633 1 97.12 247 GLN A O 1
ATOM 1862 N N . PHE A 1 248 ? -11.164 6.754 16.188 1 97.75 248 PHE A N 1
ATOM 1863 C CA . PHE A 1 248 ? -12.086 6.199 15.203 1 97.75 248 PHE A CA 1
ATOM 1864 C C . PHE A 1 248 ? -11.562 6.414 13.789 1 97.75 248 PHE A C 1
ATOM 1866 O O . PHE A 1 248 ? -11.57 5.488 12.977 1 97.75 248 PHE A O 1
ATOM 1873 N N . ILE A 1 249 ? -11.055 7.613 13.477 1 97.38 249 ILE A N 1
ATOM 1874 C CA . ILE A 1 249 ? -10.727 7.934 12.094 1 97.38 249 ILE A CA 1
ATOM 1875 C C . ILE A 1 249 ? -9.492 7.141 11.664 1 97.38 249 ILE A C 1
ATOM 1877 O O . ILE A 1 249 ? -9.344 6.789 10.492 1 97.38 249 ILE A O 1
ATOM 1881 N N . VAL A 1 250 ? -8.602 6.793 12.57 1 95.12 250 VAL A N 1
ATOM 1882 C CA . VAL A 1 250 ? -7.414 6.008 12.242 1 95.12 250 VAL A CA 1
ATOM 1883 C C . VAL A 1 250 ? -7.785 4.535 12.117 1 95.12 250 VAL A C 1
ATOM 1885 O O . VAL A 1 250 ? -7.359 3.857 11.18 1 95.12 250 VAL A O 1
ATOM 1888 N N . ALA A 1 251 ? -8.641 4.051 12.969 1 93.81 251 ALA A N 1
ATOM 1889 C CA . ALA A 1 251 ? -9.008 2.639 13.016 1 93.81 251 ALA A CA 1
ATOM 1890 C C . ALA A 1 251 ? -9.711 2.207 11.734 1 93.81 251 ALA A C 1
ATOM 1892 O O . ALA A 1 251 ? -9.508 1.086 11.258 1 93.81 251 ALA A O 1
ATOM 1893 N N . GLY A 1 252 ? -10.469 3.059 11.211 1 93.31 252 GLY A N 1
ATOM 1894 C CA . GLY A 1 252 ? -11.266 2.705 10.047 1 93.31 252 GLY A CA 1
ATOM 1895 C C . GLY A 1 252 ? -10.594 3.047 8.734 1 93.31 252 GLY A C 1
ATOM 1896 O O . GLY A 1 252 ? -11.156 2.812 7.66 1 93.31 252 GLY A O 1
ATOM 1897 N N . GLY A 1 253 ? -9.328 3.574 8.75 1 94.81 253 GLY A N 1
ATOM 1898 C CA . GLY A 1 253 ? -8.695 4.086 7.543 1 94.81 253 GLY A CA 1
ATOM 1899 C C . GLY A 1 253 ? -9.086 5.516 7.223 1 94.81 253 GLY A C 1
ATOM 1900 O O . GLY A 1 253 ? -10.242 5.789 6.879 1 94.81 253 GLY A O 1
ATOM 1901 N N . LEU A 1 254 ? -8.125 6.387 7.203 1 97.44 254 LEU A N 1
ATOM 1902 C CA . LEU A 1 254 ? -8.344 7.828 7.23 1 97.44 254 LEU A CA 1
ATOM 1903 C C . LEU A 1 254 ? -9.172 8.273 6.031 1 97.44 254 LEU A C 1
ATOM 1905 O O . LEU A 1 254 ? -10.148 9.023 6.184 1 97.44 254 LEU A O 1
ATOM 1909 N N . PRO A 1 255 ? -8.898 7.746 4.797 1 98.12 255 PRO A N 1
ATOM 1910 C CA . PRO A 1 255 ? -9.734 8.219 3.688 1 98.12 255 PRO A CA 1
ATOM 1911 C C . PRO A 1 255 ? -11.203 7.863 3.857 1 98.12 255 PRO A C 1
ATOM 1913 O O . PRO A 1 255 ? -12.078 8.719 3.674 1 98.12 255 PRO A O 1
ATOM 1916 N N . THR A 1 256 ? -11.422 6.707 4.332 1 98.38 256 THR A N 1
ATOM 1917 C CA . THR A 1 256 ? -12.781 6.199 4.465 1 98.38 256 THR A CA 1
ATOM 1918 C C . THR A 1 256 ? -13.531 6.957 5.559 1 98.38 256 THR A C 1
ATOM 1920 O O . THR A 1 256 ? -14.641 7.445 5.332 1 98.38 256 THR A O 1
ATOM 1923 N N . THR A 1 257 ? -12.945 7.102 6.672 1 98.56 257 THR A N 1
ATOM 1924 C CA . THR A 1 257 ? -13.633 7.672 7.832 1 98.56 257 THR A CA 1
ATOM 1925 C C . THR A 1 257 ? -13.742 9.188 7.699 1 98.56 257 THR A C 1
ATOM 1927 O O . THR A 1 257 ? -14.781 9.766 8.016 1 98.56 257 THR A O 1
ATOM 1930 N N . VAL A 1 258 ? -12.727 9.875 7.258 1 98.81 258 VAL A N 1
ATOM 1931 C CA . VAL A 1 258 ? -12.742 11.328 7.129 1 98.81 258 VAL A CA 1
ATOM 1932 C C . VAL A 1 258 ? -13.75 11.734 6.055 1 98.81 258 VAL A C 1
ATOM 1934 O O . VAL A 1 258 ? -14.508 12.688 6.238 1 98.81 258 VAL A O 1
ATOM 1937 N N . LYS A 1 259 ? -13.797 11.008 4.922 1 98.81 259 LYS A N 1
ATOM 1938 C CA . LYS A 1 259 ? -14.766 11.32 3.873 1 98.81 259 LYS A CA 1
ATOM 1939 C C . LYS A 1 259 ? -16.188 11.109 4.363 1 98.81 259 LYS A C 1
ATOM 1941 O O . LYS A 1 259 ? -17.078 11.906 4.07 1 98.81 259 LYS A O 1
ATOM 1946 N N . ALA A 1 260 ? -16.391 10.039 5.109 1 98.75 260 ALA A N 1
ATOM 1947 C CA . ALA A 1 260 ? -17.703 9.82 5.711 1 98.75 260 ALA A CA 1
ATOM 1948 C C . ALA A 1 260 ? -18.062 10.961 6.66 1 98.75 260 ALA A C 1
ATOM 1950 O O . ALA A 1 260 ? -19.203 11.43 6.66 1 98.75 260 ALA A O 1
ATOM 1951 N N . GLY A 1 261 ? -17.141 11.375 7.465 1 98.81 261 GLY A N 1
ATOM 1952 C CA . GLY A 1 261 ? -17.359 12.469 8.391 1 98.81 261 GLY A CA 1
ATOM 1953 C C . GLY A 1 261 ? -17.719 13.773 7.691 1 98.81 261 GLY A C 1
ATOM 1954 O O . GLY A 1 261 ? -18.625 14.484 8.117 1 98.81 261 GLY A O 1
ATOM 1955 N N . LEU A 1 262 ? -16.984 14.078 6.645 1 98.81 262 LEU A N 1
ATOM 1956 C CA . LEU A 1 262 ? -17.281 15.281 5.875 1 98.81 262 LEU A CA 1
ATOM 1957 C C . LEU A 1 262 ? -18.688 15.219 5.293 1 98.81 262 LEU A C 1
ATOM 1959 O O . LEU A 1 262 ? -19.406 16.219 5.305 1 98.81 262 LEU A O 1
ATOM 1963 N N . GLU A 1 263 ? -19.047 14.078 4.824 1 98.56 263 GLU A N 1
ATOM 1964 C CA . GLU A 1 263 ? -20.391 13.922 4.301 1 98.56 263 GLU A CA 1
ATOM 1965 C C . GLU A 1 263 ? -21.438 14.133 5.395 1 98.56 263 GLU A C 1
ATOM 1967 O O . GLU A 1 263 ? -22.438 14.82 5.184 1 98.56 263 GLU A O 1
ATOM 1972 N N . LEU A 1 264 ? -21.25 13.562 6.512 1 98.44 264 LEU A N 1
ATOM 1973 C CA . LEU A 1 264 ? -22.156 13.695 7.645 1 98.44 264 LEU A CA 1
ATOM 1974 C C . LEU A 1 264 ? -22.281 15.156 8.078 1 98.44 264 LEU A C 1
ATOM 1976 O O . LEU A 1 264 ? -23.297 15.562 8.641 1 98.44 264 LEU A O 1
ATOM 1980 N N . GLN A 1 265 ? -21.266 15.953 7.789 1 98.06 265 GLN A N 1
ATOM 1981 C CA . GLN A 1 265 ? -21.266 17.359 8.156 1 98.06 265 GLN A CA 1
ATOM 1982 C C . GLN A 1 265 ? -21.781 18.234 7.012 1 98.06 265 GLN A C 1
ATOM 1984 O O . GLN A 1 265 ? -21.688 19.453 7.062 1 98.06 265 GLN A O 1
ATOM 1989 N N . GLY A 1 266 ? -22.219 17.656 5.949 1 98.12 266 GLY A N 1
ATOM 1990 C CA . GLY A 1 266 ? -22.844 18.391 4.855 1 98.12 266 GLY A CA 1
ATOM 1991 C C . GLY A 1 266 ? -21.844 18.859 3.814 1 98.12 266 GLY A C 1
ATOM 1992 O O . GLY A 1 266 ? -22.125 19.797 3.051 1 98.12 266 GLY A O 1
ATOM 1993 N N . ARG A 1 267 ? -20.688 18.25 3.846 1 97.88 267 ARG A N 1
ATOM 1994 C CA . ARG A 1 267 ? -19.625 18.625 2.91 1 97.88 267 ARG A CA 1
ATOM 1995 C C . ARG A 1 267 ? -19.078 17.391 2.195 1 97.88 267 ARG A C 1
ATOM 1997 O O . ARG A 1 267 ? -17.891 17.078 2.332 1 97.88 267 ARG A O 1
ATOM 2004 N N . PRO A 1 268 ? -19.953 16.766 1.347 1 98.12 268 PRO A N 1
ATOM 2005 C CA . PRO A 1 268 ? -19.5 15.531 0.692 1 98.12 268 PRO A CA 1
ATOM 2006 C C . PRO A 1 268 ? -18.312 15.766 -0.251 1 98.12 268 PRO A C 1
ATOM 2008 O O . PRO A 1 268 ? -18.266 16.797 -0.94 1 98.12 268 PRO A O 1
ATOM 2011 N N . VAL A 1 269 ? -17.344 14.82 -0.194 1 98.69 269 VAL A N 1
ATOM 2012 C CA . VAL A 1 269 ? -16.156 14.938 -1.03 1 98.69 269 VAL A CA 1
ATOM 2013 C C . VAL A 1 269 ? -15.984 13.664 -1.858 1 98.69 269 VAL A C 1
ATOM 2015 O O . VAL A 1 269 ? -14.922 13.43 -2.434 1 98.69 269 VAL A O 1
ATOM 2018 N N . GLY A 1 270 ? -16.984 12.836 -1.938 1 98.44 270 GLY A N 1
ATOM 2019 C CA . GLY A 1 270 ? -16.938 11.617 -2.73 1 98.44 270 GLY A CA 1
ATOM 2020 C C . GLY A 1 270 ? -16.391 10.422 -1.964 1 98.44 270 GLY A C 1
ATOM 2021 O O . GLY A 1 270 ? -15.938 10.57 -0.828 1 98.44 270 GLY A O 1
ATOM 2022 N N . ASP A 1 271 ? -16.438 9.211 -2.539 1 98.12 271 ASP A N 1
ATOM 2023 C CA . ASP A 1 271 ? -16.016 7.945 -1.945 1 98.12 271 ASP A CA 1
ATOM 2024 C C . ASP A 1 271 ? -14.508 7.75 -2.082 1 98.12 271 ASP A C 1
ATOM 2026 O O . ASP A 1 271 ? -13.875 8.391 -2.922 1 98.12 271 ASP A O 1
ATOM 2030 N N . PRO A 1 272 ? -13.953 6.969 -1.146 1 98.19 272 PRO A N 1
ATOM 2031 C CA . PRO A 1 272 ? -12.539 6.645 -1.35 1 98.19 272 PRO A CA 1
ATOM 2032 C C . PRO A 1 272 ? -12.289 5.879 -2.646 1 98.19 272 PRO A C 1
ATOM 2034 O O . PRO A 1 272 ? -13.203 5.25 -3.184 1 98.19 272 PRO A O 1
ATOM 2037 N N . ARG A 1 273 ? -11.086 6.074 -3.201 1 97.81 273 ARG A N 1
ATOM 2038 C CA . ARG A 1 273 ? -10.695 5.367 -4.414 1 97.81 273 ARG A CA 1
ATOM 2039 C C . ARG A 1 273 ? -10.688 3.857 -4.191 1 97.81 273 ARG A C 1
ATOM 2041 O O . ARG A 1 273 ? -10.148 3.375 -3.191 1 97.81 273 ARG A O 1
ATOM 2048 N N . ARG A 1 274 ? -11.32 3.041 -5.082 1 97.69 274 ARG A N 1
ATOM 2049 C CA . ARG A 1 274 ? -11.32 1.584 -4.992 1 97.69 274 ARG A CA 1
ATOM 2050 C C . ARG A 1 274 ? -9.898 1.031 -5.098 1 97.69 274 ARG A C 1
ATOM 2052 O O . ARG A 1 274 ? -9.109 1.492 -5.922 1 97.69 274 ARG A O 1
ATOM 2059 N N . PRO A 1 275 ? -9.586 0.041 -4.176 1 97.56 275 PRO A N 1
ATOM 2060 C CA . PRO A 1 275 ? -10.477 -0.955 -3.57 1 97.56 275 PRO A CA 1
ATOM 2061 C C . PRO A 1 275 ? -11.055 -0.495 -2.234 1 97.56 275 PRO A C 1
ATOM 2063 O O . PRO A 1 275 ? -11.859 -1.211 -1.626 1 97.56 275 PRO A O 1
ATOM 2066 N N . LEU A 1 276 ? -10.672 0.713 -1.765 1 97.88 276 LEU A N 1
ATOM 2067 C CA . LEU A 1 276 ? -11.289 1.218 -0.544 1 97.88 276 LEU A CA 1
ATOM 2068 C C . LEU A 1 276 ? -12.781 1.44 -0.748 1 97.88 276 LEU A C 1
ATOM 2070 O O . LEU A 1 276 ? -13.211 1.866 -1.823 1 97.88 276 LEU A O 1
ATOM 2074 N N . LEU A 1 277 ? -13.523 1.165 0.25 1 97.94 277 LEU A N 1
ATOM 2075 C CA . LEU A 1 277 ? -14.969 1.357 0.187 1 97.94 277 LEU A CA 1
ATOM 2076 C C . LEU A 1 277 ? -15.422 2.408 1.194 1 97.94 277 LEU A C 1
ATOM 2078 O O . LEU A 1 277 ? -14.719 2.686 2.168 1 97.94 277 LEU A O 1
ATOM 2082 N N . PRO A 1 278 ? -16.609 3.016 0.934 1 97.75 278 PRO A N 1
ATOM 2083 C CA . PRO A 1 278 ? -17.188 3.916 1.938 1 97.75 278 PRO A CA 1
ATOM 2084 C C . PRO A 1 278 ? -17.453 3.221 3.271 1 97.75 278 PRO A C 1
ATOM 2086 O O . PRO A 1 278 ? -17.594 1.995 3.316 1 97.75 278 PRO A O 1
ATOM 2089 N N . LEU A 1 279 ? -17.406 4.031 4.273 1 98 279 LEU A N 1
ATOM 2090 C CA . LEU A 1 279 ? -17.703 3.533 5.609 1 98 279 LEU A CA 1
ATOM 2091 C C . LEU A 1 279 ? -19.062 2.824 5.629 1 98 279 LEU A C 1
ATOM 2093 O O . LEU A 1 279 ? -20.031 3.309 5.039 1 98 279 LEU A O 1
ATOM 2097 N N . ASP A 1 280 ? -19.094 1.698 6.23 1 96.31 280 ASP A N 1
ATOM 2098 C CA . ASP A 1 280 ? -20.344 0.943 6.258 1 96.31 280 ASP A CA 1
ATOM 2099 C C . ASP A 1 280 ? -21.375 1.615 7.164 1 96.31 280 ASP A C 1
ATOM 2101 O O . ASP A 1 280 ? -21.047 2.553 7.895 1 96.31 280 ASP A O 1
ATOM 2105 N N . PRO A 1 281 ? -22.656 1.115 7.137 1 97 281 PRO A N 1
ATOM 2106 C CA . PRO A 1 281 ? -23.734 1.773 7.883 1 97 281 PRO A CA 1
ATOM 2107 C C . PRO A 1 281 ? -23.484 1.795 9.391 1 97 281 PRO A C 1
ATOM 2109 O O . PRO A 1 281 ? -23.75 2.803 10.047 1 97 281 PRO A O 1
ATOM 2112 N N . GLU A 1 282 ? -22.969 0.79 9.891 1 97.62 282 GLU A N 1
ATOM 2113 C CA . GLU A 1 282 ? -22.688 0.735 11.328 1 97.62 282 GLU A CA 1
ATOM 2114 C C . GLU A 1 282 ? -21.609 1.731 11.711 1 97.62 282 GLU A C 1
ATOM 2116 O O . GLU A 1 282 ? -21.734 2.449 12.711 1 97.62 282 GLU A O 1
ATOM 2121 N N . GLY A 1 283 ? -20.516 1.76 10.984 1 97.62 283 GLY A N 1
ATOM 2122 C CA . GLY A 1 283 ? -19.469 2.736 11.211 1 97.62 283 GLY A CA 1
ATOM 2123 C C . GLY A 1 283 ? -19.953 4.172 11.086 1 97.62 283 GLY A C 1
ATOM 2124 O O . GLY A 1 283 ? -19.531 5.039 11.859 1 97.62 283 GLY A O 1
ATOM 2125 N N . ARG A 1 284 ? -20.828 4.43 10.156 1 97.81 284 ARG A N 1
ATOM 2126 C CA . ARG A 1 284 ? -21.375 5.77 9.945 1 97.81 284 ARG A CA 1
ATOM 2127 C C . ARG A 1 284 ? -22.188 6.227 11.148 1 97.81 284 ARG A C 1
ATOM 2129 O O . ARG A 1 284 ? -22.078 7.379 11.57 1 97.81 284 ARG A O 1
ATOM 2136 N N . GLU A 1 285 ? -22.953 5.258 11.672 1 98.31 285 GLU A N 1
ATOM 2137 C CA . GLU A 1 285 ? -23.734 5.59 12.859 1 98.31 285 GLU A CA 1
ATOM 2138 C C . GLU A 1 285 ? -22.844 5.906 14.047 1 98.31 285 GLU A C 1
ATOM 2140 O O . GLU A 1 285 ? -23.078 6.863 14.781 1 98.31 285 GLU A O 1
ATOM 2145 N N . THR A 1 286 ? -21.828 5.137 14.164 1 98.56 286 THR A N 1
ATOM 2146 C CA . THR A 1 286 ? -20.875 5.371 15.227 1 98.56 286 THR A CA 1
ATOM 2147 C C . THR A 1 286 ? -20.203 6.73 15.055 1 98.56 286 THR A C 1
ATOM 2149 O O . THR A 1 286 ? -20.094 7.5 16.016 1 98.56 286 THR A O 1
ATOM 2152 N N . LEU A 1 287 ? -19.797 7.004 13.883 1 98.69 287 LEU A N 1
ATOM 2153 C CA . LEU A 1 287 ? -19.125 8.266 13.586 1 98.69 287 LEU A CA 1
ATOM 2154 C C . LEU A 1 287 ? -20.062 9.445 13.844 1 98.69 287 LEU A C 1
ATOM 2156 O O . LEU A 1 287 ? -19.641 10.477 14.375 1 98.69 287 LEU A O 1
ATOM 2160 N N . LYS A 1 288 ? -21.266 9.305 13.477 1 98.31 288 LYS A N 1
ATOM 2161 C CA . LYS A 1 288 ? -22.266 10.352 13.719 1 98.31 288 LYS A CA 1
ATOM 2162 C C . LYS A 1 288 ? -22.344 10.688 15.211 1 98.31 288 LYS A C 1
ATOM 2164 O O . LYS A 1 288 ? -22.375 11.859 15.578 1 98.31 288 LYS A O 1
ATOM 2169 N N . GLY A 1 289 ? -22.375 9.625 16.016 1 98.44 289 GLY A N 1
ATOM 2170 C CA . GLY A 1 289 ? -22.391 9.828 17.453 1 98.44 289 GLY A CA 1
ATOM 2171 C C . GLY A 1 289 ? -21.141 10.516 17.969 1 98.44 289 GLY A C 1
ATOM 2172 O O . GLY A 1 289 ? -21.234 11.422 18.797 1 98.44 289 GLY A O 1
ATOM 2173 N N . ILE A 1 290 ? -20.031 10.141 17.453 1 98.56 290 ILE A N 1
ATOM 2174 C CA . ILE A 1 290 ? -18.75 10.703 17.859 1 98.56 290 ILE A CA 1
ATOM 2175 C C . ILE A 1 290 ? -18.688 12.18 17.484 1 98.56 290 ILE A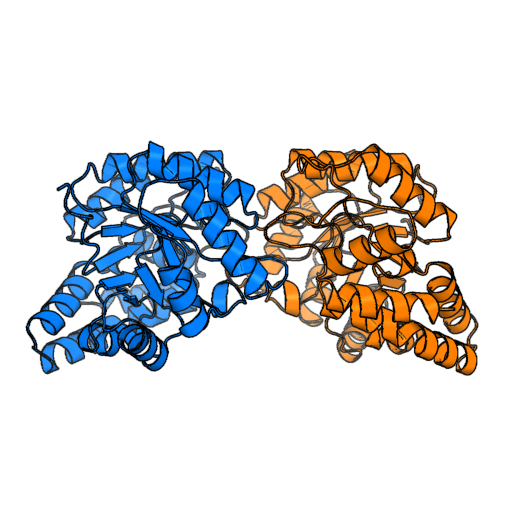 C 1
ATOM 2177 O O . ILE A 1 290 ? -18.297 13.023 18.297 1 98.56 290 ILE A O 1
ATOM 2181 N N . LEU A 1 291 ? -19.141 12.508 16.266 1 98 291 LEU A N 1
ATOM 2182 C CA . LEU A 1 291 ? -19.109 13.883 15.789 1 98 291 LEU A CA 1
ATOM 2183 C C . LEU A 1 291 ? -20.047 14.766 16.609 1 98 291 LEU A C 1
ATOM 2185 O O . LEU A 1 291 ? -19.719 15.922 16.906 1 98 291 LEU A O 1
ATOM 2189 N N . ALA A 1 292 ? -21.156 14.195 17.047 1 96.88 292 ALA A N 1
ATOM 2190 C CA . ALA A 1 292 ? -22.141 14.945 17.844 1 96.88 292 ALA A CA 1
ATOM 2191 C C . ALA A 1 292 ? -21.578 15.266 19.219 1 96.88 292 ALA A C 1
ATOM 2193 O O . ALA A 1 292 ? -21.953 16.266 19.844 1 96.88 292 ALA A O 1
ATOM 2194 N N . SER A 1 293 ? -20.719 14.414 19.641 1 96 293 SER A N 1
ATOM 2195 C CA . SER A 1 293 ? -20.188 14.57 20.984 1 96 293 SER A CA 1
ATOM 2196 C C . SER A 1 293 ? -18.859 15.32 20.984 1 96 293 SER A C 1
ATOM 2198 O O . SER A 1 293 ? -18.297 15.617 22.031 1 96 293 SER A O 1
ATOM 2200 N N . THR A 1 294 ? -18.281 15.555 19.844 1 93.44 294 THR A N 1
ATOM 2201 C CA . THR A 1 294 ? -17.031 16.281 19.719 1 93.44 294 THR A CA 1
ATOM 2202 C C . THR A 1 294 ? -17.266 17.781 19.891 1 93.44 294 THR A C 1
ATOM 2204 O O . THR A 1 294 ? -18.172 18.359 19.281 1 93.44 294 THR A O 1
ATOM 2207 N N . PRO A 1 295 ? -16.641 18.359 20.766 1 85.88 295 PRO A N 1
ATOM 2208 C CA . PRO A 1 295 ? -16.875 19.781 21.078 1 85.88 295 PRO A CA 1
ATOM 2209 C C . PRO A 1 295 ? -16.609 20.688 19.891 1 85.88 295 PRO A C 1
ATOM 2211 O O . PRO A 1 295 ? -15.852 20.344 18.984 1 85.88 295 PRO A O 1
ATOM 2214 N N . MET B 1 1 ? -14.078 -29.016 -26.547 1 32.28 1 MET B N 1
ATOM 2215 C CA . MET B 1 1 ? -14.219 -28.312 -25.266 1 32.28 1 MET B CA 1
ATOM 2216 C C . MET B 1 1 ? -12.883 -27.766 -24.797 1 32.28 1 MET B C 1
ATOM 2218 O O . MET B 1 1 ? -11.945 -28.531 -24.531 1 32.28 1 MET B O 1
ATOM 2222 N N . THR B 1 2 ? -12.383 -26.562 -25.109 1 37.84 2 THR B N 1
ATOM 2223 C CA . THR B 1 2 ? -10.984 -26.156 -25.109 1 37.84 2 THR B CA 1
ATOM 2224 C C . THR B 1 2 ? -10.375 -26.359 -23.719 1 37.84 2 THR B C 1
ATOM 2226 O O . THR B 1 2 ? -10.969 -25.969 -22.703 1 37.84 2 THR B O 1
ATOM 2229 N N . SER B 1 3 ? -9.625 -27.281 -23.391 1 43.47 3 SER B N 1
ATOM 2230 C CA . SER B 1 3 ? -9.109 -27.797 -22.125 1 43.47 3 SER B CA 1
ATOM 2231 C C . SER B 1 3 ? -8.461 -26.688 -21.312 1 43.47 3 SER B C 1
ATOM 2233 O O . SER B 1 3 ? -7.672 -25.891 -21.828 1 43.47 3 SER B O 1
ATOM 2235 N N . THR B 1 4 ? -9.195 -25.969 -20.312 1 53.03 4 THR B N 1
ATOM 2236 C CA . THR B 1 4 ? -8.609 -25 -19.391 1 53.03 4 THR B CA 1
ATOM 2237 C C . THR B 1 4 ? -7.145 -25.328 -19.125 1 53.03 4 THR B C 1
ATOM 2239 O O . THR B 1 4 ? -6.809 -26.469 -18.766 1 53.03 4 THR B O 1
ATOM 2242 N N . PRO B 1 5 ? -6.293 -24.406 -19.703 1 59.97 5 PRO B N 1
ATOM 2243 C CA . PRO B 1 5 ? -4.879 -24.703 -19.469 1 59.97 5 PRO B CA 1
ATOM 2244 C C . PRO B 1 5 ? -4.59 -25.141 -18.031 1 59.97 5 PRO B C 1
ATOM 2246 O O . PRO B 1 5 ? -5.16 -24.594 -17.094 1 59.97 5 PRO B O 1
ATOM 2249 N N . GLN B 1 6 ? -4.125 -26.391 -17.891 1 80.69 6 GLN B N 1
ATOM 2250 C CA . GLN B 1 6 ? -3.811 -26.922 -16.578 1 80.69 6 GLN B CA 1
ATOM 2251 C C . GLN B 1 6 ? -2.475 -26.391 -16.062 1 80.69 6 GLN B C 1
ATOM 2253 O O . GLN B 1 6 ? -1.43 -26.656 -16.672 1 80.69 6 GLN B O 1
ATOM 2258 N N . PHE B 1 7 ? -2.494 -25.391 -15.227 1 93.5 7 PHE B N 1
ATOM 2259 C CA . PHE B 1 7 ? -1.296 -24.969 -14.516 1 93.5 7 PHE B CA 1
ATOM 2260 C C . PHE B 1 7 ? -0.845 -26.047 -13.531 1 93.5 7 PHE B C 1
ATOM 2262 O O . PHE B 1 7 ? -1.632 -26.5 -12.695 1 93.5 7 PHE B O 1
ATOM 2269 N N . HIS B 1 8 ? 0.396 -26.578 -13.758 1 96.06 8 HIS B N 1
ATOM 2270 C CA . HIS B 1 8 ? 0.961 -27.594 -12.891 1 96.06 8 HIS B CA 1
ATOM 2271 C C . HIS B 1 8 ? 2.482 -27.5 -12.844 1 96.06 8 HIS B C 1
ATOM 2273 O O . HIS B 1 8 ? 3.088 -26.766 -13.625 1 96.06 8 HIS B O 1
ATOM 2279 N N . GLY B 1 9 ? 3.027 -28.266 -11.914 1 97.5 9 GLY B N 1
ATOM 2280 C CA . GLY B 1 9 ? 4.469 -28.453 -11.898 1 97.5 9 GLY B CA 1
ATOM 2281 C C . GLY B 1 9 ? 5.227 -27.188 -11.531 1 97.5 9 GLY B C 1
ATOM 2282 O O . GLY B 1 9 ? 4.875 -26.5 -10.57 1 97.5 9 GLY B O 1
ATOM 2283 N N . ILE B 1 10 ? 6.336 -26.984 -12.289 1 98.31 10 ILE B N 1
ATOM 2284 C CA . ILE B 1 10 ? 7.188 -25.828 -12.039 1 98.31 10 ILE B CA 1
ATOM 2285 C C . ILE B 1 10 ? 6.641 -24.609 -12.781 1 98.31 10 ILE B C 1
ATOM 2287 O O . ILE B 1 10 ? 6.656 -24.578 -14.016 1 98.31 10 ILE B O 1
ATOM 2291 N N . ILE B 1 11 ? 6.152 -23.672 -12.016 1 98.5 11 ILE B N 1
ATOM 2292 C CA . ILE B 1 11 ? 5.719 -22.391 -12.547 1 98.5 11 ILE B CA 1
ATOM 2293 C C . ILE B 1 11 ? 6.797 -21.344 -12.297 1 98.5 11 ILE B C 1
ATOM 2295 O O . ILE B 1 11 ? 6.98 -20.891 -11.156 1 98.5 11 ILE B O 1
ATOM 2299 N N . ALA B 1 12 ? 7.473 -20.984 -13.398 1 98.75 12 ALA B N 1
ATOM 2300 C CA . ALA B 1 12 ? 8.695 -20.203 -13.281 1 98.75 12 ALA B CA 1
ATOM 2301 C C . ALA B 1 12 ? 8.398 -18.703 -13.289 1 98.75 12 ALA B C 1
ATOM 2303 O O . ALA B 1 12 ? 7.621 -18.219 -14.117 1 98.75 12 ALA B O 1
ATOM 2304 N N . TYR B 1 13 ? 9 -18.016 -12.328 1 98.25 13 TYR B N 1
ATOM 2305 C CA . TYR B 1 13 ? 8.906 -16.562 -12.203 1 98.25 13 TYR B CA 1
ATOM 2306 C C . TYR B 1 13 ? 10.125 -15.883 -12.805 1 98.25 13 TYR B C 1
ATOM 2308 O O . TYR B 1 13 ? 11.195 -15.852 -12.18 1 98.25 13 TYR B O 1
ATOM 2316 N N . PRO B 1 14 ? 9.977 -15.336 -13.992 1 98.81 14 PRO B N 1
ATOM 2317 C CA . PRO B 1 14 ? 11.117 -14.594 -14.523 1 98.81 14 PRO B CA 1
ATOM 2318 C C . PRO B 1 14 ? 11.281 -13.219 -13.875 1 98.81 14 PRO B C 1
ATOM 2320 O O . PRO B 1 14 ? 10.297 -12.594 -13.477 1 98.81 14 PRO B O 1
ATOM 2323 N N . VAL B 1 15 ? 12.547 -12.773 -13.734 1 98.81 15 VAL B N 1
ATOM 2324 C CA . VAL B 1 15 ? 12.828 -11.375 -13.414 1 98.81 15 VAL B CA 1
ATOM 2325 C C . VAL B 1 15 ? 12.602 -10.508 -14.656 1 98.81 15 VAL B C 1
ATOM 2327 O O . VAL B 1 15 ? 12.531 -11.023 -15.773 1 98.81 15 VAL B O 1
ATOM 2330 N N . THR B 1 16 ? 12.445 -9.25 -14.469 1 98.94 16 THR B N 1
ATOM 2331 C CA . THR B 1 16 ? 12.391 -8.281 -15.555 1 98.94 16 THR B CA 1
ATOM 2332 C C . THR B 1 16 ? 13.766 -7.66 -15.797 1 98.94 16 THR B C 1
ATOM 2334 O O . THR B 1 16 ? 14.297 -6.957 -14.938 1 98.94 16 THR B O 1
ATOM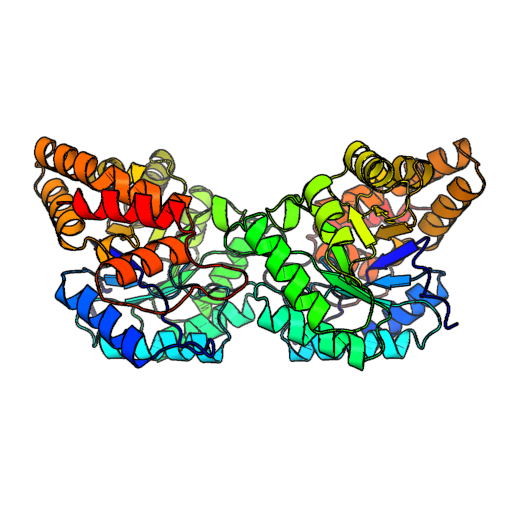 2337 N N . PRO B 1 17 ? 14.328 -7.918 -16.969 1 98.88 17 PRO B N 1
ATOM 2338 C CA . PRO B 1 17 ? 15.633 -7.336 -17.297 1 98.88 17 PRO B CA 1
ATOM 2339 C C . PRO B 1 17 ? 15.547 -5.84 -17.594 1 98.88 17 PRO B C 1
ATOM 2341 O O . PRO B 1 17 ? 14.578 -5.379 -18.203 1 98.88 17 PRO B O 1
ATOM 2344 N N . PHE B 1 18 ? 16.547 -5.164 -17.172 1 98.75 18 PHE B N 1
ATOM 2345 C CA . PHE B 1 18 ? 16.625 -3.729 -17.422 1 98.75 18 PHE B CA 1
ATOM 2346 C C . PHE B 1 18 ? 17.922 -3.367 -18.109 1 98.75 18 PHE B C 1
ATOM 2348 O O . PHE B 1 18 ? 18.969 -3.971 -17.844 1 98.75 18 PHE B O 1
ATOM 2355 N N . LEU B 1 19 ? 17.844 -2.367 -18.984 1 98.19 19 LEU B N 1
ATOM 2356 C CA . LEU B 1 19 ? 19.016 -1.738 -19.562 1 98.19 19 LEU B CA 1
ATOM 2357 C C . LEU B 1 19 ? 19.641 -0.739 -18.594 1 98.19 19 LEU B C 1
ATOM 2359 O O . LEU B 1 19 ? 19.031 -0.378 -17.594 1 98.19 19 LEU B O 1
ATOM 2363 N N . PRO B 1 20 ? 20.859 -0.343 -18.906 1 96.38 20 PRO B N 1
ATOM 2364 C CA . PRO B 1 20 ? 21.516 0.611 -18 1 96.38 20 PRO B CA 1
ATOM 2365 C C . PRO B 1 20 ? 20.719 1.904 -17.828 1 96.38 20 PRO B C 1
ATOM 2367 O O . PRO B 1 20 ? 20.844 2.574 -16.797 1 96.38 20 PRO B O 1
ATOM 2370 N N . ASP B 1 21 ? 19.875 2.238 -18.781 1 95.69 21 ASP B N 1
ATOM 2371 C CA . ASP B 1 21 ? 19.094 3.463 -18.688 1 95.69 21 ASP B CA 1
ATOM 2372 C C . ASP B 1 21 ? 17.766 3.207 -17.969 1 95.69 21 ASP B C 1
ATOM 2374 O O . ASP B 1 21 ? 16.875 4.051 -17.984 1 95.69 21 ASP B O 1
ATOM 2378 N N . ASP B 1 22 ? 17.562 2.016 -17.391 1 94.88 22 ASP B N 1
ATOM 2379 C CA . ASP B 1 22 ? 16.453 1.617 -16.516 1 94.88 22 ASP B CA 1
ATOM 2380 C C . ASP B 1 22 ? 15.203 1.294 -17.328 1 94.88 22 ASP B C 1
ATOM 2382 O O . ASP B 1 22 ? 14.117 1.146 -16.781 1 94.88 22 ASP B O 1
ATOM 2386 N N . THR B 1 23 ? 15.398 1.253 -18.641 1 97.19 23 THR B N 1
ATOM 2387 C CA . THR B 1 23 ? 14.266 0.77 -19.422 1 97.19 23 THR B CA 1
ATOM 2388 C C . THR B 1 23 ? 14.273 -0.754 -19.5 1 97.19 23 THR B C 1
ATOM 2390 O O . THR B 1 23 ? 15.32 -1.386 -19.328 1 97.19 23 THR B O 1
ATOM 2393 N N . VAL B 1 24 ? 13.078 -1.329 -19.766 1 98.56 24 VAL B N 1
ATOM 2394 C CA . VAL B 1 24 ? 12.961 -2.781 -19.828 1 98.56 24 VAL B CA 1
ATOM 2395 C C . VAL B 1 24 ? 13.758 -3.305 -21.031 1 98.56 24 VAL B C 1
ATOM 2397 O O . VAL B 1 24 ? 13.656 -2.768 -22.125 1 98.56 24 VAL B O 1
ATOM 2400 N N . ASP B 1 25 ? 14.609 -4.273 -20.797 1 98.81 25 ASP B N 1
ATOM 2401 C CA . ASP B 1 25 ? 15.359 -4.957 -21.844 1 98.81 25 ASP B CA 1
ATOM 2402 C C . ASP B 1 25 ? 14.531 -6.078 -22.469 1 98.81 25 ASP B C 1
ATOM 2404 O O . ASP B 1 25 ? 14.586 -7.223 -22.016 1 98.81 25 ASP B O 1
ATOM 2408 N N . ILE B 1 26 ? 13.867 -5.73 -23.547 1 98.62 26 ILE B N 1
ATOM 2409 C CA . ILE B 1 26 ? 12.891 -6.609 -24.172 1 98.62 26 ILE B CA 1
ATOM 2410 C C . ILE B 1 26 ? 13.594 -7.852 -24.719 1 98.62 26 ILE B C 1
ATOM 2412 O O . ILE B 1 26 ? 13.094 -8.969 -24.562 1 98.62 26 ILE B O 1
ATOM 2416 N N . ASP B 1 27 ? 14.695 -7.691 -25.359 1 98.56 27 ASP B N 1
ATOM 2417 C CA . ASP B 1 27 ? 15.422 -8.805 -25.953 1 98.56 27 ASP B CA 1
ATOM 2418 C C . ASP B 1 27 ? 15.883 -9.797 -24.891 1 98.56 27 ASP B C 1
ATOM 2420 O O . ASP B 1 27 ? 15.719 -11.008 -25.047 1 98.56 27 ASP B O 1
ATOM 2424 N N . ARG B 1 28 ? 16.469 -9.258 -23.844 1 98.69 28 ARG B N 1
ATOM 2425 C CA . ARG B 1 28 ? 16.953 -10.125 -22.766 1 98.69 28 ARG B CA 1
ATOM 2426 C C . ARG B 1 28 ? 15.781 -10.836 -22.078 1 98.69 28 ARG B C 1
ATOM 2428 O O . ARG B 1 28 ? 15.922 -11.984 -21.656 1 98.69 28 ARG B O 1
ATOM 2435 N N . LEU B 1 29 ? 14.664 -10.141 -21.984 1 98.94 29 LEU B N 1
ATOM 2436 C CA . LEU B 1 29 ? 13.477 -10.781 -21.406 1 98.94 29 LEU B CA 1
ATOM 2437 C C . LEU B 1 29 ? 13.039 -11.961 -22.281 1 98.94 29 LEU B C 1
ATOM 2439 O O . LEU B 1 29 ? 12.766 -13.039 -21.75 1 98.94 29 LEU B O 1
ATOM 2443 N N . ALA B 1 30 ? 12.961 -11.734 -23.547 1 98.88 30 ALA B N 1
ATOM 2444 C CA . ALA B 1 30 ? 12.57 -12.812 -24.453 1 98.88 30 ALA B CA 1
ATOM 2445 C C . ALA B 1 30 ? 13.523 -14 -24.328 1 98.88 30 ALA B C 1
ATOM 2447 O O . ALA B 1 30 ? 13.086 -15.156 -24.297 1 98.88 30 ALA B O 1
ATOM 2448 N N . GLU B 1 31 ? 14.789 -13.688 -24.25 1 98.75 31 GLU B N 1
ATOM 2449 C CA . GLU B 1 31 ? 15.797 -14.734 -24.109 1 98.75 31 GLU B CA 1
ATOM 2450 C C . GLU B 1 31 ? 15.602 -15.508 -22.812 1 98.75 31 GLU B C 1
ATOM 2452 O O . GLU B 1 31 ? 15.648 -16.734 -22.812 1 98.75 31 GLU B O 1
ATOM 2457 N N . LEU B 1 32 ? 15.422 -14.789 -21.75 1 98.88 32 LEU B N 1
ATOM 2458 C CA . LEU B 1 32 ? 15.25 -15.414 -20.438 1 98.88 32 LEU B CA 1
ATOM 2459 C C . LEU B 1 32 ? 14.016 -16.312 -20.438 1 98.88 32 LEU B C 1
ATOM 2461 O O . LEU B 1 32 ? 14.078 -17.453 -19.984 1 98.88 32 LEU B O 1
ATOM 2465 N N . VAL B 1 33 ? 12.914 -15.797 -20.906 1 98.94 33 VAL B N 1
ATOM 2466 C CA . VAL B 1 33 ? 11.664 -16.547 -20.938 1 98.94 33 VAL B CA 1
ATOM 2467 C C . VAL B 1 33 ? 11.812 -17.781 -21.812 1 98.94 33 VAL B C 1
ATOM 2469 O O . VAL B 1 33 ? 11.414 -18.891 -21.406 1 98.94 33 VAL B O 1
ATOM 2472 N N . SER B 1 34 ? 12.422 -17.625 -22.969 1 98.81 34 SER B N 1
ATOM 2473 C CA . SER B 1 34 ? 12.633 -18.766 -23.844 1 98.81 34 SER B CA 1
ATOM 2474 C C . SER B 1 34 ? 13.484 -19.828 -23.172 1 98.81 34 SER B C 1
ATOM 2476 O O . SER B 1 34 ? 13.203 -21.016 -23.281 1 98.81 34 SER B O 1
ATOM 2478 N N . ARG B 1 35 ? 14.469 -19.391 -22.531 1 98.75 35 ARG B N 1
ATOM 2479 C CA . ARG B 1 35 ? 15.336 -20.344 -21.828 1 98.75 35 ARG B CA 1
ATOM 2480 C C . ARG B 1 35 ? 14.57 -21.094 -20.75 1 98.75 35 ARG B C 1
ATOM 2482 O O . ARG B 1 35 ? 14.758 -22.297 -20.578 1 98.75 35 ARG B O 1
ATOM 2489 N N . LEU B 1 36 ? 13.75 -20.391 -19.938 1 98.88 36 LEU B N 1
ATOM 2490 C CA . LEU B 1 36 ? 12.953 -21.047 -18.906 1 98.88 36 LEU B CA 1
ATOM 2491 C C . LEU B 1 36 ? 12.055 -22.125 -19.516 1 98.88 36 LEU B C 1
ATOM 2493 O O . LEU B 1 36 ? 11.93 -23.219 -18.969 1 98.88 36 LEU B O 1
ATOM 2497 N N . VAL B 1 37 ? 11.469 -21.766 -20.656 1 98.81 37 VAL B N 1
ATOM 2498 C CA . VAL B 1 37 ? 10.617 -22.734 -21.344 1 98.81 37 VAL B CA 1
ATOM 2499 C C . VAL B 1 37 ? 11.453 -23.906 -21.844 1 98.81 37 VAL B C 1
ATOM 2501 O O . VAL B 1 37 ? 11.102 -25.062 -21.609 1 98.81 37 VAL B O 1
ATOM 2504 N N . ASP B 1 38 ? 12.578 -23.609 -22.438 1 98.69 38 ASP B N 1
ATOM 2505 C CA . ASP B 1 38 ? 13.453 -24.641 -22.984 1 98.69 38 ASP B CA 1
ATOM 2506 C C . ASP B 1 38 ? 13.992 -25.531 -21.875 1 98.69 38 ASP B C 1
ATOM 2508 O O . ASP B 1 38 ? 14.227 -26.734 -22.078 1 98.69 38 ASP B O 1
ATOM 2512 N N . ASP B 1 39 ? 14.148 -24.953 -20.75 1 98.5 39 ASP B N 1
ATOM 2513 C CA . ASP B 1 39 ? 14.719 -25.688 -19.625 1 98.5 39 ASP B CA 1
ATOM 2514 C C . ASP B 1 39 ? 13.664 -26.547 -18.938 1 98.5 39 ASP B C 1
ATOM 2516 O O . ASP B 1 39 ? 13.977 -27.312 -18.031 1 98.5 39 ASP B O 1
ATOM 2520 N N . GLY B 1 40 ? 12.414 -26.422 -19.281 1 98.56 40 GLY B N 1
ATOM 2521 C CA . GLY B 1 40 ? 11.43 -27.406 -18.875 1 98.56 40 GLY B CA 1
ATOM 2522 C C . GLY B 1 40 ? 10.383 -26.844 -17.922 1 98.56 40 GLY B C 1
ATOM 2523 O O . GLY B 1 40 ? 9.617 -27.609 -17.328 1 98.56 40 GLY B O 1
ATOM 2524 N N . ALA B 1 41 ? 10.359 -25.531 -17.734 1 98.69 41 ALA B N 1
ATOM 2525 C CA . ALA B 1 41 ? 9.273 -24.969 -16.938 1 98.69 41 ALA B CA 1
ATOM 2526 C C . ALA B 1 41 ? 7.91 -25.375 -17.484 1 98.69 41 ALA B C 1
ATOM 2528 O O . ALA B 1 41 ? 7.711 -25.422 -18.703 1 98.69 41 ALA B O 1
ATOM 2529 N N . HIS B 1 42 ?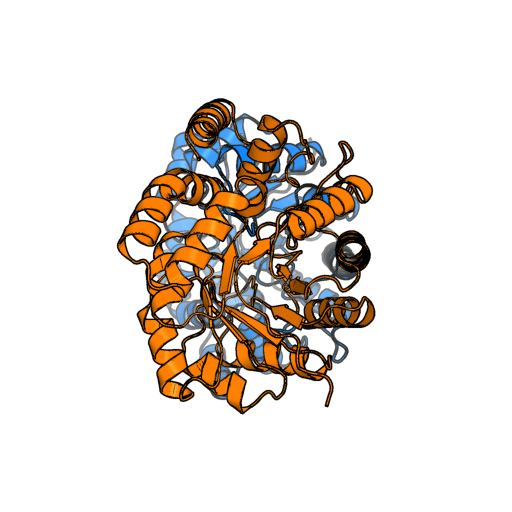 6.988 -25.656 -16.547 1 98.56 42 HIS B N 1
ATOM 2530 C CA . HIS B 1 42 ? 5.668 -26.109 -16.969 1 98.56 42 HIS B CA 1
ATOM 2531 C C . HIS B 1 42 ? 4.727 -24.938 -17.203 1 98.56 42 HIS B C 1
ATOM 2533 O O . HIS B 1 42 ? 3.678 -25.094 -17.828 1 98.56 42 HIS B O 1
ATOM 2539 N N . ALA B 1 43 ? 4.984 -23.812 -16.719 1 98.62 43 ALA B N 1
ATOM 2540 C CA . ALA B 1 43 ? 4.281 -22.547 -16.922 1 98.62 43 ALA B CA 1
ATOM 2541 C C . ALA B 1 43 ? 5.191 -21.359 -16.609 1 98.62 43 ALA B C 1
ATOM 2543 O O . ALA B 1 43 ? 6.211 -21.5 -15.938 1 98.62 43 ALA B O 1
ATOM 2544 N N . ILE B 1 44 ? 4.871 -20.219 -17.203 1 98.81 44 ILE B N 1
ATOM 2545 C CA . ILE B 1 44 ? 5.613 -18.984 -16.969 1 98.81 44 ILE B CA 1
ATOM 2546 C C . ILE B 1 44 ? 4.703 -17.969 -16.281 1 98.81 44 ILE B C 1
ATOM 2548 O O . ILE B 1 44 ? 3.566 -17.75 -16.719 1 98.81 44 ILE B O 1
ATOM 2552 N N . ALA B 1 45 ? 5.109 -17.438 -15.172 1 98.75 45 ALA B N 1
ATOM 2553 C CA . ALA B 1 45 ? 4.344 -16.422 -14.445 1 98.75 45 ALA B CA 1
ATOM 2554 C C . ALA B 1 45 ? 5.148 -15.141 -14.273 1 98.75 45 ALA B C 1
ATOM 2556 O O . ALA B 1 45 ? 5.805 -14.945 -13.25 1 98.75 45 ALA B O 1
ATOM 2557 N N . PRO B 1 46 ? 5.09 -14.227 -15.281 1 98.88 46 PRO B N 1
ATOM 2558 C CA . PRO B 1 46 ? 5.777 -12.945 -15.172 1 98.88 46 PRO B CA 1
ATOM 2559 C C . PRO B 1 46 ? 5.047 -11.953 -14.266 1 98.88 46 PRO B C 1
ATOM 2561 O O . PRO B 1 46 ? 3.873 -12.156 -13.945 1 98.88 46 PRO B O 1
ATOM 2564 N N . LEU B 1 47 ? 5.73 -10.984 -13.82 1 98.56 47 LEU B N 1
ATOM 2565 C CA . LEU B 1 47 ? 5.168 -9.758 -13.258 1 98.56 47 LEU B CA 1
ATOM 2566 C C . LEU B 1 47 ? 4.523 -10.039 -11.906 1 98.56 47 LEU B C 1
ATOM 2568 O O . LEU B 1 47 ? 3.449 -9.508 -11.602 1 98.56 47 LEU B O 1
ATOM 2572 N N . GLY B 1 48 ? 5.129 -10.977 -11.141 1 96.12 48 GLY B N 1
ATOM 2573 C CA . GLY B 1 48 ? 4.938 -11.039 -9.703 1 96.12 48 GLY B CA 1
ATOM 2574 C C . GLY B 1 48 ? 5.949 -10.211 -8.93 1 96.12 48 GLY B C 1
ATOM 2575 O O . GLY B 1 48 ? 6.441 -9.203 -9.43 1 96.12 48 GLY B O 1
ATOM 2576 N N . SER B 1 49 ? 6.203 -10.625 -7.695 1 94.38 49 SER B N 1
ATOM 2577 C CA . SER B 1 49 ? 7.211 -9.961 -6.875 1 94.38 49 SER B CA 1
ATOM 2578 C C . SER B 1 49 ? 8.594 -10.055 -7.516 1 94.38 49 SER B C 1
ATOM 2580 O O . SER B 1 49 ? 9.32 -9.062 -7.57 1 94.38 49 SER B O 1
ATOM 2582 N N . THR B 1 50 ? 8.914 -11.219 -8.086 1 96.75 50 THR B N 1
ATOM 2583 C CA . THR B 1 50 ? 10.195 -11.469 -8.727 1 96.75 50 THR B CA 1
ATOM 2584 C C . THR B 1 50 ? 10.359 -10.594 -9.969 1 96.75 50 THR B C 1
ATOM 2586 O O . THR B 1 50 ? 11.445 -10.086 -10.234 1 96.75 50 THR B O 1
ATOM 2589 N N . GLY B 1 51 ? 9.266 -10.461 -10.695 1 98.06 51 GLY B N 1
ATOM 2590 C CA . GLY B 1 51 ? 9.281 -9.703 -11.938 1 98.06 51 GLY B CA 1
ATOM 2591 C C . GLY B 1 51 ? 9.203 -8.203 -11.727 1 98.06 51 GLY B C 1
ATOM 2592 O O . GLY B 1 51 ? 9.125 -7.441 -12.688 1 98.06 51 GLY B O 1
ATOM 2593 N N . GLU B 1 52 ? 9.141 -7.727 -10.477 1 97.69 52 GLU B N 1
ATOM 2594 C CA . GLU B 1 52 ? 9.211 -6.316 -10.109 1 97.69 52 GLU B CA 1
ATOM 2595 C C . GLU B 1 52 ? 8.023 -5.539 -10.664 1 97.69 52 GLU B C 1
ATOM 2597 O O . GLU B 1 52 ? 8.156 -4.371 -11.039 1 97.69 52 GLU B O 1
ATOM 2602 N N . SER B 1 53 ? 6.898 -6.23 -10.758 1 97.5 53 SER B N 1
ATOM 2603 C CA . SER B 1 53 ? 5.703 -5.609 -11.312 1 97.5 53 SER B CA 1
ATOM 2604 C C . SER B 1 53 ? 5.367 -4.309 -10.594 1 97.5 53 SER B C 1
ATOM 2606 O O . SER B 1 53 ? 4.961 -3.332 -11.219 1 97.5 53 SER B O 1
ATOM 2608 N N . ALA B 1 54 ? 5.523 -4.188 -9.328 1 96.06 54 ALA B N 1
ATOM 2609 C CA . ALA B 1 54 ? 5.176 -3.037 -8.5 1 96.06 54 ALA B CA 1
ATOM 2610 C C . ALA B 1 54 ? 6 -1.813 -8.883 1 96.06 54 ALA B C 1
ATOM 2612 O O . ALA B 1 54 ? 5.633 -0.682 -8.562 1 96.06 54 ALA B O 1
ATOM 2613 N N . TYR B 1 55 ? 7.133 -2.018 -9.602 1 97.44 55 TYR B N 1
ATOM 2614 C CA . TYR B 1 55 ? 8.086 -0.938 -9.852 1 97.44 55 TYR B CA 1
ATOM 2615 C C . TYR B 1 55 ? 8.07 -0.527 -11.32 1 97.44 55 TYR B C 1
ATOM 2617 O O . TYR B 1 55 ? 8.922 0.254 -11.758 1 97.44 55 TYR B O 1
ATOM 2625 N N . LEU B 1 56 ? 7.125 -1.085 -12.07 1 98.06 56 LEU B N 1
ATOM 2626 C CA . LEU B 1 56 ? 7.082 -0.813 -13.5 1 98.06 56 LEU B CA 1
ATOM 2627 C C . LEU B 1 56 ? 6.059 0.274 -13.82 1 98.06 56 LEU B C 1
ATOM 2629 O O . LEU B 1 56 ? 5.008 0.349 -13.18 1 98.06 56 LEU B O 1
ATOM 2633 N N . GLU B 1 57 ? 6.418 1.096 -14.789 1 96.75 57 GLU B N 1
ATOM 2634 C CA . GLU B 1 57 ? 5.398 1.921 -15.43 1 96.75 57 GLU B CA 1
ATOM 2635 C C . GLU B 1 57 ? 4.434 1.068 -16.25 1 96.75 57 GLU B C 1
ATOM 2637 O O . GLU B 1 57 ? 4.777 -0.04 -16.672 1 96.75 57 GLU B O 1
ATOM 2642 N N . GLU B 1 58 ? 3.246 1.618 -16.5 1 97.62 58 GLU B N 1
ATOM 2643 C CA . GLU B 1 58 ? 2.219 0.809 -17.141 1 97.62 58 GLU B CA 1
ATOM 2644 C C . GLU B 1 58 ? 2.641 0.407 -18.562 1 97.62 58 GLU B C 1
ATOM 2646 O O . GLU B 1 58 ? 2.355 -0.707 -19 1 97.62 58 GLU B O 1
ATOM 2651 N N . ARG B 1 59 ? 3.369 1.291 -19.266 1 97.69 59 ARG B N 1
ATOM 2652 C CA . ARG B 1 59 ? 3.865 0.918 -20.578 1 97.69 59 ARG B CA 1
ATOM 2653 C C . ARG B 1 59 ? 4.875 -0.22 -20.484 1 97.69 59 ARG B C 1
ATOM 2655 O O . ARG B 1 59 ? 4.945 -1.072 -21.375 1 97.69 59 ARG B O 1
ATOM 2662 N N . GLU B 1 60 ? 5.73 -0.181 -19.484 1 98.69 60 GLU B N 1
ATOM 2663 C CA . GLU B 1 60 ? 6.691 -1.259 -19.25 1 98.69 60 GLU B CA 1
ATOM 2664 C C . GLU B 1 60 ? 5.977 -2.568 -18.922 1 98.69 60 GLU B C 1
ATOM 2666 O O . GLU B 1 60 ? 6.359 -3.631 -19.406 1 98.69 60 GLU B O 1
ATOM 2671 N N . PHE B 1 61 ? 4.918 -2.436 -18.062 1 98.75 61 PHE B N 1
ATOM 2672 C CA . PHE B 1 61 ? 4.098 -3.6 -17.75 1 98.75 61 PHE B CA 1
ATOM 2673 C C . PHE B 1 61 ? 3.59 -4.258 -19.031 1 98.75 61 PHE B C 1
ATOM 2675 O O . PHE B 1 61 ? 3.762 -5.465 -19.234 1 98.75 61 PHE B O 1
ATOM 2682 N N . ASP B 1 62 ? 3.012 -3.445 -19.875 1 98.88 62 ASP B N 1
ATOM 2683 C CA . ASP B 1 62 ? 2.453 -3.955 -21.125 1 98.88 62 ASP B CA 1
ATOM 2684 C C . ASP B 1 62 ? 3.531 -4.613 -21.984 1 98.88 62 ASP B C 1
ATOM 2686 O O . ASP B 1 62 ? 3.311 -5.688 -22.562 1 98.88 62 ASP B O 1
ATOM 2690 N N . ALA B 1 63 ? 4.715 -3.99 -22.016 1 98.88 63 ALA B N 1
ATOM 2691 C CA . ALA B 1 63 ? 5.812 -4.527 -22.812 1 98.88 63 ALA B CA 1
ATOM 2692 C C . ALA B 1 63 ? 6.262 -5.887 -22.281 1 98.88 63 ALA B C 1
ATOM 2694 O O . ALA B 1 63 ? 6.57 -6.793 -23.062 1 98.88 63 ALA B O 1
ATOM 2695 N N . VAL B 1 64 ? 6.277 -6.02 -20.969 1 98.94 64 VAL B N 1
ATOM 2696 C CA . VAL B 1 64 ? 6.691 -7.281 -20.359 1 98.94 64 VAL B CA 1
ATOM 2697 C C . VAL B 1 64 ? 5.664 -8.367 -20.672 1 98.94 64 VAL B C 1
ATOM 2699 O O . VAL B 1 64 ? 6.027 -9.492 -21.016 1 98.94 64 VAL B O 1
ATOM 2702 N N . VAL B 1 65 ? 4.391 -8.016 -20.562 1 98.94 65 VAL B N 1
ATOM 2703 C CA . VAL B 1 65 ? 3.336 -8.969 -20.891 1 98.94 65 VAL B CA 1
ATOM 2704 C C . VAL B 1 65 ? 3.48 -9.438 -22.328 1 98.94 65 VAL B C 1
ATOM 2706 O O . VAL B 1 65 ? 3.568 -10.641 -22.594 1 98.94 65 VAL B O 1
ATOM 2709 N N . ASP B 1 66 ? 3.545 -8.461 -23.219 1 98.94 66 ASP B N 1
ATOM 2710 C CA . ASP B 1 66 ? 3.59 -8.766 -24.656 1 98.94 66 ASP B CA 1
ATOM 2711 C C . ASP B 1 66 ? 4.816 -9.617 -24.984 1 98.94 66 ASP B C 1
ATOM 2713 O O . ASP B 1 66 ? 4.711 -10.602 -25.719 1 98.94 66 ASP B O 1
ATOM 2717 N N . THR B 1 67 ? 5.949 -9.234 -24.469 1 98.94 67 THR B N 1
ATOM 2718 C CA . THR B 1 67 ? 7.203 -9.922 -24.75 1 98.94 67 THR B CA 1
ATOM 2719 C C . THR B 1 67 ? 7.16 -11.359 -24.219 1 98.94 67 THR B C 1
ATOM 2721 O O . THR B 1 67 ? 7.57 -12.289 -24.906 1 98.94 67 THR B O 1
ATOM 2724 N N . THR B 1 68 ? 6.645 -11.531 -22.984 1 98.94 68 THR B N 1
ATOM 2725 C CA . THR B 1 68 ? 6.59 -12.852 -22.375 1 98.94 68 THR B CA 1
ATOM 2726 C C . THR B 1 68 ? 5.668 -13.781 -23.156 1 98.94 68 THR B C 1
ATOM 2728 O O . THR B 1 68 ? 6.047 -14.906 -23.5 1 98.94 68 THR B O 1
ATOM 2731 N N . VAL B 1 69 ? 4.512 -13.32 -23.453 1 98.88 69 VAL B N 1
ATOM 2732 C CA . VAL B 1 69 ? 3.539 -14.133 -24.172 1 98.88 69 VAL B CA 1
ATOM 2733 C C . VAL B 1 69 ? 4.098 -14.516 -25.531 1 98.88 69 VAL B C 1
ATOM 2735 O O . VAL B 1 69 ? 4.008 -15.672 -25.953 1 98.88 69 VAL B O 1
ATOM 2738 N N . ALA B 1 70 ? 4.676 -13.539 -26.188 1 98.81 70 ALA B N 1
ATOM 2739 C CA . ALA B 1 70 ? 5.254 -13.805 -27.5 1 98.81 70 ALA B CA 1
ATOM 2740 C C . ALA B 1 70 ? 6.387 -14.82 -27.406 1 98.81 70 ALA B C 1
ATOM 2742 O O . ALA B 1 70 ? 6.477 -15.734 -28.234 1 98.81 70 ALA B O 1
ATOM 2743 N N . ALA B 1 71 ? 7.25 -14.703 -26.453 1 98.88 71 ALA B N 1
ATOM 2744 C CA . ALA B 1 71 ? 8.406 -15.578 -26.297 1 98.88 71 ALA B CA 1
ATOM 2745 C C . ALA B 1 71 ? 7.969 -17 -25.969 1 98.88 71 ALA B C 1
ATOM 2747 O O . ALA B 1 71 ? 8.578 -17.969 -26.422 1 98.88 71 ALA B O 1
ATOM 2748 N N . VAL B 1 72 ? 6.98 -17.094 -25.125 1 98.81 72 VAL B N 1
ATOM 2749 C CA . VAL B 1 72 ? 6.465 -18.406 -24.766 1 98.81 72 VAL B CA 1
ATOM 2750 C C . VAL B 1 72 ? 5.84 -19.062 -26 1 98.81 72 VAL B C 1
ATOM 2752 O O . VAL B 1 72 ? 6.027 -20.266 -26.234 1 98.81 72 VAL B O 1
ATOM 2755 N N . ASN B 1 73 ? 5.109 -18.297 -26.734 1 98.25 73 ASN B N 1
ATOM 2756 C CA . ASN B 1 73 ? 4.516 -18.734 -27.984 1 98.25 73 ASN B CA 1
ATOM 2757 C C . ASN B 1 73 ? 3.686 -20 -27.812 1 98.25 73 ASN B C 1
ATOM 2759 O O . ASN B 1 73 ? 3.852 -20.969 -28.562 1 98.25 73 ASN B O 1
ATOM 2763 N N . LYS B 1 74 ? 2.918 -20.078 -26.812 1 97 74 LYS B N 1
ATOM 2764 C CA . LYS B 1 74 ? 1.914 -21.094 -26.531 1 97 74 LYS B CA 1
ATOM 2765 C C . LYS B 1 74 ? 2.568 -22.438 -26.234 1 97 74 LYS B C 1
ATOM 2767 O O . LYS B 1 74 ? 1.902 -23.484 -26.25 1 97 74 LYS B O 1
ATOM 2772 N N . ARG B 1 75 ? 3.812 -22.438 -25.938 1 97.88 75 ARG B N 1
ATOM 2773 C CA . ARG B 1 75 ? 4.473 -23.703 -25.625 1 97.88 75 ARG B CA 1
ATOM 2774 C C . ARG B 1 75 ? 4.09 -24.203 -24.234 1 97.88 75 ARG B C 1
ATOM 2776 O O . ARG B 1 75 ? 3.992 -25.406 -24 1 97.88 75 ARG B O 1
ATOM 2783 N N . VAL B 1 76 ? 3.967 -23.297 -23.297 1 98.19 76 VAL B N 1
ATOM 2784 C CA . VAL B 1 76 ? 3.447 -23.562 -21.969 1 98.19 76 VAL B CA 1
ATOM 2785 C C . VAL B 1 76 ? 2.484 -22.453 -21.547 1 98.19 76 VAL B C 1
ATOM 2787 O O . VAL B 1 76 ? 2.494 -21.375 -22.141 1 98.19 76 VAL B O 1
ATOM 2790 N N . PRO B 1 77 ? 1.559 -22.703 -20.547 1 98.38 77 PRO B N 1
ATOM 2791 C CA . PRO B 1 77 ? 0.628 -21.656 -20.125 1 98.38 77 PRO B CA 1
ATOM 2792 C C . PRO B 1 77 ? 1.331 -20.484 -19.453 1 98.38 77 PRO B C 1
ATOM 2794 O O . PRO B 1 77 ? 2.387 -20.656 -18.828 1 98.38 77 PRO B O 1
ATOM 2797 N N . VAL B 1 78 ? 0.743 -19.328 -19.594 1 98.75 78 VAL B N 1
ATOM 2798 C CA . VAL B 1 78 ? 1.263 -18.094 -19 1 98.75 78 VAL B CA 1
ATOM 2799 C C . VAL B 1 78 ? 0.239 -17.531 -18.031 1 98.75 78 VAL B C 1
ATOM 2801 O O . VAL B 1 78 ? -0.938 -17.375 -18.359 1 98.75 78 VAL B O 1
ATOM 2804 N N . ILE B 1 79 ? 0.581 -17.281 -16.781 1 98.62 79 ILE B N 1
ATOM 2805 C CA . ILE B 1 79 ? -0.242 -16.594 -15.789 1 98.62 79 ILE B CA 1
ATOM 2806 C C . ILE B 1 79 ? 0.399 -15.25 -15.422 1 98.62 79 ILE B C 1
ATOM 2808 O O . ILE B 1 79 ? 1.461 -15.219 -14.797 1 98.62 79 ILE B O 1
ATOM 2812 N N . VAL B 1 80 ? -0.236 -14.156 -15.789 1 98.88 80 VAL B N 1
ATOM 2813 C CA . VAL B 1 80 ? 0.346 -12.828 -15.633 1 98.88 80 VAL B CA 1
ATOM 2814 C C . VAL B 1 80 ? -0.075 -12.234 -14.289 1 98.88 80 VAL B C 1
ATOM 2816 O O . VAL B 1 80 ? -1.26 -12.227 -13.953 1 98.88 80 VAL B O 1
ATOM 2819 N N . GLY B 1 81 ? 0.929 -11.797 -13.453 1 98.75 81 GLY B N 1
ATOM 2820 C CA . GLY B 1 81 ? 0.587 -10.992 -12.297 1 98.75 81 GLY B CA 1
ATOM 2821 C C . GLY B 1 81 ? 0.028 -9.625 -12.664 1 98.75 81 GLY B C 1
ATOM 2822 O O . GLY B 1 81 ? 0.736 -8.789 -13.227 1 98.75 81 GLY B O 1
ATOM 2823 N N . ALA B 1 82 ? -1.208 -9.391 -12.281 1 98.69 82 ALA B N 1
ATOM 2824 C CA . ALA B 1 82 ? -1.874 -8.172 -12.727 1 98.69 82 ALA B CA 1
ATOM 2825 C C . ALA B 1 82 ? -2.146 -7.234 -11.555 1 98.69 82 ALA B C 1
ATOM 2827 O O . ALA B 1 82 ? -2.951 -6.305 -11.664 1 98.69 82 ALA B O 1
ATOM 2828 N N . SER B 1 83 ? -1.496 -7.43 -10.484 1 98.12 83 SER B N 1
ATOM 2829 C CA . SER B 1 83 ? -1.778 -6.746 -9.227 1 98.12 83 SER B CA 1
ATOM 2830 C C . SER B 1 83 ? -1.422 -5.266 -9.312 1 98.12 83 SER B C 1
ATOM 2832 O O . SER B 1 83 ? -0.408 -4.898 -9.914 1 98.12 83 SER B O 1
ATOM 2834 N N . ASP B 1 84 ? -2.227 -4.484 -8.758 1 97.25 84 ASP B N 1
ATOM 2835 C CA . ASP B 1 84 ? -1.997 -3.053 -8.586 1 97.25 84 ASP B CA 1
ATOM 2836 C C . ASP B 1 84 ? -2.68 -2.531 -7.328 1 97.25 84 ASP B C 1
ATOM 2838 O O . ASP B 1 84 ? -3.514 -3.221 -6.734 1 97.25 84 ASP B O 1
ATOM 2842 N N . LEU B 1 85 ? -2.348 -1.315 -6.934 1 96.38 85 LEU B N 1
ATOM 2843 C CA . LEU B 1 85 ? -2.926 -0.708 -5.738 1 96.38 85 LEU B CA 1
ATOM 2844 C C . LEU B 1 85 ? -4.395 -0.368 -5.957 1 96.38 85 LEU B C 1
ATOM 2846 O O . LEU B 1 85 ? -5.176 -0.325 -5.004 1 96.38 85 LEU B O 1
ATOM 2850 N N . THR B 1 86 ? -4.73 -0.095 -7.223 1 97.75 86 THR B N 1
ATOM 2851 C CA . THR B 1 86 ? -6.109 0.301 -7.477 1 97.75 86 THR B CA 1
ATOM 2852 C C . THR B 1 86 ? -6.859 -0.797 -8.227 1 97.75 86 THR B C 1
ATOM 2854 O O . THR B 1 86 ? -6.262 -1.532 -9.016 1 97.75 86 THR B O 1
ATOM 2857 N N . THR B 1 87 ? -8.164 -0.878 -7.977 1 98.31 87 THR B N 1
ATOM 2858 C CA . THR B 1 87 ? -9.016 -1.799 -8.719 1 98.31 87 THR B CA 1
ATOM 2859 C C . THR B 1 87 ? -9 -1.465 -10.211 1 98.31 87 THR B C 1
ATOM 2861 O O . THR B 1 87 ? -8.859 -2.355 -11.055 1 98.31 87 THR B O 1
ATOM 2864 N N . ALA B 1 88 ? -9.062 -0.188 -10.492 1 98.25 88 ALA B N 1
ATOM 2865 C CA . ALA B 1 88 ? -9.125 0.247 -11.883 1 98.25 88 ALA B CA 1
ATOM 2866 C C . ALA B 1 88 ? -7.891 -0.199 -12.656 1 98.25 88 ALA B C 1
ATOM 2868 O O . ALA B 1 88 ? -8 -0.731 -13.766 1 98.25 88 ALA B O 1
ATOM 2869 N N . ASN B 1 89 ? -6.691 0.007 -12.094 1 98.25 89 ASN B N 1
ATOM 2870 C CA . ASN B 1 89 ? -5.48 -0.35 -12.828 1 98.25 89 ASN B CA 1
ATOM 2871 C C . ASN B 1 89 ? -5.262 -1.859 -12.844 1 98.25 89 ASN B C 1
ATOM 2873 O O . ASN B 1 89 ? -4.691 -2.396 -13.789 1 98.25 89 ASN B O 1
ATOM 2877 N N . THR B 1 90 ? -5.695 -2.58 -11.773 1 98.69 90 THR B N 1
ATOM 2878 C CA . THR B 1 90 ? -5.664 -4.039 -11.82 1 98.69 90 THR B CA 1
ATOM 2879 C C . THR B 1 90 ? -6.504 -4.566 -12.977 1 98.69 90 THR B C 1
ATOM 2881 O O . THR B 1 90 ? -6.082 -5.473 -13.695 1 98.69 90 THR B O 1
ATOM 2884 N N . ILE B 1 91 ? -7.645 -3.982 -13.156 1 98.88 91 ILE B N 1
ATOM 2885 C CA . ILE B 1 91 ? -8.523 -4.363 -14.258 1 98.88 91 ILE B CA 1
ATOM 2886 C C . ILE B 1 91 ? -7.84 -4.059 -15.586 1 98.88 91 ILE B C 1
ATOM 2888 O O . ILE B 1 91 ? -7.836 -4.898 -16.5 1 98.88 91 ILE B O 1
ATOM 2892 N N . ARG B 1 92 ? -7.266 -2.857 -15.703 1 98.81 92 ARG B N 1
ATOM 2893 C CA . ARG B 1 92 ? -6.562 -2.484 -16.938 1 98.81 92 ARG B CA 1
ATOM 2894 C C . ARG B 1 92 ? -5.465 -3.49 -17.266 1 98.81 92 ARG B C 1
ATOM 2896 O O . ARG B 1 92 ? -5.344 -3.939 -18.406 1 98.81 92 ARG B O 1
ATOM 2903 N N . ARG B 1 93 ? -4.676 -3.875 -16.266 1 98.88 93 ARG B N 1
ATOM 2904 C CA . ARG B 1 93 ? -3.58 -4.824 -16.422 1 98.88 93 ARG B CA 1
ATOM 2905 C C . ARG B 1 93 ? -4.105 -6.207 -16.797 1 98.88 93 ARG B C 1
ATOM 2907 O O . ARG B 1 93 ? -3.559 -6.863 -17.688 1 98.88 93 ARG B O 1
ATOM 2914 N N . ALA B 1 94 ? -5.141 -6.582 -16.141 1 98.94 94 ALA B N 1
ATOM 2915 C CA . ALA B 1 94 ? -5.73 -7.891 -16.406 1 98.94 94 ALA B CA 1
ATOM 2916 C C . ALA B 1 94 ? -6.27 -7.965 -17.828 1 98.94 94 ALA B C 1
ATOM 2918 O O . ALA B 1 94 ? -6.078 -8.969 -18.516 1 98.94 94 ALA B O 1
ATOM 2919 N N . ARG B 1 95 ? -6.914 -6.914 -18.25 1 98.94 95 ARG B N 1
ATOM 2920 C CA . ARG B 1 95 ? -7.445 -6.867 -19.609 1 98.94 95 ARG B CA 1
ATOM 2921 C C . ARG B 1 95 ? -6.32 -6.922 -20.641 1 98.94 95 ARG B C 1
ATOM 2923 O O . ARG B 1 95 ? -6.43 -7.613 -21.656 1 98.94 95 ARG B O 1
ATOM 2930 N N . HIS B 1 96 ? -5.293 -6.211 -20.359 1 98.94 96 HIS B N 1
ATOM 2931 C CA . HIS B 1 96 ? -4.16 -6.246 -21.281 1 98.94 96 HIS B CA 1
ATOM 2932 C C . HIS B 1 96 ? -3.561 -7.645 -21.359 1 98.94 96 HIS B C 1
ATOM 2934 O O . HIS B 1 96 ? -3.26 -8.133 -22.453 1 98.94 96 HIS B O 1
ATOM 2940 N N . ALA B 1 97 ? -3.424 -8.258 -20.203 1 98.88 97 ALA B N 1
ATOM 2941 C CA . ALA B 1 97 ? -2.889 -9.609 -20.172 1 98.88 97 ALA B CA 1
ATOM 2942 C C . ALA B 1 97 ? -3.75 -10.562 -21 1 98.88 97 ALA B C 1
ATOM 2944 O O . ALA B 1 97 ? -3.23 -11.344 -21.797 1 98.88 97 ALA B O 1
ATOM 2945 N N . GLN B 1 98 ? -5.012 -10.469 -20.828 1 98.81 98 GLN B N 1
ATOM 2946 C CA . GLN B 1 98 ? -5.934 -11.305 -21.594 1 98.81 98 GLN B CA 1
ATOM 2947 C C . GLN B 1 98 ? -5.809 -11.039 -23.094 1 98.81 98 GLN B C 1
ATOM 2949 O O . GLN B 1 98 ? -5.73 -11.977 -23.891 1 98.81 98 GLN B O 1
ATOM 2954 N N . GLN B 1 99 ? -5.777 -9.773 -23.406 1 98.81 99 GLN B N 1
ATOM 2955 C CA . GLN B 1 99 ? -5.688 -9.391 -24.812 1 98.81 99 GLN B CA 1
ATOM 2956 C C . GLN B 1 99 ? -4.391 -9.891 -25.438 1 98.81 99 GLN B C 1
ATOM 2958 O O . GLN B 1 99 ? -4.367 -10.266 -26.609 1 98.81 99 GLN B O 1
ATOM 2963 N N . ALA B 1 100 ? -3.33 -9.922 -24.641 1 98.81 100 ALA B N 1
ATOM 2964 C CA . ALA B 1 100 ? -2.016 -10.344 -25.109 1 98.81 100 ALA B CA 1
ATOM 2965 C C . ALA B 1 100 ? -1.946 -11.859 -25.266 1 98.81 100 ALA B C 1
ATOM 2967 O O . ALA B 1 100 ? -1.03 -12.383 -25.906 1 98.81 100 ALA B O 1
ATOM 2968 N N . GLY B 1 101 ? -2.855 -12.578 -24.656 1 98.56 101 GLY B N 1
ATOM 2969 C CA . GLY B 1 101 ? -2.9 -14.023 -24.828 1 98.56 101 GLY B CA 1
ATOM 2970 C C . GLY B 1 101 ? -2.525 -14.789 -23.578 1 98.56 101 GLY B C 1
ATOM 2971 O O . GLY B 1 101 ? -2.23 -15.984 -23.641 1 98.56 101 GLY B O 1
ATOM 2972 N N . ALA B 1 102 ? -2.533 -14.109 -22.438 1 98.56 102 ALA B N 1
ATOM 2973 C CA . ALA B 1 102 ? -2.316 -14.828 -21.188 1 98.56 102 ALA B CA 1
ATOM 2974 C C . ALA B 1 102 ? -3.414 -15.859 -20.953 1 98.56 102 ALA B C 1
ATOM 2976 O O . ALA B 1 102 ? -4.566 -15.648 -21.328 1 98.56 102 ALA B O 1
ATOM 2977 N N . ASP B 1 103 ? -3.002 -16.953 -20.281 1 98.5 103 ASP B N 1
ATOM 2978 C CA . ASP B 1 103 ? -3.955 -18.031 -20 1 98.5 103 ASP B CA 1
ATOM 2979 C C . ASP B 1 103 ? -4.688 -17.781 -18.672 1 98.5 103 ASP B C 1
ATOM 2981 O O . ASP B 1 103 ? -5.75 -18.344 -18.438 1 98.5 103 ASP B O 1
ATOM 2985 N N . ALA B 1 104 ? -4.219 -16.984 -17.844 1 98.56 104 ALA B N 1
ATOM 2986 C CA . ALA B 1 104 ? -4.789 -16.578 -16.562 1 98.56 104 ALA B CA 1
ATOM 2987 C C . ALA B 1 104 ? -4.121 -15.312 -16.047 1 98.56 104 ALA B C 1
ATOM 2989 O O . ALA B 1 104 ? -3.08 -14.898 -16.547 1 98.56 104 ALA B O 1
ATOM 2990 N N . VAL B 1 105 ? -4.738 -14.766 -15.086 1 98.69 105 VAL B N 1
ATOM 2991 C CA . VAL B 1 105 ? -4.098 -13.688 -14.352 1 98.69 105 VAL B CA 1
ATOM 2992 C C . VAL B 1 105 ? -4.039 -14.039 -12.867 1 98.69 105 VAL B C 1
ATOM 2994 O O . VAL B 1 105 ? -4.875 -14.805 -12.367 1 98.69 105 VAL B O 1
ATOM 2997 N N . MET B 1 106 ? -3.035 -13.609 -12.258 1 98.62 106 MET B N 1
ATOM 2998 C CA . MET B 1 106 ? -2.846 -13.742 -10.82 1 98.62 106 MET B CA 1
ATOM 2999 C C . MET B 1 106 ? -2.893 -12.375 -10.133 1 98.62 106 MET B C 1
ATOM 3001 O O . MET B 1 106 ? -2.281 -11.422 -10.609 1 98.62 106 MET B O 1
ATOM 3005 N N . VAL B 1 107 ? -3.674 -12.32 -9.07 1 98.56 107 VAL B N 1
ATOM 3006 C CA . VAL B 1 107 ? -3.846 -11.039 -8.406 1 98.56 107 VAL B CA 1
ATOM 3007 C C . VAL B 1 107 ? -3.545 -11.188 -6.914 1 98.56 107 VAL B C 1
ATOM 3009 O O . VAL B 1 107 ? -4.086 -12.078 -6.25 1 98.56 107 VAL B O 1
ATOM 3012 N N . LEU B 1 108 ? -2.619 -10.438 -6.41 1 97.56 108 LEU B N 1
ATOM 3013 C CA . LEU B 1 108 ? -2.354 -10.164 -5.004 1 97.56 108 LEU B CA 1
ATOM 3014 C C . LEU B 1 108 ? -2.998 -8.852 -4.57 1 97.56 108 LEU B C 1
ATOM 3016 O O . LEU B 1 108 ? -2.818 -7.824 -5.227 1 97.56 108 LEU B O 1
ATOM 3020 N N . PRO B 1 109 ? -3.871 -8.883 -3.561 1 95.62 109 PRO B N 1
ATOM 3021 C CA . PRO B 1 109 ? -4.488 -7.621 -3.145 1 95.62 109 PRO B CA 1
ATOM 3022 C C . PRO B 1 109 ? -3.498 -6.676 -2.471 1 95.62 109 PRO B C 1
ATOM 3024 O O . PRO B 1 109 ? -3.592 -6.438 -1.265 1 95.62 109 PRO B O 1
ATOM 3027 N N . ILE B 1 110 ? -2.58 -6.16 -3.264 1 92.56 110 ILE B N 1
ATOM 3028 C CA . ILE B 1 110 ? -1.637 -5.156 -2.781 1 92.56 110 ILE B CA 1
ATOM 3029 C C . ILE B 1 110 ? -2.395 -3.91 -2.33 1 92.56 110 ILE B C 1
ATOM 3031 O O . ILE B 1 110 ? -3.34 -3.477 -2.992 1 92.56 110 ILE B O 1
ATOM 3035 N N . SER B 1 111 ? -2.051 -3.387 -1.175 1 89.38 111 SER B N 1
ATOM 3036 C CA . SER B 1 111 ? -2.75 -2.197 -0.699 1 89.38 111 SER B CA 1
ATOM 3037 C C . SER B 1 111 ? -1.84 -1.328 0.162 1 89.38 111 SER B C 1
ATOM 3039 O O . SER B 1 111 ? -0.905 -1.83 0.789 1 89.38 111 SER B O 1
ATOM 3041 N N . TYR B 1 112 ? -2.043 -0.108 0.05 1 92.75 112 TYR B N 1
ATOM 3042 C CA . TYR B 1 112 ? -1.438 0.837 0.981 1 92.75 112 TYR B CA 1
ATOM 3043 C C . TYR B 1 112 ? -2.18 0.843 2.312 1 92.75 112 TYR B C 1
ATOM 3045 O O . TYR B 1 112 ? -1.562 0.729 3.375 1 92.75 112 TYR B O 1
ATOM 3053 N N . TRP B 1 113 ? -3.479 1.04 2.281 1 92.69 113 TRP B N 1
ATOM 3054 C CA . TRP B 1 113 ? -4.348 0.859 3.439 1 92.69 113 TRP B CA 1
ATOM 3055 C C . TRP B 1 113 ? -4.785 -0.596 3.57 1 92.69 113 TRP B C 1
ATOM 3057 O O . TRP B 1 113 ? -5.109 -1.244 2.572 1 92.69 113 TRP B O 1
ATOM 3067 N N . LYS B 1 114 ? -4.73 -1.055 4.789 1 90.81 114 LYS B N 1
ATOM 3068 C CA . LYS B 1 114 ? -5.184 -2.426 5.016 1 90.81 114 LYS B CA 1
ATOM 3069 C C . LYS B 1 114 ? -6.625 -2.611 4.551 1 90.81 114 LYS B C 1
ATOM 3071 O O . LYS B 1 114 ? -7.504 -1.823 4.91 1 90.81 114 LYS B O 1
ATOM 3076 N N . LEU B 1 115 ? -6.848 -3.635 3.812 1 95.75 115 LEU B N 1
ATOM 3077 C CA . LEU B 1 115 ? -8.164 -3.9 3.244 1 95.75 115 LEU B CA 1
ATOM 3078 C C . LEU B 1 115 ? -8.953 -4.859 4.129 1 95.75 115 LEU B C 1
ATOM 3080 O O . LEU B 1 115 ? -8.391 -5.809 4.68 1 95.75 115 LEU B O 1
ATOM 3084 N N . SER B 1 116 ? -10.234 -4.602 4.215 1 94.81 116 SER B N 1
ATOM 3085 C CA . SER B 1 116 ? -11.164 -5.539 4.848 1 94.81 116 SER B CA 1
ATOM 3086 C C . SER B 1 116 ? -11.516 -6.68 3.904 1 94.81 116 SER B C 1
ATOM 3088 O O . SER B 1 116 ? -11.266 -6.602 2.699 1 94.81 116 SER B O 1
ATOM 3090 N N . ASP B 1 117 ? -12.117 -7.742 4.508 1 96.69 117 ASP B N 1
ATOM 3091 C CA . ASP B 1 117 ? -12.586 -8.852 3.688 1 96.69 117 ASP B CA 1
ATOM 3092 C C . ASP B 1 117 ? -13.578 -8.367 2.633 1 96.69 117 ASP B C 1
ATOM 3094 O O . ASP B 1 117 ? -13.555 -8.836 1.492 1 96.69 117 ASP B O 1
ATOM 3098 N N . ARG B 1 118 ? -14.422 -7.43 3.033 1 96.44 118 ARG B N 1
ATOM 3099 C CA . ARG B 1 118 ? -15.414 -6.875 2.113 1 96.44 118 ARG B CA 1
ATOM 3100 C C . ARG B 1 118 ? -14.734 -6.176 0.939 1 96.44 118 ARG B C 1
ATOM 3102 O O . ARG B 1 118 ? -15.125 -6.367 -0.214 1 96.44 118 ARG B O 1
ATOM 3109 N N . GLU B 1 119 ? -13.742 -5.391 1.203 1 97.81 119 GLU B N 1
ATOM 3110 C CA . GLU B 1 119 ? -13.008 -4.684 0.16 1 97.81 119 GLU B CA 1
ATOM 3111 C C . GLU B 1 119 ? -12.258 -5.652 -0.746 1 97.81 119 GLU B C 1
ATOM 3113 O O . GLU B 1 119 ? -12.234 -5.484 -1.967 1 97.81 119 GLU B O 1
ATOM 3118 N N . ILE B 1 120 ? -11.664 -6.707 -0.155 1 98.31 120 ILE B N 1
ATOM 3119 C CA . ILE B 1 120 ? -10.945 -7.719 -0.915 1 98.31 120 ILE B CA 1
ATOM 3120 C C . ILE B 1 120 ? -11.906 -8.453 -1.847 1 98.31 120 ILE B C 1
ATOM 3122 O O . ILE B 1 120 ? -11.641 -8.594 -3.041 1 98.31 120 ILE B O 1
ATOM 3126 N N . ALA B 1 121 ? -13.031 -8.891 -1.286 1 98.31 121 ALA B N 1
ATOM 3127 C CA . ALA B 1 121 ? -14.016 -9.625 -2.078 1 98.31 121 ALA B CA 1
ATOM 3128 C C . ALA B 1 121 ? -14.523 -8.773 -3.242 1 98.31 121 ALA B C 1
ATOM 3130 O O . ALA B 1 121 ? -14.625 -9.258 -4.371 1 98.31 121 ALA B O 1
ATOM 3131 N N . GLN B 1 122 ? -14.805 -7.539 -2.982 1 98.31 122 GLN B N 1
ATOM 3132 C CA . GLN B 1 122 ? -15.297 -6.656 -4.035 1 98.31 122 GLN B CA 1
ATOM 3133 C C . GLN B 1 122 ? -14.219 -6.395 -5.082 1 98.31 122 GLN B C 1
ATOM 3135 O O . GLN B 1 122 ? -14.516 -6.285 -6.273 1 98.31 122 GLN B O 1
ATOM 3140 N N . HIS B 1 123 ? -12.992 -6.242 -4.629 1 98.56 123 HIS B N 1
ATOM 3141 C CA . HIS B 1 123 ? -11.867 -6.062 -5.539 1 98.56 123 HIS B CA 1
ATOM 3142 C C . HIS B 1 123 ? -11.742 -7.238 -6.504 1 98.56 123 HIS B C 1
ATOM 3144 O O . HIS B 1 123 ? -11.734 -7.047 -7.723 1 98.56 123 HIS B O 1
ATOM 3150 N N . TYR B 1 124 ? -11.773 -8.422 -5.988 1 98.81 124 TYR B N 1
ATOM 3151 C CA . TYR B 1 124 ? -11.656 -9.617 -6.82 1 98.81 124 TYR B CA 1
ATOM 3152 C C . TYR B 1 124 ? -12.867 -9.766 -7.738 1 98.81 124 TYR B C 1
ATOM 3154 O O . TYR B 1 124 ? -12.727 -10.133 -8.906 1 98.81 124 TYR B O 1
ATOM 3162 N N . ALA B 1 125 ? -14 -9.484 -7.203 1 98.81 125 ALA B N 1
ATOM 3163 C CA . ALA B 1 125 ? -15.203 -9.562 -8.023 1 98.81 125 ALA B CA 1
ATOM 3164 C C . ALA B 1 125 ? -15.125 -8.594 -9.195 1 98.81 125 ALA B C 1
ATOM 3166 O O . ALA B 1 125 ? -15.484 -8.938 -10.328 1 98.81 125 ALA B O 1
ATOM 3167 N N . SER B 1 126 ? -14.633 -7.41 -8.914 1 98.81 126 SER B N 1
ATOM 3168 C CA . SER B 1 126 ? -14.516 -6.395 -9.953 1 98.81 126 SER B CA 1
ATOM 3169 C C . SER B 1 126 ? -13.523 -6.816 -11.031 1 98.81 126 SER B C 1
ATOM 3171 O O . SER B 1 126 ? -13.789 -6.672 -12.227 1 98.81 126 SER B O 1
ATOM 3173 N N . VAL B 1 127 ? -12.383 -7.336 -10.656 1 98.81 127 VAL B N 1
ATOM 3174 C CA . VAL B 1 127 ? -11.359 -7.777 -11.602 1 98.81 127 VAL B CA 1
ATOM 3175 C C . VAL B 1 127 ? -11.891 -8.953 -12.414 1 98.81 127 VAL B C 1
ATOM 3177 O O . VAL B 1 127 ? -11.758 -8.977 -13.641 1 98.81 127 VAL B O 1
ATOM 3180 N N . ALA B 1 128 ? -12.492 -9.898 -11.727 1 98.75 128 ALA B N 1
ATOM 3181 C CA . ALA B 1 128 ? -13.023 -11.086 -12.383 1 98.75 128 ALA B CA 1
ATOM 3182 C C . ALA B 1 128 ? -14.07 -10.727 -13.43 1 98.75 128 ALA B C 1
ATOM 3184 O O . ALA B 1 128 ? -14.102 -11.312 -14.516 1 98.75 128 ALA B O 1
ATOM 3185 N N . ALA B 1 129 ? -14.914 -9.75 -13.117 1 98.69 129 ALA B N 1
ATOM 3186 C CA . ALA B 1 129 ? -15.992 -9.344 -14.016 1 98.69 129 ALA B CA 1
ATOM 3187 C C . ALA B 1 129 ? -15.438 -8.672 -15.273 1 98.69 129 ALA B C 1
ATOM 3189 O O . ALA B 1 129 ? -16.125 -8.57 -16.281 1 98.69 129 ALA B O 1
ATOM 3190 N N . ALA B 1 130 ? -14.18 -8.289 -15.25 1 98.69 130 ALA B N 1
ATOM 3191 C CA . ALA B 1 130 ? -13.609 -7.488 -16.328 1 98.69 130 ALA B CA 1
ATOM 3192 C C . ALA B 1 130 ? -12.883 -8.367 -17.344 1 98.69 130 ALA B C 1
ATOM 3194 O O . ALA B 1 130 ? -12.438 -7.887 -18.391 1 98.69 130 ALA B O 1
ATOM 3195 N N . ILE B 1 131 ? -12.75 -9.68 -17.031 1 98.69 131 ILE B N 1
ATOM 3196 C CA . ILE B 1 131 ? -12 -10.57 -17.906 1 98.69 131 ILE B CA 1
ATOM 3197 C C . ILE B 1 131 ? -12.734 -11.898 -18.047 1 98.69 131 ILE B C 1
ATOM 3199 O O . ILE B 1 131 ? -13.648 -12.195 -17.281 1 98.69 131 ILE B O 1
ATOM 3203 N N . ASP B 1 132 ? -12.211 -12.656 -19.031 1 98.19 132 ASP B N 1
ATOM 3204 C CA . ASP B 1 132 ? -12.852 -13.938 -19.328 1 98.19 132 ASP B CA 1
ATOM 3205 C C . ASP B 1 132 ? -11.93 -15.102 -18.969 1 98.19 132 ASP B C 1
ATOM 3207 O O . ASP B 1 132 ? -12.359 -16.25 -18.953 1 98.19 132 ASP B O 1
ATOM 3211 N N . ILE B 1 133 ? -10.742 -14.805 -18.703 1 98.06 133 ILE B N 1
ATOM 3212 C CA . ILE B 1 133 ? -9.789 -15.867 -18.406 1 98.06 133 ILE B CA 1
ATOM 3213 C C . ILE B 1 133 ? -9.75 -16.109 -16.891 1 98.06 133 ILE B C 1
ATOM 3215 O O . ILE B 1 133 ? -10.188 -15.266 -16.109 1 98.06 133 ILE B O 1
ATOM 3219 N N . PRO B 1 134 ? -9.188 -17.234 -16.484 1 98.31 134 PRO B N 1
ATOM 3220 C CA . PRO B 1 134 ? -9.133 -17.609 -15.07 1 98.31 134 PRO B CA 1
ATOM 3221 C C . PRO B 1 134 ? -8.336 -16.609 -14.227 1 98.31 134 PRO B C 1
ATOM 3223 O O . PRO B 1 134 ? -7.375 -16.016 -14.727 1 98.31 134 PRO B O 1
ATOM 3226 N N . LEU B 1 135 ? -8.836 -16.5 -13.008 1 98.5 135 LEU B N 1
ATOM 3227 C CA . LEU B 1 135 ? -8.203 -15.648 -12.008 1 98.5 135 LEU B CA 1
ATOM 3228 C C . LEU B 1 135 ? -7.656 -16.484 -10.852 1 98.5 135 LEU B C 1
ATOM 3230 O O . LEU B 1 135 ? -8.383 -17.297 -10.273 1 98.5 135 LEU B O 1
ATOM 3234 N N . MET B 1 136 ? -6.328 -16.359 -10.602 1 98.38 136 MET B N 1
ATOM 3235 C CA . MET B 1 136 ? -5.656 -16.953 -9.453 1 98.38 136 MET B CA 1
ATOM 3236 C C . MET B 1 136 ? -5.484 -15.938 -8.328 1 98.38 136 MET B C 1
ATOM 3238 O O . MET B 1 136 ? -4.953 -14.844 -8.555 1 98.38 136 MET B O 1
ATOM 3242 N N . ALA B 1 137 ? -6.047 -16.297 -7.156 1 98.44 137 ALA B N 1
ATOM 3243 C CA . ALA B 1 137 ? -5.773 -15.469 -5.984 1 98.44 137 ALA B CA 1
ATOM 3244 C C . ALA B 1 137 ? -4.395 -15.781 -5.406 1 98.44 137 ALA B C 1
ATOM 3246 O O . ALA B 1 137 ? -4.039 -16.953 -5.223 1 98.44 137 ALA B O 1
ATOM 3247 N N . TYR B 1 138 ? -3.656 -14.781 -5.184 1 98.19 138 TYR B N 1
ATOM 3248 C CA . TYR B 1 138 ? -2.342 -14.891 -4.562 1 98.19 138 TYR B CA 1
ATOM 3249 C C . TYR B 1 138 ? -2.371 -14.375 -3.129 1 98.19 138 TYR B C 1
ATOM 3251 O O . TYR B 1 138 ? -2.559 -13.18 -2.898 1 98.19 138 TYR B O 1
ATOM 3259 N N . ASN B 1 139 ? -2.215 -15.297 -2.141 1 97.88 139 ASN B N 1
ATOM 3260 C CA . ASN B 1 139 ? -2.18 -14.938 -0.728 1 97.88 139 ASN B CA 1
ATOM 3261 C C . ASN B 1 139 ? -0.755 -14.938 -0.182 1 97.88 139 ASN B C 1
ATOM 3263 O O . ASN B 1 139 ? -0.129 -15.992 -0.077 1 97.88 139 ASN B O 1
ATOM 3267 N N . ASN B 1 140 ? -0.243 -13.852 0.063 1 95.19 140 ASN B N 1
ATOM 3268 C CA . ASN B 1 140 ? 1.067 -13.633 0.665 1 95.19 140 ASN B CA 1
ATOM 3269 C C . ASN B 1 140 ? 1.038 -12.477 1.665 1 95.19 140 ASN B C 1
ATOM 3271 O O . ASN B 1 140 ? 1.428 -11.359 1.337 1 95.19 140 ASN B O 1
ATOM 3275 N N . PRO B 1 141 ? 0.617 -12.742 2.906 1 92.25 141 PRO B N 1
ATOM 3276 C CA . PRO B 1 141 ? 0.459 -11.68 3.898 1 92.25 141 PRO B CA 1
ATOM 3277 C C . PRO B 1 141 ? 1.762 -10.93 4.172 1 92.25 141 PRO B C 1
ATOM 3279 O O . PRO B 1 141 ? 1.739 -9.734 4.469 1 92.25 141 PRO B O 1
ATOM 3282 N N . ALA B 1 142 ? 2.908 -11.609 4.07 1 87 142 ALA B N 1
ATOM 3283 C CA . ALA B 1 142 ? 4.199 -10.977 4.324 1 87 142 ALA B CA 1
ATOM 3284 C C . ALA B 1 142 ? 4.445 -9.828 3.346 1 87 142 ALA B C 1
ATOM 3286 O O . ALA B 1 142 ? 5.062 -8.82 3.703 1 87 142 ALA B O 1
ATOM 3287 N N . THR B 1 143 ? 3.875 -9.938 2.17 1 87.31 143 THR B N 1
ATOM 3288 C CA . THR B 1 143 ? 4.109 -8.945 1.124 1 87.31 143 THR B CA 1
ATOM 3289 C C . THR B 1 143 ? 2.967 -7.934 1.074 1 87.31 143 THR B C 1
ATOM 3291 O O . THR B 1 143 ? 3.205 -6.723 1.056 1 87.31 143 THR B O 1
ATOM 3294 N N . SER B 1 144 ? 1.753 -8.406 1.087 1 88 144 SER B N 1
ATOM 3295 C CA . SER B 1 144 ? 0.599 -7.539 0.863 1 88 144 SER B CA 1
ATOM 3296 C C . SER B 1 144 ? 0.134 -6.891 2.162 1 88 144 SER B C 1
ATOM 3298 O O . SER B 1 144 ? -0.605 -5.906 2.139 1 88 144 SER B O 1
ATOM 3300 N N . GLY B 1 145 ? 0.433 -7.508 3.283 1 86.69 145 GLY B N 1
ATOM 3301 C CA . GLY B 1 145 ? -0.059 -7.043 4.57 1 86.69 145 GLY B CA 1
ATOM 3302 C C . GLY B 1 145 ? -1.479 -7.492 4.863 1 86.69 145 GLY B C 1
ATOM 3303 O O . GLY B 1 145 ? -2.043 -7.141 5.902 1 86.69 145 GLY B O 1
ATOM 3304 N N . VAL B 1 146 ? -2.059 -8.219 3.953 1 91.31 146 VAL B N 1
ATOM 3305 C CA . VAL B 1 146 ? -3.416 -8.719 4.152 1 91.31 146 VAL B CA 1
ATOM 3306 C C . VAL B 1 146 ? -3.426 -10.242 4.047 1 91.31 146 VAL B C 1
ATOM 3308 O O . VAL B 1 146 ? -2.768 -10.812 3.176 1 91.31 146 VAL B O 1
ATOM 3311 N N . ASP B 1 147 ? -4.086 -10.844 4.98 1 94.62 147 ASP B N 1
ATOM 3312 C CA . ASP B 1 147 ? -4.219 -12.297 4.977 1 94.62 147 ASP B CA 1
ATOM 3313 C C . ASP B 1 147 ? -5.621 -12.719 4.547 1 94.62 147 ASP B C 1
ATOM 3315 O O . ASP B 1 147 ? -6.605 -12.398 5.215 1 94.62 147 ASP B O 1
ATOM 3319 N N . MET B 1 148 ? -5.672 -13.305 3.443 1 97.94 148 MET B N 1
ATOM 3320 C CA . MET B 1 148 ? -6.934 -13.891 3 1 97.94 148 MET B CA 1
ATOM 3321 C C . MET B 1 148 ? -7.105 -15.297 3.564 1 97.94 148 MET B C 1
ATOM 3323 O O . MET B 1 148 ? -6.531 -16.25 3.045 1 97.94 148 MET B O 1
ATOM 3327 N N . LYS B 1 149 ? -7.977 -15.453 4.562 1 97.88 149 LYS B N 1
ATOM 3328 C CA . LYS B 1 149 ? -8.227 -16.75 5.184 1 97.88 149 LYS B CA 1
ATOM 3329 C C . LYS B 1 149 ? -8.883 -17.719 4.199 1 97.88 149 LYS B C 1
ATOM 3331 O O . LYS B 1 149 ? -9.586 -17.281 3.277 1 97.88 149 LYS B O 1
ATOM 3336 N N . PRO B 1 150 ? -8.625 -19.031 4.484 1 98.38 150 PRO B N 1
ATOM 3337 C CA . PRO B 1 150 ? -9.227 -20.031 3.598 1 98.38 150 PRO B CA 1
ATOM 3338 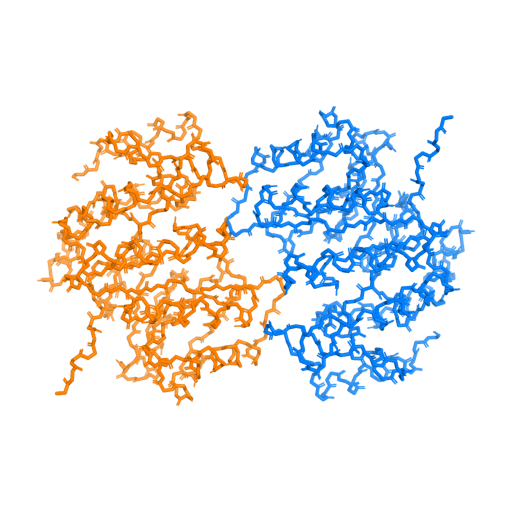C C . PRO B 1 150 ? -10.727 -19.812 3.393 1 98.38 150 PRO B C 1
ATOM 3340 O O . PRO B 1 150 ? -11.227 -19.953 2.275 1 98.38 150 PRO B O 1
ATOM 3343 N N . GLU B 1 151 ? -11.406 -19.469 4.398 1 98.44 151 GLU B N 1
ATOM 3344 C CA . GLU B 1 151 ? -12.852 -19.25 4.297 1 98.44 151 GLU B CA 1
ATOM 3345 C C . GLU B 1 151 ? -13.18 -18.141 3.303 1 98.44 151 GLU B C 1
ATOM 3347 O O . GLU B 1 151 ? -14.125 -18.25 2.527 1 98.44 151 GLU B O 1
ATOM 3352 N N . LEU B 1 152 ? -12.422 -17.047 3.338 1 98.56 152 LEU B N 1
ATOM 3353 C CA . LEU B 1 152 ? -12.617 -15.969 2.385 1 98.56 152 LEU B CA 1
ATOM 3354 C C . LEU B 1 152 ? -12.312 -16.438 0.963 1 98.56 152 LEU B C 1
ATOM 3356 O O . LEU B 1 152 ? -13.086 -16.156 0.04 1 98.56 152 LEU B O 1
ATOM 3360 N N . LEU B 1 153 ? -11.195 -17.125 0.782 1 98.62 153 LEU B N 1
ATOM 3361 C CA . LEU B 1 153 ? -10.812 -17.625 -0.53 1 98.62 153 LEU B CA 1
ATOM 3362 C C . LEU B 1 153 ? -11.891 -18.547 -1.095 1 98.62 153 LEU B C 1
ATOM 3364 O O . LEU B 1 153 ? -12.273 -18.422 -2.26 1 98.62 153 LEU B O 1
ATOM 3368 N N . VAL B 1 154 ? -12.367 -19.406 -0.233 1 98.44 154 VAL B N 1
ATOM 3369 C CA . VAL B 1 154 ? -13.367 -20.375 -0.672 1 98.44 154 VAL B CA 1
ATOM 3370 C C . VAL B 1 154 ? -14.68 -19.672 -0.966 1 98.44 154 VAL B C 1
ATOM 3372 O O . VAL B 1 154 ? -15.375 -20 -1.927 1 98.44 154 VAL B O 1
ATOM 3375 N N . SER B 1 155 ? -15 -18.672 -0.129 1 98.62 155 SER B N 1
ATOM 3376 C CA . SER B 1 155 ? -16.203 -17.906 -0.406 1 98.62 155 SER B CA 1
ATOM 3377 C C . SER B 1 155 ? -16.109 -17.203 -1.76 1 98.62 155 SER B C 1
ATOM 3379 O O . SER B 1 155 ? -17.047 -17.234 -2.547 1 98.62 155 SER B O 1
ATOM 3381 N N . MET B 1 156 ? -14.984 -16.625 -2.072 1 98.56 156 MET B N 1
ATOM 3382 C CA . MET B 1 156 ? -14.789 -15.961 -3.361 1 98.56 156 MET B CA 1
ATOM 3383 C C . MET B 1 156 ? -14.836 -16.984 -4.5 1 98.56 156 MET B C 1
ATOM 3385 O O . MET B 1 156 ? -15.391 -16.703 -5.562 1 98.56 156 MET B O 1
ATOM 3389 N N . PHE B 1 157 ? -14.297 -18.109 -4.273 1 98.31 157 PHE B N 1
ATOM 3390 C CA . PHE B 1 157 ? -14.375 -19.203 -5.246 1 98.31 157 PHE B CA 1
ATOM 3391 C C . PHE B 1 157 ? -15.828 -19.531 -5.559 1 98.31 157 PHE B C 1
ATOM 3393 O O . PHE B 1 157 ? -16.188 -19.766 -6.719 1 98.31 157 PHE B O 1
ATOM 3400 N N . GLY B 1 158 ? -16.641 -19.516 -4.641 1 97.94 158 GLY B N 1
ATOM 3401 C CA . GLY B 1 158 ? -18.047 -19.812 -4.832 1 97.94 158 GLY B CA 1
ATOM 3402 C C . GLY B 1 158 ? -18.797 -18.703 -5.539 1 97.94 158 GLY B C 1
ATOM 3403 O O . GLY B 1 158 ? -19.719 -18.969 -6.32 1 97.94 158 GLY B O 1
ATOM 3404 N N . ASP B 1 159 ? -18.406 -17.5 -5.348 1 97.94 159 ASP B N 1
ATOM 3405 C CA . ASP B 1 159 ? -19.172 -16.344 -5.789 1 97.94 159 ASP B CA 1
ATOM 3406 C C . ASP B 1 159 ? -18.688 -15.852 -7.156 1 97.94 159 ASP B C 1
ATOM 3408 O O . ASP B 1 159 ? -19.422 -15.156 -7.863 1 97.94 159 ASP B O 1
ATOM 3412 N N . ILE B 1 160 ? -17.391 -16.188 -7.508 1 98.19 160 ILE B N 1
ATOM 3413 C CA . ILE B 1 160 ? -16.766 -15.633 -8.703 1 98.19 160 ILE B CA 1
ATOM 3414 C C . ILE B 1 160 ? -16.422 -16.766 -9.68 1 98.19 160 ILE B C 1
ATOM 3416 O O . ILE B 1 160 ? -15.562 -17.594 -9.398 1 98.19 160 ILE B O 1
ATOM 3420 N N . ASP B 1 161 ? -16.969 -16.703 -10.82 1 96.44 161 ASP B N 1
ATOM 3421 C CA . ASP B 1 161 ? -16.922 -17.828 -11.742 1 96.44 161 ASP B CA 1
ATOM 3422 C C . ASP B 1 161 ? -15.492 -18.078 -12.227 1 96.44 161 ASP B C 1
ATOM 3424 O O . ASP B 1 161 ? -15.047 -19.234 -12.312 1 96.44 161 ASP B O 1
ATOM 3428 N N . ASN B 1 162 ? -14.812 -17.078 -12.484 1 97.31 162 ASN B N 1
ATOM 3429 C CA . ASN B 1 162 ? -13.5 -17.297 -13.086 1 97.31 162 ASN B CA 1
ATOM 3430 C C . ASN B 1 162 ? -12.383 -17.172 -12.047 1 97.31 162 ASN B C 1
ATOM 3432 O O . ASN B 1 162 ? -11.211 -17.109 -12.406 1 97.31 162 ASN B O 1
ATOM 3436 N N . PHE B 1 163 ? -12.766 -17.094 -10.734 1 97.81 163 PHE B N 1
ATOM 3437 C CA . PHE B 1 163 ? -11.82 -17.344 -9.656 1 97.81 163 PHE B CA 1
ATOM 3438 C C . PHE B 1 163 ? -11.609 -18.828 -9.453 1 97.81 163 PHE B C 1
ATOM 3440 O O . PHE B 1 163 ? -12.453 -19.516 -8.867 1 97.81 163 PHE B O 1
ATOM 3447 N N . THR B 1 164 ? -10.305 -19.375 -9.891 1 97.44 164 THR B N 1
ATOM 3448 C CA . THR B 1 164 ? -10.258 -20.828 -10.023 1 97.44 164 THR B CA 1
ATOM 3449 C C . THR B 1 164 ? -8.977 -21.375 -9.406 1 97.44 164 THR B C 1
ATOM 3451 O O . THR B 1 164 ? -8.781 -22.594 -9.367 1 97.44 164 THR B O 1
ATOM 3454 N N . MET B 1 165 ? -8.109 -20.578 -8.898 1 98.06 165 MET B N 1
ATOM 3455 C CA . MET B 1 165 ? -6.828 -21.031 -8.359 1 98.06 165 MET B CA 1
ATOM 3456 C C . MET B 1 165 ? -6.395 -20.156 -7.184 1 98.06 165 MET B C 1
ATOM 3458 O O . MET B 1 165 ? -6.75 -18.984 -7.113 1 98.06 165 MET B O 1
ATOM 3462 N N . VAL B 1 166 ? -5.602 -20.781 -6.32 1 98.25 166 VAL B N 1
ATOM 3463 C CA . VAL B 1 166 ? -5.039 -20.031 -5.199 1 98.25 166 VAL B CA 1
ATOM 3464 C C . VAL B 1 166 ? -3.539 -20.312 -5.094 1 98.25 166 VAL B C 1
ATOM 3466 O O . VAL B 1 166 ? -3.117 -21.469 -5.047 1 98.25 166 VAL B O 1
ATOM 3469 N N . LYS B 1 167 ? -2.76 -19.297 -5.211 1 98.06 167 LYS B N 1
ATOM 3470 C CA . LYS B 1 167 ? -1.371 -19.391 -4.766 1 98.06 167 LYS B CA 1
ATOM 3471 C C . LYS B 1 167 ? -1.242 -19.031 -3.287 1 98.06 167 LYS B C 1
ATOM 3473 O O . LYS B 1 167 ? -1.557 -17.906 -2.883 1 98.06 167 LYS B O 1
ATOM 3478 N N . GLU B 1 168 ? -0.887 -20.016 -2.514 1 97 168 GLU B N 1
ATOM 3479 C CA . GLU B 1 168 ? -0.738 -19.875 -1.067 1 97 168 GLU B CA 1
ATOM 3480 C C . GLU B 1 168 ? 0.731 -19.766 -0.672 1 97 168 GLU B C 1
ATOM 3482 O O . GLU B 1 168 ? 1.512 -20.688 -0.893 1 97 168 GLU B O 1
ATOM 3487 N N . SER B 1 169 ? 1.14 -18.594 -0.054 1 95.25 169 SER B N 1
ATOM 3488 C CA . SER B 1 169 ? 2.559 -18.328 0.17 1 95.25 169 SER B CA 1
ATOM 3489 C C . SER B 1 169 ? 2.84 -18.031 1.639 1 95.25 169 SER B C 1
ATOM 3491 O O . SER B 1 169 ? 3.867 -17.438 1.97 1 95.25 169 SER B O 1
ATOM 3493 N N . THR B 1 170 ? 1.901 -18.438 2.619 1 93.75 170 THR B N 1
ATOM 3494 C CA . THR B 1 170 ? 2.109 -18.188 4.039 1 93.75 170 THR B CA 1
ATOM 3495 C C . THR B 1 170 ? 3.15 -19.141 4.617 1 93.75 170 THR B C 1
ATOM 3497 O O . THR B 1 170 ? 3.721 -18.875 5.676 1 93.75 170 THR B O 1
ATOM 3500 N N . GLY B 1 171 ? 3.342 -20.281 3.961 1 93.56 171 GLY B N 1
ATOM 3501 C CA . GLY B 1 171 ? 4.184 -21.344 4.512 1 93.56 171 GLY B CA 1
ATOM 3502 C C . GLY B 1 171 ? 3.471 -22.203 5.531 1 93.56 171 GLY B C 1
ATOM 3503 O O . GLY B 1 171 ? 4.113 -22.906 6.312 1 93.56 171 GLY B O 1
ATOM 3504 N N . ASP B 1 172 ? 2.158 -22.125 5.582 1 96.5 172 ASP B N 1
ATOM 3505 C CA . ASP B 1 172 ? 1.335 -22.922 6.48 1 96.5 172 ASP B CA 1
ATOM 3506 C C . ASP B 1 172 ? 0.521 -23.953 5.703 1 96.5 172 ASP B C 1
ATOM 3508 O O . ASP B 1 172 ? -0.477 -23.625 5.062 1 96.5 172 ASP B O 1
ATOM 3512 N N . LEU B 1 173 ? 0.991 -25.203 5.828 1 97.5 173 LEU B N 1
ATOM 3513 C CA . LEU B 1 173 ? 0.347 -26.297 5.102 1 97.5 173 LEU B CA 1
ATOM 3514 C C . LEU B 1 173 ? -1.127 -26.406 5.477 1 97.5 173 LEU B C 1
ATOM 3516 O O . LEU B 1 173 ? -1.958 -26.781 4.648 1 97.5 173 LEU B O 1
ATOM 3520 N N . ASN B 1 174 ? -1.424 -26.078 6.699 1 97.56 174 ASN B N 1
ATOM 3521 C CA . ASN B 1 174 ? -2.797 -26.234 7.172 1 97.56 174 ASN B CA 1
ATOM 3522 C C . ASN B 1 174 ? -3.764 -25.375 6.355 1 97.56 174 ASN B C 1
ATOM 3524 O O . ASN B 1 174 ? -4.918 -25.75 6.156 1 97.56 174 ASN B O 1
ATOM 3528 N N . ARG B 1 175 ? -3.334 -24.328 5.863 1 97.56 175 ARG B N 1
ATOM 3529 C CA . ARG B 1 175 ? -4.168 -23.469 5.027 1 97.56 175 ARG B CA 1
ATOM 3530 C C . ARG B 1 175 ? -4.512 -24.156 3.711 1 97.56 175 ARG B C 1
ATOM 3532 O O . ARG B 1 175 ? -5.66 -24.125 3.268 1 97.56 175 ARG B O 1
ATOM 3539 N N . MET B 1 176 ? -3.584 -24.75 3.125 1 97.25 176 MET B N 1
ATOM 3540 C CA . MET B 1 176 ? -3.801 -25.5 1.891 1 97.25 176 MET B CA 1
ATOM 3541 C C . MET B 1 176 ? -4.77 -26.656 2.115 1 97.25 176 MET B C 1
ATOM 3543 O O . MET B 1 176 ? -5.684 -26.875 1.319 1 97.25 176 MET B O 1
ATOM 3547 N N . LEU B 1 177 ? -4.48 -27.328 3.219 1 98.19 177 LEU B N 1
ATOM 3548 C CA . LEU B 1 177 ? -5.34 -28.453 3.541 1 98.19 177 LEU B CA 1
ATOM 3549 C C . LEU B 1 177 ? -6.766 -28 3.822 1 98.19 177 LEU B C 1
ATOM 3551 O O . LEU B 1 177 ? -7.727 -28.688 3.471 1 98.19 177 LEU B O 1
ATOM 3555 N N . GLU B 1 178 ? -6.91 -26.844 4.426 1 98.44 178 GLU B N 1
ATOM 3556 C CA . GLU B 1 178 ? -8.234 -26.312 4.707 1 98.44 178 GLU B CA 1
ATOM 3557 C C . GLU B 1 178 ? -8.961 -25.922 3.418 1 98.44 178 GLU B C 1
ATOM 3559 O O . GLU B 1 178 ? -10.156 -26.172 3.271 1 98.44 178 GLU B O 1
ATOM 3564 N N . ILE B 1 179 ? -8.219 -25.344 2.463 1 98.25 179 ILE B N 1
ATOM 3565 C CA . ILE B 1 179 ? -8.789 -25.031 1.159 1 98.25 179 ILE B CA 1
ATOM 3566 C C . ILE B 1 179 ? -9.281 -26.312 0.49 1 98.25 179 ILE B C 1
ATOM 3568 O O . ILE B 1 179 ? -10.406 -26.359 -0.02 1 98.25 179 ILE B O 1
ATOM 3572 N N . LYS B 1 180 ? -8.461 -27.281 0.514 1 97.69 180 LYS B N 1
ATOM 3573 C CA . LYS B 1 180 ? -8.828 -28.594 -0.048 1 97.69 180 LYS B CA 1
ATOM 3574 C C . LYS B 1 180 ? -10.078 -29.141 0.615 1 97.69 180 LYS B C 1
ATOM 3576 O O . LYS B 1 180 ? -11 -29.594 -0.068 1 97.69 180 LYS B O 1
ATOM 3581 N N . ARG B 1 181 ? -10.047 -29.109 1.913 1 98.25 181 ARG B N 1
ATOM 3582 C CA . ARG B 1 181 ? -11.156 -29.656 2.678 1 98.25 181 ARG B CA 1
ATOM 3583 C C . ARG B 1 181 ? -12.453 -28.906 2.373 1 98.25 181 ARG B C 1
ATOM 3585 O O . ARG B 1 181 ? -13.469 -29.516 2.051 1 98.25 181 ARG B O 1
ATOM 3592 N N . LEU B 1 182 ? -12.453 -27.547 2.367 1 98.44 182 LEU B N 1
ATOM 3593 C CA . LEU B 1 182 ? -13.648 -26.719 2.242 1 98.44 182 LEU B CA 1
ATOM 3594 C C . LEU B 1 182 ? -14.219 -26.797 0.831 1 98.44 182 LEU B C 1
ATOM 3596 O O . LEU B 1 182 ? -15.406 -26.531 0.62 1 98.44 182 LEU B O 1
ATOM 3600 N N . THR B 1 183 ? -13.367 -27.25 -0.099 1 98.19 183 THR B N 1
ATOM 3601 C CA . THR B 1 183 ? -13.828 -27.25 -1.482 1 98.19 183 THR B CA 1
ATOM 3602 C C . THR B 1 183 ? -13.891 -28.672 -2.025 1 98.19 183 THR B C 1
ATOM 3604 O O . THR B 1 183 ? -14.172 -28.875 -3.207 1 98.19 183 THR B O 1
ATOM 3607 N N . ASN B 1 184 ? -13.594 -29.656 -1.197 1 97.75 184 ASN B N 1
ATOM 3608 C CA . ASN B 1 184 ? -13.477 -31.047 -1.627 1 97.75 184 ASN B CA 1
ATOM 3609 C C . ASN B 1 184 ? -12.5 -31.188 -2.787 1 97.75 184 ASN B C 1
ATOM 3611 O O . ASN B 1 184 ? -12.773 -31.906 -3.75 1 97.75 184 ASN B O 1
ATOM 3615 N N . GLY B 1 185 ? -11.477 -30.406 -2.699 1 96.62 185 GLY B N 1
ATOM 3616 C CA . GLY B 1 185 ? -10.398 -30.516 -3.668 1 96.62 185 GLY B CA 1
ATOM 3617 C C . GLY B 1 185 ? -10.688 -29.797 -4.969 1 96.62 185 GLY B C 1
ATOM 3618 O O . GLY B 1 185 ? -9.898 -29.875 -5.918 1 96.62 185 GLY B O 1
ATOM 3619 N N . LEU B 1 186 ? -11.75 -29 -5.008 1 96.81 186 LEU B N 1
ATOM 3620 C CA . LEU B 1 186 ? -12.18 -28.375 -6.262 1 96.81 186 LEU B CA 1
ATOM 3621 C C . LEU B 1 186 ? -11.359 -27.141 -6.566 1 96.81 186 LEU B C 1
ATOM 3623 O O . LEU B 1 186 ? -11.266 -26.719 -7.723 1 96.81 186 LEU B O 1
ATOM 3627 N N . LEU B 1 187 ? -10.82 -26.531 -5.566 1 97.25 187 LEU B N 1
ATOM 3628 C CA . LEU B 1 187 ? -10 -25.344 -5.754 1 97.25 187 LEU B CA 1
ATOM 3629 C C . LEU B 1 187 ? -8.516 -25.688 -5.656 1 97.25 187 LEU B C 1
ATOM 3631 O O . LEU B 1 187 ? -8 -25.922 -4.559 1 97.25 187 LEU B O 1
ATOM 3635 N N . PRO B 1 188 ? -7.902 -25.703 -6.863 1 96.94 188 PRO B N 1
ATOM 3636 C CA . PRO B 1 188 ? -6.473 -26.016 -6.82 1 96.94 188 PRO B CA 1
ATOM 3637 C C . PRO B 1 188 ? -5.656 -24.938 -6.105 1 96.94 188 PRO B C 1
ATOM 3639 O O . PRO B 1 188 ? -5.969 -23.75 -6.211 1 96.94 188 PRO B O 1
ATOM 3642 N N . PHE B 1 189 ? -4.652 -25.438 -5.371 1 97.31 189 PHE B N 1
ATOM 3643 C CA . PHE B 1 189 ? -3.721 -24.531 -4.715 1 97.31 189 PHE B CA 1
ATOM 3644 C C . PHE B 1 189 ? -2.297 -24.766 -5.199 1 97.31 189 PHE B C 1
ATOM 3646 O O . PHE B 1 189 ? -1.943 -25.891 -5.574 1 97.31 189 PHE B O 1
ATOM 3653 N N . TYR B 1 190 ? -1.552 -23.75 -5.199 1 98 190 TYR B N 1
ATOM 3654 C CA . TYR B 1 190 ? -0.155 -23.703 -5.617 1 98 190 TYR B CA 1
ATOM 3655 C C . TYR B 1 190 ? 0.735 -23.172 -4.5 1 98 190 TYR B C 1
ATOM 3657 O O . TYR B 1 190 ? 0.349 -22.266 -3.771 1 98 190 TYR B O 1
ATOM 3665 N N . ASN B 1 191 ? 1.856 -23.797 -4.406 1 97.88 191 ASN B N 1
ATOM 3666 C CA . ASN B 1 191 ? 2.781 -23.438 -3.34 1 97.88 191 ASN B CA 1
ATOM 3667 C C . ASN B 1 191 ? 3.713 -22.297 -3.77 1 97.88 191 ASN B C 1
ATOM 3669 O O . ASN B 1 191 ? 4.355 -22.391 -4.82 1 97.88 191 ASN B O 1
ATOM 3673 N N . GLY B 1 192 ? 3.719 -21.297 -2.969 1 96.31 192 GLY B N 1
ATOM 3674 C CA . GLY B 1 192 ? 4.637 -20.188 -3.217 1 96.31 192 GLY B CA 1
ATOM 3675 C C . GLY B 1 192 ? 5.738 -20.094 -2.18 1 96.31 192 GLY B C 1
ATOM 3676 O O . GLY B 1 192 ? 6.5 -19.125 -2.174 1 96.31 192 GLY B O 1
ATOM 3677 N N . SER B 1 193 ? 5.855 -21.047 -1.25 1 95.5 193 SER B N 1
ATOM 3678 C CA . SER B 1 193 ? 6.84 -21.047 -0.174 1 95.5 193 SER B CA 1
ATOM 3679 C C . SER B 1 193 ? 7.887 -22.141 -0.385 1 95.5 193 SER B C 1
ATOM 3681 O O . SER B 1 193 ? 7.578 -23.328 -0.284 1 95.5 193 SER B O 1
ATOM 3683 N N . ASN B 1 194 ? 9.086 -21.734 -0.535 1 94.88 194 ASN B N 1
ATOM 3684 C CA . ASN B 1 194 ? 10.172 -22.672 -0.833 1 94.88 194 ASN B CA 1
ATOM 3685 C C . ASN B 1 194 ? 10.352 -23.688 0.282 1 94.88 194 ASN B C 1
ATOM 3687 O O . ASN B 1 194 ? 10.484 -24.891 0.016 1 94.88 194 ASN B O 1
ATOM 3691 N N . PRO B 1 195 ? 10.242 -23.312 1.575 1 93.69 195 PRO B N 1
ATOM 3692 C CA . PRO B 1 195 ? 10.445 -24.297 2.639 1 93.69 195 PRO B CA 1
ATOM 3693 C C . PRO B 1 195 ? 9.344 -25.359 2.686 1 93.69 195 PRO B C 1
ATOM 3695 O O . PRO B 1 195 ? 9.555 -26.438 3.223 1 93.69 195 PRO B O 1
ATOM 3698 N N . LEU B 1 196 ? 8.25 -25.062 2.057 1 96.31 196 LEU B N 1
ATOM 3699 C CA . LEU B 1 196 ? 7.082 -25.938 2.186 1 96.31 196 LEU B CA 1
ATOM 3700 C C . LEU B 1 196 ? 6.922 -26.812 0.95 1 96.31 196 LEU B C 1
ATOM 3702 O O . LEU B 1 196 ? 5.957 -27.578 0.845 1 96.31 196 LEU B O 1
ATOM 3706 N N . VAL B 1 197 ? 7.867 -26.75 0.043 1 96.94 197 VAL B N 1
ATOM 3707 C CA . VAL B 1 197 ? 7.598 -27.281 -1.288 1 96.94 197 VAL B CA 1
ATOM 3708 C C . VAL B 1 197 ? 7.336 -28.781 -1.201 1 96.94 197 VAL B C 1
ATOM 3710 O O . VAL B 1 197 ? 6.383 -29.281 -1.8 1 96.94 197 VAL B O 1
ATOM 3713 N N . LEU B 1 198 ? 8.078 -29.562 -0.434 1 96.88 198 LEU B N 1
ATOM 3714 C CA . LEU B 1 198 ? 7.891 -31 -0.362 1 96.88 198 LEU B CA 1
ATOM 3715 C C . LEU B 1 198 ? 6.535 -31.344 0.25 1 96.88 198 LEU B C 1
ATOM 3717 O O . LEU B 1 198 ? 5.762 -32.125 -0.329 1 96.88 198 LEU B O 1
ATOM 3721 N N . ASP B 1 199 ? 6.266 -30.703 1.337 1 97 199 ASP B N 1
ATOM 3722 C CA . ASP B 1 199 ? 5.004 -30.969 2.029 1 97 199 ASP B CA 1
ATOM 3723 C C . ASP B 1 199 ? 3.812 -30.547 1.172 1 97 199 ASP B C 1
ATOM 3725 O O . ASP B 1 199 ? 2.811 -31.266 1.101 1 97 199 ASP B O 1
ATOM 3729 N N . ALA B 1 200 ? 3.959 -29.422 0.544 1 97.88 200 ALA B N 1
ATOM 3730 C CA . ALA B 1 200 ? 2.861 -28.891 -0.266 1 97.88 200 ALA B CA 1
ATOM 3731 C C . ALA B 1 200 ? 2.572 -29.812 -1.45 1 97.88 200 ALA B C 1
ATOM 3733 O O . ALA B 1 200 ? 1.416 -30.156 -1.715 1 97.88 200 ALA B O 1
ATOM 3734 N N . LEU B 1 201 ? 3.615 -30.203 -2.146 1 97.19 201 LEU B N 1
ATOM 3735 C CA . LEU B 1 201 ? 3.428 -31.094 -3.289 1 97.19 201 LEU B CA 1
ATOM 3736 C C . LEU B 1 201 ? 2.854 -32.438 -2.848 1 97.19 201 LEU B C 1
ATOM 3738 O O . LEU B 1 201 ? 1.961 -32.969 -3.502 1 97.19 201 LEU B O 1
ATOM 3742 N N . ASN B 1 202 ? 3.344 -32.938 -1.789 1 95.88 202 ASN B N 1
ATOM 3743 C CA . ASN B 1 202 ? 2.832 -34.188 -1.279 1 95.88 202 ASN B CA 1
ATOM 3744 C C . ASN B 1 202 ? 1.378 -34.094 -0.834 1 95.88 202 ASN B C 1
ATOM 3746 O O . ASN B 1 202 ? 0.621 -35.062 -0.904 1 95.88 202 ASN B O 1
ATOM 3750 N N . ALA B 1 203 ? 1.006 -32.875 -0.432 1 96.19 203 ALA B N 1
ATOM 3751 C CA . ALA B 1 203 ? -0.359 -32.625 0.028 1 96.19 203 ALA B CA 1
ATOM 3752 C C . ALA B 1 203 ? -1.296 -32.375 -1.146 1 96.19 203 ALA B C 1
ATOM 3754 O O . ALA B 1 203 ? -2.502 -32.188 -0.96 1 96.19 203 ALA B O 1
ATOM 3755 N N . GLY B 1 204 ? -0.728 -32.312 -2.305 1 94.94 204 GLY B N 1
ATOM 3756 C CA . GLY B 1 204 ? -1.591 -32.219 -3.471 1 94.94 204 GLY B CA 1
ATOM 3757 C C . GLY B 1 204 ? -1.503 -30.875 -4.168 1 94.94 204 GLY B C 1
ATOM 3758 O O . GLY B 1 204 ? -2.309 -30.578 -5.051 1 94.94 204 GLY B O 1
ATOM 3759 N N . ALA B 1 205 ? -0.533 -30.047 -3.789 1 97.19 205 ALA B N 1
ATOM 3760 C CA . ALA B 1 205 ? -0.346 -28.812 -4.535 1 97.19 205 ALA B CA 1
ATOM 3761 C C . ALA B 1 205 ? -0.157 -29.078 -6.023 1 97.19 205 ALA B C 1
ATOM 3763 O O . ALA B 1 205 ? 0.576 -30 -6.402 1 97.19 205 ALA B O 1
ATOM 3764 N N . SER B 1 206 ? -0.873 -28.281 -6.844 1 96.56 206 SER B N 1
ATOM 3765 C CA . SER B 1 206 ? -0.841 -28.484 -8.289 1 96.56 206 SER B CA 1
ATOM 3766 C C . SER B 1 206 ? 0.485 -28.016 -8.883 1 96.56 206 SER B C 1
ATOM 3768 O O . SER B 1 206 ? 0.861 -28.438 -9.984 1 96.56 206 SER B O 1
ATOM 3770 N N . GLY B 1 207 ? 1.111 -27.188 -8.133 1 97.06 207 GLY B N 1
ATOM 3771 C CA . GLY B 1 207 ? 2.359 -26.656 -8.664 1 97.06 207 GLY B CA 1
ATOM 3772 C C . GLY B 1 207 ? 3.182 -25.906 -7.641 1 97.06 207 GLY B C 1
ATOM 3773 O O . GLY B 1 207 ? 2.723 -25.672 -6.52 1 97.06 207 GLY B O 1
ATOM 3774 N N . TRP B 1 208 ? 4.434 -25.641 -8.039 1 98.12 208 TRP B N 1
ATOM 3775 C CA . TRP B 1 208 ? 5.438 -24.891 -7.289 1 98.12 208 TRP B CA 1
ATOM 3776 C C . TRP B 1 208 ? 5.812 -23.609 -8.023 1 98.12 208 TRP B C 1
ATOM 3778 O O . TRP B 1 208 ? 6.402 -23.656 -9.102 1 98.12 208 TRP B O 1
ATOM 3788 N N . CYS B 1 209 ? 5.32 -22.5 -7.453 1 98.06 209 CYS B N 1
ATOM 3789 C CA . CYS B 1 209 ? 5.66 -21.203 -7.992 1 98.06 209 CYS B CA 1
ATOM 3790 C C . CYS B 1 209 ? 6.973 -20.688 -7.41 1 98.06 209 CYS B C 1
ATOM 3792 O O . CYS B 1 209 ? 7.066 -20.438 -6.207 1 98.06 209 CYS B O 1
ATOM 3794 N N . THR B 1 210 ? 7.992 -20.5 -8.227 1 98.12 210 THR B N 1
ATOM 3795 C CA . THR B 1 210 ? 9.297 -20.156 -7.68 1 98.12 210 THR B CA 1
ATOM 3796 C C . THR B 1 210 ? 10.172 -19.469 -8.734 1 98.12 210 THR B C 1
ATOM 3798 O O . THR B 1 210 ? 9.961 -19.656 -9.93 1 98.12 210 THR B O 1
ATOM 3801 N N . ALA B 1 211 ? 11.062 -18.703 -8.297 1 98.44 211 ALA B N 1
ATOM 3802 C CA . ALA B 1 211 ? 12.047 -18.047 -9.156 1 98.44 211 ALA B CA 1
ATOM 3803 C C . ALA B 1 211 ? 13.289 -18.906 -9.328 1 98.44 211 ALA B C 1
ATOM 3805 O O . ALA B 1 211 ? 14.148 -18.609 -10.156 1 98.44 211 ALA B O 1
ATOM 3806 N N . ALA B 1 212 ? 13.406 -20.016 -8.641 1 98.5 212 ALA B N 1
ATOM 3807 C CA . ALA B 1 212 ? 14.609 -20.844 -8.562 1 98.5 212 ALA B CA 1
ATOM 3808 C C . ALA B 1 212 ? 15.016 -21.359 -9.945 1 98.5 212 ALA B C 1
ATOM 3810 O O . ALA B 1 212 ? 16.203 -21.484 -10.242 1 98.5 212 ALA B O 1
ATOM 3811 N N . PRO B 1 213 ? 14.016 -21.625 -10.828 1 98.56 213 PRO B N 1
ATOM 3812 C CA . PRO B 1 213 ? 14.406 -22.156 -12.133 1 98.56 213 PRO B CA 1
ATOM 3813 C C . PRO B 1 213 ? 15.234 -21.172 -12.953 1 98.56 213 PRO B C 1
ATOM 3815 O O . PRO B 1 213 ? 15.883 -21.578 -13.922 1 98.56 213 PRO B O 1
ATOM 3818 N N . CYS B 1 214 ? 15.164 -19.891 -12.625 1 98.81 214 CYS B N 1
ATOM 3819 C CA . CYS B 1 214 ? 16.031 -18.938 -13.312 1 98.81 214 CYS B CA 1
ATOM 3820 C C . CYS B 1 214 ? 17.5 -19.312 -13.141 1 98.81 214 CYS B C 1
ATOM 3822 O O . CYS B 1 214 ? 18.328 -19.047 -14.016 1 98.81 214 CYS B O 1
ATOM 3824 N N . LEU B 1 215 ? 17.844 -19.938 -12.008 1 98.75 215 LEU B N 1
ATOM 3825 C CA . LEU B 1 215 ? 19.234 -20.203 -11.656 1 98.75 215 LEU B CA 1
ATOM 3826 C C . LEU B 1 215 ? 19.516 -21.703 -11.672 1 98.75 215 LEU B C 1
ATOM 3828 O O . LEU B 1 215 ? 20.625 -22.125 -11.984 1 98.75 215 LEU B O 1
ATOM 3832 N N . ALA B 1 216 ? 18.516 -22.5 -11.297 1 98.5 216 ALA B N 1
ATOM 3833 C CA . ALA B 1 216 ? 18.703 -23.953 -11.141 1 98.5 216 ALA B CA 1
ATOM 3834 C C . ALA B 1 216 ? 17.484 -24.719 -11.672 1 98.5 216 ALA B C 1
ATOM 3836 O O . ALA B 1 216 ? 16.781 -25.375 -10.906 1 98.5 216 ALA B O 1
ATOM 3837 N N . PRO B 1 217 ? 17.359 -24.656 -12.977 1 98.31 217 PRO B N 1
ATOM 3838 C CA . PRO B 1 217 ? 16.156 -25.281 -13.539 1 98.31 217 PRO B CA 1
ATOM 3839 C C . PRO B 1 217 ? 16.125 -26.797 -13.336 1 98.31 217 PRO B C 1
ATOM 3841 O O . PRO B 1 217 ? 15.117 -27.344 -12.891 1 98.31 217 PRO B O 1
ATOM 3844 N N . GLN B 1 218 ? 17.188 -27.5 -13.547 1 98.06 218 GLN B N 1
ATOM 3845 C CA . GLN B 1 218 ? 17.172 -28.953 -13.516 1 98.06 218 GLN B CA 1
ATOM 3846 C C . GLN B 1 218 ? 16.922 -29.484 -12.102 1 98.06 218 GLN B C 1
ATOM 3848 O O . GLN B 1 218 ? 16.094 -30.359 -11.898 1 98.06 218 GLN B O 1
ATOM 3853 N N . PRO B 1 219 ? 17.656 -28.891 -11.094 1 98 219 PRO B N 1
ATOM 3854 C CA . PRO B 1 219 ? 17.359 -29.328 -9.734 1 98 219 PRO B CA 1
ATOM 3855 C C . PRO B 1 219 ? 15.898 -29.156 -9.352 1 98 219 PRO B C 1
ATOM 3857 O O . PRO B 1 219 ? 15.328 -29.984 -8.641 1 98 219 PRO B O 1
ATOM 3860 N N . CYS B 1 220 ? 15.266 -28.125 -9.773 1 98.38 220 CYS B N 1
ATOM 3861 C CA . CYS B 1 220 ? 13.852 -27.906 -9.5 1 98.38 220 CYS B CA 1
ATOM 3862 C C . CYS B 1 220 ? 12.984 -28.969 -10.172 1 98.38 220 CYS B C 1
ATOM 3864 O O . CYS B 1 220 ? 12.062 -29.5 -9.555 1 98.38 220 CYS B O 1
ATOM 3866 N N . LEU B 1 221 ? 13.305 -29.25 -11.422 1 98.31 221 LEU B N 1
ATOM 3867 C CA . LEU B 1 221 ? 12.578 -30.266 -12.164 1 98.31 221 LEU B CA 1
ATOM 3868 C C . LEU B 1 221 ? 12.75 -31.641 -11.516 1 98.31 221 LEU B C 1
ATOM 3870 O O . LEU B 1 221 ? 11.781 -32.375 -11.367 1 98.31 221 LEU B O 1
ATOM 3874 N N . ASP B 1 222 ? 13.992 -31.938 -11.148 1 98.25 222 ASP B N 1
ATOM 3875 C CA . ASP B 1 222 ? 14.266 -33.219 -10.523 1 98.25 222 ASP B CA 1
ATOM 3876 C C . ASP B 1 222 ? 13.477 -33.406 -9.227 1 98.25 222 ASP B C 1
ATOM 3878 O O . ASP B 1 222 ? 12.938 -34.469 -8.961 1 98.25 222 ASP B O 1
ATOM 3882 N N . LEU B 1 223 ? 13.422 -32.344 -8.461 1 98 223 LEU B N 1
ATOM 3883 C CA . LEU B 1 223 ? 12.68 -32.375 -7.211 1 98 223 LEU B CA 1
ATOM 3884 C C . LEU B 1 223 ? 11.195 -32.656 -7.469 1 98 22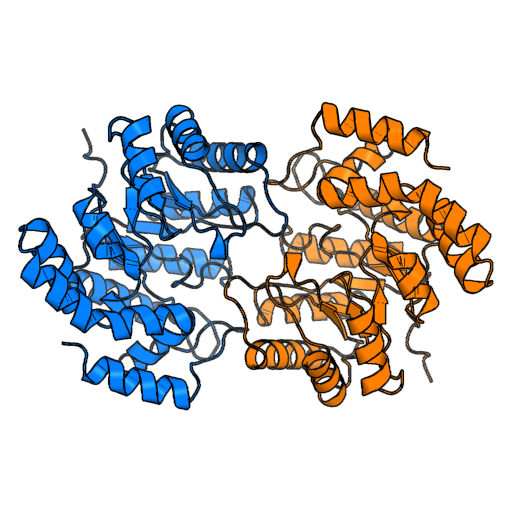3 LEU B C 1
ATOM 3886 O O . LEU B 1 223 ? 10.594 -33.531 -6.844 1 98 223 LEU B O 1
ATOM 3890 N N . TYR B 1 224 ? 10.672 -31.875 -8.375 1 98 224 TYR B N 1
ATOM 3891 C CA . TYR B 1 224 ? 9.266 -32.031 -8.719 1 98 224 TYR B CA 1
ATOM 3892 C C . TYR B 1 224 ? 8.984 -33.469 -9.195 1 98 224 TYR B C 1
ATOM 3894 O O . TYR B 1 224 ? 8.031 -34.094 -8.734 1 98 224 TYR B O 1
ATOM 3902 N N . GLU B 1 225 ? 9.766 -34 -10.047 1 97.75 225 GLU B N 1
ATOM 3903 C CA . GLU B 1 225 ? 9.586 -35.344 -10.602 1 97.75 225 GLU B CA 1
ATOM 3904 C C . GLU B 1 225 ? 9.711 -36.406 -9.516 1 97.75 225 GLU B C 1
ATOM 3906 O O . GLU B 1 225 ? 8.984 -37.406 -9.531 1 97.75 225 GLU B O 1
ATOM 3911 N N . ALA B 1 226 ? 10.711 -36.188 -8.68 1 97.94 226 ALA B N 1
ATOM 3912 C CA . ALA B 1 226 ? 10.883 -37.156 -7.602 1 97.94 226 ALA B CA 1
ATOM 3913 C C . ALA B 1 226 ? 9.633 -37.25 -6.73 1 97.94 226 ALA B C 1
ATOM 3915 O O . ALA B 1 226 ? 9.203 -38.344 -6.359 1 97.94 226 ALA B O 1
ATOM 3916 N N . VAL B 1 227 ? 9.031 -36.125 -6.406 1 97.75 227 VAL B N 1
ATOM 3917 C CA . VAL B 1 227 ? 7.812 -36.094 -5.598 1 97.75 227 VAL B CA 1
ATOM 3918 C C . VAL B 1 227 ? 6.68 -36.781 -6.352 1 97.75 227 VAL B C 1
ATOM 3920 O O . VAL B 1 227 ? 5.965 -37.594 -5.785 1 97.75 227 VAL B O 1
ATOM 3923 N N . ARG B 1 228 ? 6.512 -36.469 -7.617 1 96.25 228 ARG B N 1
ATOM 3924 C CA . ARG B 1 228 ? 5.438 -37.031 -8.422 1 96.25 228 ARG B CA 1
ATOM 3925 C C . ARG B 1 228 ? 5.594 -38.531 -8.547 1 96.25 228 ARG B C 1
ATOM 3927 O O . ARG B 1 228 ? 4.598 -39.281 -8.609 1 96.25 228 ARG B O 1
ATOM 3934 N N . ALA B 1 229 ? 6.746 -39 -8.562 1 97 229 ALA B N 1
ATOM 3935 C CA . ALA B 1 229 ? 7.035 -40.406 -8.727 1 97 229 ALA B CA 1
ATOM 3936 C C . ALA B 1 229 ? 6.988 -41.125 -7.387 1 97 229 ALA B C 1
ATOM 3938 O O . ALA B 1 229 ? 7.184 -42.344 -7.324 1 97 229 ALA B O 1
ATOM 3939 N N . GLY B 1 230 ? 6.84 -40.406 -6.316 1 96.5 230 GLY B N 1
ATOM 3940 C CA . GLY B 1 230 ? 6.762 -41.031 -4.996 1 96.5 230 GLY B CA 1
ATOM 3941 C C . GLY B 1 230 ? 8.117 -41.438 -4.445 1 96.5 230 GLY B C 1
ATOM 3942 O O . GLY B 1 230 ? 8.203 -42.312 -3.588 1 96.5 230 GLY B O 1
ATOM 3943 N N . ARG B 1 231 ? 9.117 -40.938 -5.02 1 97.81 231 ARG B N 1
ATOM 3944 C CA . ARG B 1 231 ? 10.461 -41.219 -4.527 1 97.81 231 ARG B CA 1
ATOM 3945 C C . ARG B 1 231 ? 10.828 -40.281 -3.383 1 97.81 231 ARG B C 1
ATOM 3947 O O . ARG B 1 231 ? 11.656 -39.375 -3.547 1 97.81 231 ARG B O 1
ATOM 3954 N N . ASP B 1 232 ? 10.359 -40.531 -2.254 1 96.12 232 ASP B N 1
ATOM 3955 C CA . ASP B 1 232 ? 10.383 -39.625 -1.108 1 96.12 232 ASP B CA 1
ATOM 3956 C C . ASP B 1 232 ? 11.812 -39.375 -0.658 1 96.12 232 ASP B C 1
ATOM 3958 O O . ASP B 1 232 ? 12.172 -38.219 -0.389 1 96.12 232 ASP B O 1
ATOM 3962 N N . ASP B 1 233 ? 12.594 -40.375 -0.601 1 97.56 233 ASP B N 1
ATOM 3963 C CA . ASP B 1 233 ? 13.977 -40.219 -0.157 1 97.56 233 ASP B CA 1
ATOM 3964 C C . ASP B 1 233 ? 14.766 -39.344 -1.144 1 97.56 233 ASP B C 1
ATOM 3966 O O . ASP B 1 233 ? 15.539 -38.5 -0.738 1 97.56 233 ASP B O 1
ATOM 3970 N N . ASP B 1 234 ? 14.516 -39.656 -2.383 1 97.62 234 ASP B N 1
ATOM 3971 C CA . ASP B 1 234 ? 15.172 -38.844 -3.42 1 97.62 234 ASP B CA 1
ATOM 3972 C C . ASP B 1 234 ? 14.742 -37.375 -3.348 1 97.62 234 ASP B C 1
ATOM 3974 O O . ASP B 1 234 ? 15.57 -36.469 -3.43 1 97.62 234 ASP B O 1
ATOM 3978 N N . ALA B 1 235 ? 13.484 -37.25 -3.219 1 98 235 ALA B N 1
ATOM 3979 C CA . ALA B 1 235 ? 12.938 -35.875 -3.139 1 98 235 ALA B CA 1
ATOM 3980 C C . ALA B 1 235 ? 13.539 -35.125 -1.963 1 98 235 ALA B C 1
ATOM 3982 O O . ALA B 1 235 ? 13.914 -33.969 -2.1 1 98 235 ALA B O 1
ATOM 3983 N N . ALA B 1 236 ? 13.641 -35.781 -0.834 1 97.5 236 ALA B N 1
ATOM 3984 C CA . ALA B 1 236 ? 14.203 -35.156 0.362 1 97.5 236 ALA B CA 1
ATOM 3985 C C . ALA B 1 236 ? 15.664 -34.781 0.14 1 97.5 236 ALA B C 1
ATOM 3987 O O . ALA B 1 236 ? 16.094 -33.688 0.554 1 97.5 236 ALA B O 1
ATOM 3988 N N . SER B 1 237 ? 16.391 -35.656 -0.485 1 97.81 237 SER B N 1
ATOM 3989 C CA . SER B 1 237 ? 17.797 -35.406 -0.77 1 97.81 237 SER B CA 1
ATOM 3990 C C . SER B 1 237 ? 17.969 -34.25 -1.734 1 97.81 237 SER B C 1
ATOM 3992 O O . SER B 1 237 ? 18.812 -33.375 -1.53 1 97.81 237 SER B O 1
ATOM 3994 N N . LEU B 1 238 ? 17.141 -34.219 -2.73 1 97.75 238 LEU B N 1
ATOM 3995 C CA . LEU B 1 238 ? 17.172 -33.156 -3.717 1 97.75 238 LEU B CA 1
ATOM 3996 C C . LEU B 1 238 ? 16.828 -31.812 -3.072 1 97.75 238 LEU B C 1
ATOM 3998 O O . LEU B 1 238 ? 17.469 -30.797 -3.344 1 97.75 238 LEU B O 1
ATOM 4002 N N . TYR B 1 239 ? 15.859 -31.828 -2.223 1 98 239 TYR B N 1
ATOM 4003 C CA . TYR B 1 239 ? 15.477 -30.609 -1.53 1 98 239 TYR B CA 1
ATOM 4004 C C . TYR B 1 239 ? 16.609 -30.109 -0.639 1 98 239 TYR B C 1
ATOM 4006 O O . TYR B 1 239 ? 16.906 -28.906 -0.617 1 98 239 TYR B O 1
ATOM 4014 N N . THR B 1 240 ? 17.203 -31.016 0.096 1 97.62 240 THR B N 1
ATOM 4015 C CA . THR B 1 240 ? 18.297 -30.656 0.988 1 97.62 240 THR B CA 1
ATOM 4016 C C . THR B 1 240 ? 19.406 -29.969 0.215 1 97.62 240 THR B C 1
ATOM 4018 O O . THR B 1 240 ? 19.969 -28.969 0.677 1 97.62 240 THR B O 1
ATOM 4021 N N . ALA B 1 241 ? 19.703 -30.5 -0.948 1 97.31 241 ALA B N 1
ATOM 4022 C CA . ALA B 1 241 ? 20.766 -29.938 -1.779 1 97.31 241 ALA B CA 1
ATOM 4023 C C . ALA B 1 241 ? 20.375 -28.562 -2.326 1 97.31 241 ALA B C 1
ATOM 4025 O O . ALA B 1 241 ? 21.234 -27.703 -2.502 1 97.31 241 ALA B O 1
ATOM 4026 N N . LEU B 1 242 ? 19.109 -28.375 -2.572 1 97.94 242 LEU B N 1
ATOM 4027 C CA . LEU B 1 242 ? 18.609 -27.156 -3.199 1 97.94 242 LEU B CA 1
ATOM 4028 C C . LEU B 1 242 ? 18.312 -26.094 -2.154 1 97.94 242 LEU B C 1
ATOM 4030 O O . LEU B 1 242 ? 18.266 -24.906 -2.475 1 97.94 242 LEU B O 1
ATOM 4034 N N . LYS B 1 243 ? 18.156 -26.438 -0.915 1 97.69 243 LYS B N 1
ATOM 4035 C CA . LYS B 1 243 ? 17.641 -25.625 0.184 1 97.69 243 LYS B CA 1
ATOM 4036 C C . LYS B 1 243 ? 18.469 -24.375 0.392 1 97.69 243 LYS B C 1
ATOM 4038 O O . LYS B 1 243 ? 17.922 -23.281 0.544 1 97.69 243 LYS B O 1
ATOM 4043 N N . PRO B 1 244 ? 19.859 -24.422 0.327 1 98 244 PRO B N 1
ATOM 4044 C CA . PRO B 1 244 ? 20.641 -23.188 0.528 1 98 244 PRO B CA 1
ATOM 4045 C C . PRO B 1 244 ? 20.328 -22.109 -0.507 1 98 244 PRO B C 1
ATOM 4047 O O . PRO B 1 244 ? 20.219 -20.938 -0.162 1 98 244 PRO B O 1
ATOM 4050 N N . LEU B 1 245 ? 20.141 -22.531 -1.749 1 98.44 245 LEU B N 1
ATOM 4051 C CA . LEU B 1 245 ? 19.781 -21.578 -2.801 1 98.44 245 LEU B CA 1
ATOM 4052 C C . LEU B 1 245 ? 18.391 -21 -2.57 1 98.44 245 LEU B C 1
ATOM 4054 O O . LEU B 1 245 ? 18.203 -19.781 -2.637 1 98.44 245 LEU B O 1
ATOM 4058 N N . LEU B 1 246 ? 17.438 -21.891 -2.217 1 98.06 246 LEU B N 1
ATOM 4059 C CA . LEU B 1 246 ? 16.062 -21.484 -2.02 1 98.06 246 LEU B CA 1
ATOM 4060 C C . LEU B 1 246 ? 15.938 -20.484 -0.879 1 98.06 246 LEU B C 1
ATOM 4062 O O . LEU B 1 246 ? 15.188 -19.5 -0.979 1 98.06 246 LEU B O 1
ATOM 4066 N N . GLN B 1 247 ? 16.688 -20.672 0.112 1 97.12 247 GLN B N 1
ATOM 4067 C CA . GLN B 1 247 ? 16.656 -19.781 1.269 1 97.12 247 GLN B CA 1
ATOM 4068 C C . GLN B 1 247 ? 17.328 -18.453 0.956 1 97.12 247 GLN B C 1
ATOM 4070 O O . GLN B 1 247 ? 16.812 -17.391 1.31 1 97.12 247 GLN B O 1
ATOM 4075 N N . PHE B 1 248 ? 18.422 -18.5 0.265 1 97.75 248 PHE B N 1
ATOM 4076 C CA . PHE B 1 248 ? 19.203 -17.312 -0.002 1 97.75 248 PHE B CA 1
ATOM 4077 C C . PHE B 1 248 ? 18.453 -16.344 -0.907 1 97.75 248 PHE B C 1
ATOM 4079 O O . PHE B 1 248 ? 18.391 -15.148 -0.64 1 97.75 248 PHE B O 1
ATOM 4086 N N . ILE B 1 249 ? 17.812 -16.844 -1.969 1 97.38 249 ILE B N 1
ATOM 4087 C CA . ILE B 1 249 ? 17.234 -15.953 -2.967 1 97.38 249 ILE B CA 1
ATOM 4088 C C . ILE B 1 249 ? 16.016 -15.242 -2.385 1 97.38 249 ILE B C 1
ATOM 4090 O O . ILE B 1 249 ? 15.719 -14.102 -2.754 1 97.38 249 ILE B O 1
ATOM 4094 N N . VAL B 1 250 ? 15.312 -15.844 -1.432 1 95.25 250 VAL B N 1
ATOM 4095 C CA . VAL B 1 250 ? 14.156 -15.211 -0.807 1 95.25 250 VAL B CA 1
ATOM 4096 C C . VAL B 1 250 ? 14.625 -14.203 0.243 1 95.25 250 VAL B C 1
ATOM 4098 O O . VAL B 1 250 ? 14.102 -13.086 0.315 1 95.25 250 VAL B O 1
ATOM 4101 N N . ALA B 1 251 ? 15.633 -14.523 1 1 93.75 251 ALA B N 1
ATOM 4102 C CA . ALA B 1 251 ? 16.125 -13.695 2.104 1 93.75 251 ALA B CA 1
ATOM 4103 C C . ALA B 1 251 ? 16.641 -12.352 1.6 1 93.75 251 ALA B C 1
ATOM 4105 O O . ALA B 1 251 ? 16.453 -11.328 2.258 1 93.75 251 ALA B O 1
ATOM 4106 N N . GLY B 1 252 ? 17.234 -12.383 0.456 1 93.31 252 GLY B N 1
ATOM 4107 C CA . GLY B 1 252 ? 17.859 -11.18 -0.056 1 93.31 252 GLY B CA 1
ATOM 4108 C C . GLY B 1 252 ? 16.953 -10.383 -0.976 1 93.31 252 GLY B C 1
ATOM 4109 O O . GLY B 1 252 ? 17.359 -9.336 -1.498 1 93.31 252 GLY B O 1
ATOM 4110 N N . GLY B 1 253 ? 15.672 -10.812 -1.166 1 95.06 253 GLY B N 1
ATOM 4111 C CA . GLY B 1 253 ? 14.805 -10.203 -2.166 1 95.06 253 GLY B CA 1
ATOM 4112 C C . GLY B 1 253 ? 15.016 -10.766 -3.559 1 95.06 253 GLY B C 1
ATOM 4113 O O . GLY B 1 253 ? 16.062 -10.555 -4.164 1 95.06 253 GLY B O 1
ATOM 4114 N N . LEU B 1 254 ? 14.008 -11.336 -4.125 1 97.44 254 LEU B N 1
ATOM 4115 C CA . LEU B 1 254 ? 14.102 -12.195 -5.297 1 97.44 254 LEU B CA 1
ATOM 4116 C C . LEU B 1 254 ? 14.688 -11.43 -6.484 1 97.44 254 LEU B C 1
ATOM 4118 O O . LEU B 1 254 ? 15.609 -11.914 -7.148 1 97.44 254 LEU B O 1
ATOM 4122 N N . PRO B 1 255 ? 14.258 -10.164 -6.727 1 98.19 255 PRO B N 1
ATOM 4123 C CA . PRO B 1 255 ? 14.852 -9.492 -7.887 1 98.19 255 PRO B CA 1
ATOM 4124 C C . PRO B 1 255 ? 16.359 -9.289 -7.742 1 98.19 255 PRO B C 1
ATOM 4126 O O . PRO B 1 255 ? 17.109 -9.586 -8.672 1 98.19 255 PRO B O 1
ATOM 4129 N N . THR B 1 256 ? 16.766 -8.945 -6.582 1 98.31 256 THR B N 1
ATOM 4130 C CA . THR B 1 256 ? 18.156 -8.633 -6.32 1 98.31 256 THR B CA 1
ATOM 4131 C C . THR B 1 256 ? 19.016 -9.891 -6.41 1 98.31 256 THR B C 1
ATOM 4133 O O . THR B 1 256 ? 20.031 -9.914 -7.117 1 98.31 256 THR B O 1
ATOM 4136 N N . THR B 1 257 ? 18.609 -10.945 -5.793 1 98.56 257 THR B N 1
ATOM 4137 C CA . THR B 1 257 ? 19.422 -12.148 -5.691 1 98.56 257 THR B CA 1
ATOM 4138 C C . THR B 1 257 ? 19.391 -12.93 -7 1 98.56 257 THR B C 1
ATOM 4140 O O . THR B 1 257 ? 20.422 -13.445 -7.445 1 98.56 257 THR B O 1
ATOM 4143 N N . VAL B 1 258 ? 18.25 -13.055 -7.637 1 98.81 258 VAL B N 1
ATOM 4144 C CA . VAL B 1 258 ? 18.125 -13.812 -8.875 1 98.81 258 VAL B CA 1
ATOM 4145 C C . VAL B 1 258 ? 18.906 -13.109 -9.984 1 98.81 258 VAL B C 1
ATOM 4147 O O . VAL B 1 258 ? 19.609 -13.758 -10.766 1 98.81 258 VAL B O 1
ATOM 4150 N N . LYS B 1 259 ? 18.844 -11.781 -10.062 1 98.81 259 LYS B N 1
ATOM 4151 C CA . LYS B 1 259 ? 19.609 -11.047 -11.07 1 98.81 259 LYS B CA 1
ATOM 4152 C C . LYS B 1 259 ? 21.109 -11.195 -10.844 1 98.81 259 LYS B C 1
ATOM 4154 O O . LYS B 1 259 ? 21.875 -11.359 -11.797 1 98.81 259 LYS B O 1
ATOM 4159 N N . ALA B 1 260 ? 21.5 -11.125 -9.602 1 98.75 260 ALA B N 1
ATOM 4160 C CA . ALA B 1 260 ? 22.906 -11.367 -9.289 1 98.75 260 ALA B CA 1
ATOM 4161 C C . ALA B 1 260 ? 23.328 -12.773 -9.711 1 98.75 260 ALA B C 1
ATOM 4163 O O . ALA B 1 260 ? 24.406 -12.961 -10.273 1 98.75 260 ALA B O 1
ATOM 4164 N N . GLY B 1 261 ? 22.5 -13.75 -9.422 1 98.81 261 GLY B N 1
ATOM 4165 C CA . GLY B 1 261 ? 22.797 -15.125 -9.805 1 98.81 261 GLY B CA 1
ATOM 4166 C C . GLY B 1 261 ? 22.922 -15.305 -11.305 1 98.81 261 GLY B C 1
ATOM 4167 O O . GLY B 1 261 ? 23.828 -15.992 -11.781 1 98.81 261 GLY B O 1
ATOM 4168 N N . LEU B 1 262 ? 22 -14.695 -12.031 1 98.81 262 LEU B N 1
ATOM 4169 C CA . LEU B 1 262 ? 22.062 -14.773 -13.484 1 98.81 262 LEU B CA 1
ATOM 4170 C C . LEU B 1 262 ? 23.359 -14.148 -14 1 98.81 262 LEU B C 1
ATOM 4172 O O . LEU B 1 262 ? 23.984 -14.695 -14.906 1 98.81 262 LEU B O 1
ATOM 4176 N N . GLU B 1 263 ? 23.734 -13.086 -13.43 1 98.56 263 GLU B N 1
ATOM 4177 C CA . GLU B 1 263 ? 24.984 -12.461 -13.82 1 98.56 263 GLU B CA 1
ATOM 4178 C C . GLU B 1 263 ? 26.172 -13.375 -13.531 1 98.56 263 GLU B C 1
ATOM 4180 O O . GLU B 1 263 ? 27.062 -13.531 -14.367 1 98.56 263 GLU B O 1
ATOM 4185 N N . LEU B 1 264 ? 26.219 -13.93 -12.414 1 98.5 264 LEU B N 1
ATOM 4186 C CA . LEU B 1 264 ? 27.281 -14.844 -12.016 1 98.5 264 LEU B CA 1
ATOM 4187 C C . LEU B 1 264 ? 27.344 -16.047 -12.953 1 98.5 264 LEU B C 1
ATOM 4189 O O . LEU B 1 264 ? 28.406 -16.641 -13.125 1 98.5 264 LEU B O 1
ATOM 4193 N N . GLN B 1 265 ? 26.25 -16.375 -13.562 1 98.12 265 GLN B N 1
ATOM 4194 C CA . GLN B 1 265 ? 26.188 -17.516 -14.477 1 98.12 265 GLN B CA 1
ATOM 4195 C C . GLN B 1 265 ? 26.438 -17.062 -15.922 1 98.12 265 GLN B C 1
ATOM 4197 O O . GLN B 1 265 ? 26.266 -17.844 -16.859 1 98.12 265 GLN B O 1
ATOM 4202 N N . GLY B 1 266 ? 26.766 -15.859 -16.141 1 98.19 266 GLY B N 1
ATOM 4203 C CA . GLY B 1 266 ? 27.141 -15.359 -17.469 1 98.19 266 GLY B CA 1
ATOM 4204 C C . GLY B 1 266 ? 25.953 -14.898 -18.281 1 98.19 266 GLY B C 1
ATOM 4205 O O . GLY B 1 266 ? 26.031 -14.82 -19.516 1 98.19 266 GLY B O 1
ATOM 4206 N N . ARG B 1 267 ? 24.844 -14.625 -17.609 1 97.88 267 ARG B N 1
ATOM 4207 C CA . ARG B 1 267 ? 23.625 -14.188 -18.266 1 97.88 267 ARG B CA 1
ATOM 4208 C C . ARG B 1 267 ? 23.062 -12.93 -17.609 1 97.88 267 ARG B C 1
ATOM 4210 O O . ARG B 1 267 ? 21.953 -12.953 -17.078 1 97.88 267 ARG B O 1
ATOM 4217 N N . PRO B 1 268 ? 23.844 -11.805 -17.734 1 98.06 268 PRO B N 1
ATOM 4218 C CA . PRO B 1 268 ? 23.391 -10.594 -17.047 1 98.06 268 PRO B CA 1
ATOM 4219 C C . PRO B 1 268 ? 22.047 -10.078 -17.594 1 98.06 268 PRO B C 1
ATOM 4221 O O . PRO B 1 268 ? 21.812 -10.133 -18.797 1 98.06 268 PRO B O 1
ATOM 4224 N N . VAL B 1 269 ? 21.188 -9.648 -16.641 1 98.69 269 VAL B N 1
ATOM 4225 C CA . VAL B 1 269 ? 19.875 -9.148 -17.016 1 98.69 269 VAL B CA 1
ATOM 4226 C C . VAL B 1 269 ? 19.672 -7.742 -16.453 1 98.69 269 VAL B C 1
ATOM 4228 O O . VAL B 1 269 ? 18.547 -7.23 -16.422 1 98.69 269 VAL B O 1
ATOM 4231 N N . GLY B 1 270 ? 20.734 -7.098 -15.984 1 98.38 270 GLY B N 1
ATOM 4232 C CA . GLY B 1 270 ? 20.656 -5.742 -15.461 1 98.38 270 GLY B CA 1
ATOM 4233 C C . GLY B 1 270 ? 20.328 -5.699 -13.977 1 98.38 270 GLY B C 1
ATOM 4234 O O . GLY B 1 270 ? 20.031 -6.73 -13.367 1 98.38 270 GLY B O 1
ATOM 4235 N N . ASP B 1 271 ? 20.375 -4.539 -13.352 1 98.06 271 ASP B N 1
ATOM 4236 C CA . ASP B 1 271 ? 20.156 -4.301 -11.93 1 98.06 271 ASP B CA 1
ATOM 4237 C C . ASP B 1 271 ? 18.672 -4.199 -11.609 1 98.06 271 ASP B C 1
ATOM 4239 O O . ASP B 1 271 ? 17.859 -3.961 -12.508 1 98.06 271 ASP B O 1
ATOM 4243 N N . PRO B 1 272 ? 18.328 -4.512 -10.352 1 98.25 272 PRO B N 1
ATOM 4244 C CA . PRO B 1 272 ? 16.938 -4.273 -9.984 1 98.25 272 PRO B CA 1
ATOM 4245 C C . PRO B 1 272 ? 16.531 -2.803 -10.078 1 98.25 272 PRO B C 1
ATOM 4247 O O . PRO B 1 272 ? 17.406 -1.924 -10.039 1 98.25 272 PRO B O 1
ATOM 4250 N N . ARG B 1 273 ? 15.258 -2.596 -10.328 1 97.81 273 ARG B N 1
ATOM 4251 C CA . ARG B 1 273 ? 14.734 -1.236 -10.398 1 97.81 273 ARG B CA 1
ATOM 4252 C C . ARG B 1 273 ? 14.875 -0.522 -9.062 1 97.81 273 ARG B C 1
ATOM 4254 O O . ARG B 1 273 ? 14.531 -1.077 -8.016 1 97.81 273 ARG B O 1
ATOM 4261 N N . ARG B 1 274 ? 15.445 0.744 -9.062 1 97.62 274 ARG B N 1
ATOM 4262 C CA . ARG B 1 274 ? 15.57 1.533 -7.84 1 97.62 274 ARG B CA 1
ATOM 4263 C C . ARG B 1 274 ? 14.211 1.824 -7.227 1 97.62 274 ARG B C 1
ATOM 4265 O O . ARG B 1 274 ? 13.258 2.143 -7.941 1 97.62 274 ARG B O 1
ATOM 4272 N N . PRO B 1 275 ? 14.133 1.64 -5.816 1 97.5 275 PRO B N 1
ATOM 4273 C CA . PRO B 1 275 ? 15.188 1.824 -4.816 1 97.5 275 PRO B CA 1
ATOM 4274 C C . PRO B 1 275 ? 15.938 0.53 -4.504 1 97.5 275 PRO B C 1
ATOM 4276 O O . PRO B 1 275 ? 16.875 0.536 -3.707 1 97.5 275 PRO B O 1
ATOM 4279 N N . LEU B 1 276 ? 15.508 -0.587 -5.16 1 97.88 276 LEU B N 1
ATOM 4280 C CA . LEU B 1 276 ? 16.281 -1.809 -4.961 1 97.88 276 LEU B CA 1
ATOM 4281 C C . LEU B 1 276 ? 17.703 -1.649 -5.5 1 97.88 276 LEU B C 1
ATOM 4283 O O . LEU B 1 276 ? 17.906 -1.003 -6.527 1 97.88 276 LEU B O 1
ATOM 4287 N N . LEU B 1 277 ? 18.641 -2.229 -4.816 1 97.88 277 LEU B N 1
ATOM 4288 C CA . LEU B 1 277 ? 20.031 -2.166 -5.242 1 97.88 277 LEU B CA 1
ATOM 4289 C C . LEU B 1 277 ? 20.562 -3.557 -5.582 1 97.88 277 LEU B C 1
ATOM 4291 O O . LEU B 1 277 ? 20 -4.562 -5.129 1 97.88 277 LEU B O 1
ATOM 4295 N N . PRO B 1 278 ? 21.594 -3.586 -6.414 1 97.69 278 PRO B N 1
ATOM 4296 C CA . PRO B 1 278 ? 22.25 -4.875 -6.648 1 97.69 278 PRO B CA 1
ATOM 4297 C C . PRO B 1 278 ? 22.781 -5.516 -5.367 1 97.69 278 PRO B C 1
ATOM 4299 O O . PRO B 1 278 ? 23.031 -4.812 -4.383 1 97.69 278 PRO B O 1
ATOM 4302 N N . LEU B 1 279 ? 22.844 -6.824 -5.426 1 97.94 279 LEU B N 1
ATOM 4303 C CA . LEU B 1 279 ? 23.391 -7.57 -4.305 1 97.94 279 LEU B CA 1
ATOM 4304 C C . LEU B 1 279 ? 24.781 -7.059 -3.939 1 97.94 279 LEU B C 1
ATOM 4306 O O . LEU B 1 279 ? 25.609 -6.801 -4.82 1 97.94 279 LEU B O 1
ATOM 4310 N N . ASP B 1 280 ? 25.016 -6.863 -2.715 1 96.25 280 ASP B N 1
ATOM 4311 C CA . ASP B 1 280 ? 26.312 -6.332 -2.299 1 96.25 280 ASP B CA 1
ATOM 4312 C C . ASP B 1 280 ? 27.422 -7.371 -2.479 1 96.25 280 ASP B C 1
ATOM 4314 O O . ASP B 1 280 ? 27.141 -8.539 -2.75 1 96.25 280 ASP B O 1
ATOM 4318 N N . PRO B 1 281 ? 28.688 -6.953 -2.305 1 97.12 281 PRO B N 1
ATOM 4319 C CA . PRO B 1 281 ? 29.812 -7.852 -2.58 1 97.12 281 PRO B CA 1
ATOM 4320 C C . PRO B 1 281 ? 29.812 -9.094 -1.686 1 97.12 281 PRO B C 1
ATOM 4322 O O . PRO B 1 281 ? 30.094 -10.195 -2.154 1 97.12 281 PRO B O 1
ATOM 4325 N N . GLU B 1 282 ? 29.484 -8.945 -0.486 1 97.69 282 GLU B N 1
ATOM 4326 C CA . GLU B 1 282 ? 29.438 -10.078 0.429 1 97.69 282 GLU B CA 1
ATOM 4327 C C . GLU B 1 282 ? 28.359 -11.07 0.03 1 97.69 282 GLU B C 1
ATOM 4329 O O . GLU B 1 282 ? 28.578 -12.281 0.008 1 97.69 282 GLU B O 1
ATOM 4334 N N . GLY B 1 283 ? 27.156 -10.57 -0.249 1 97.88 283 GLY B N 1
ATOM 4335 C CA . GLY B 1 283 ? 26.094 -11.422 -0.729 1 97.88 283 GLY B CA 1
ATOM 4336 C C . GLY B 1 283 ? 26.422 -12.133 -2.027 1 97.88 283 GLY B C 1
ATOM 4337 O O . GLY B 1 283 ? 26.078 -13.297 -2.207 1 97.88 283 GLY B O 1
ATOM 4338 N N . ARG B 1 284 ? 27.109 -11.484 -2.898 1 97.88 284 ARG B N 1
ATOM 4339 C CA . ARG B 1 284 ? 27.5 -12.07 -4.176 1 97.88 284 ARG B CA 1
ATOM 4340 C C . ARG B 1 284 ? 28.453 -13.242 -3.975 1 97.88 284 ARG B C 1
ATOM 4342 O O . ARG B 1 284 ? 28.328 -14.273 -4.641 1 97.88 284 ARG B O 1
ATOM 4349 N N . GLU B 1 285 ? 29.391 -13.008 -3.041 1 98.38 285 GLU B N 1
ATOM 4350 C CA . GLU B 1 285 ? 30.328 -14.094 -2.75 1 98.38 285 GLU B CA 1
ATOM 4351 C C . GLU B 1 285 ? 29.609 -15.305 -2.172 1 98.38 285 GLU B C 1
ATOM 4353 O O . GLU B 1 285 ? 29.891 -16.438 -2.555 1 98.38 285 GLU B O 1
ATOM 4358 N N . THR B 1 286 ? 28.703 -15.016 -1.315 1 98.62 286 THR B N 1
ATOM 4359 C CA . THR B 1 286 ? 27.906 -16.094 -0.737 1 98.62 286 THR B CA 1
ATOM 4360 C C . THR B 1 286 ? 27.109 -16.812 -1.817 1 98.62 286 THR B C 1
ATOM 4362 O O . THR B 1 286 ? 27.094 -18.047 -1.867 1 98.62 286 THR B O 1
ATOM 4365 N N . LEU B 1 287 ? 26.5 -16.062 -2.65 1 98.69 287 LEU B N 1
ATOM 4366 C CA . LEU B 1 287 ? 25.688 -16.641 -3.719 1 98.69 287 LEU B CA 1
ATOM 4367 C C . LEU B 1 287 ? 26.547 -17.453 -4.672 1 98.69 287 LEU B C 1
ATOM 4369 O O . LEU B 1 287 ? 26.141 -18.531 -5.117 1 98.69 287 LEU B O 1
ATOM 4373 N N . LYS B 1 288 ? 27.688 -16.984 -4.973 1 98.31 288 LYS B N 1
ATOM 4374 C CA . LYS B 1 288 ? 28.625 -17.719 -5.824 1 98.31 288 LYS B CA 1
ATOM 4375 C C . LYS B 1 288 ? 28.922 -19.094 -5.254 1 98.31 288 LYS B C 1
ATOM 4377 O O . LYS B 1 288 ? 28.922 -20.094 -5.984 1 98.31 288 LYS B O 1
ATOM 4382 N N . GLY B 1 289 ? 29.188 -19.109 -3.936 1 98.44 289 GLY B N 1
ATOM 4383 C CA . GLY B 1 289 ? 29.422 -20.391 -3.275 1 98.44 289 GLY B CA 1
ATOM 4384 C C . GLY B 1 289 ? 28.219 -21.312 -3.328 1 98.44 289 GLY B C 1
ATOM 4385 O O . GLY B 1 289 ? 28.359 -22.516 -3.594 1 98.44 289 GLY B O 1
ATOM 4386 N N . ILE B 1 290 ? 27.078 -20.75 -3.143 1 98.62 290 ILE B N 1
ATOM 4387 C CA . ILE B 1 290 ? 25.844 -21.531 -3.15 1 98.62 290 ILE B CA 1
ATOM 4388 C C . ILE B 1 290 ? 25.594 -22.094 -4.543 1 98.62 290 ILE B C 1
ATOM 4390 O O . ILE B 1 290 ? 25.281 -23.281 -4.691 1 98.62 290 ILE B O 1
ATOM 4394 N N . LEU B 1 291 ? 25.797 -21.297 -5.566 1 98.06 291 LEU B N 1
ATOM 4395 C CA . LEU B 1 291 ? 25.578 -21.734 -6.941 1 98.06 291 LEU B CA 1
ATOM 4396 C C . LEU B 1 291 ? 26.562 -22.844 -7.324 1 98.06 291 LEU B C 1
ATOM 4398 O O . LEU B 1 291 ? 26.188 -23.797 -8.023 1 98.06 291 LEU B O 1
ATOM 4402 N N . ALA B 1 292 ? 27.797 -22.75 -6.824 1 96.94 292 ALA B N 1
ATOM 4403 C CA . ALA B 1 292 ? 28.812 -23.75 -7.121 1 96.94 292 ALA B CA 1
ATOM 4404 C C . ALA B 1 292 ? 28.469 -25.094 -6.484 1 96.94 292 ALA B C 1
ATOM 4406 O O . ALA B 1 292 ? 28.859 -26.141 -6.996 1 96.94 292 ALA B O 1
ATOM 4407 N N . SER B 1 293 ? 27.75 -25 -5.41 1 96 293 SER B N 1
ATOM 4408 C CA . SER B 1 293 ? 27.438 -26.219 -4.676 1 96 293 SER B CA 1
ATOM 4409 C C . SER B 1 293 ? 26.062 -26.766 -5.066 1 96 293 SER B C 1
ATOM 4411 O O . SER B 1 293 ? 25.656 -27.844 -4.609 1 96 293 SER B O 1
ATOM 4413 N N . THR B 1 294 ? 25.328 -26.016 -5.832 1 93.5 294 THR B N 1
ATOM 4414 C CA . THR B 1 294 ? 24.016 -26.453 -6.293 1 93.5 294 THR B CA 1
ATOM 4415 C C . THR B 1 294 ? 24.156 -27.453 -7.43 1 93.5 294 THR B C 1
ATOM 4417 O O . THR B 1 294 ? 24.891 -27.234 -8.383 1 93.5 294 THR B O 1
ATOM 4420 N N . PRO B 1 295 ? 23.625 -28.594 -7.27 1 85.5 295 PRO B N 1
ATOM 4421 C CA . PRO B 1 295 ? 23.797 -29.656 -8.266 1 85.5 295 PRO B CA 1
ATOM 4422 C C . PRO B 1 295 ? 23.281 -29.266 -9.648 1 85.5 295 PRO B C 1
ATOM 4424 O O . PRO B 1 295 ? 22.406 -28.406 -9.758 1 85.5 295 PRO B O 1
#

Organism: Mycobacteroides abscessus (strain ATCC 19977 / DSM 44196 / CCUG 20993 / CIP 104536 / JCM 13569 / NCTC 13031 / TMC 1543 / L948) (NCBI:txid561007)

pLDDT: mean 96.52, std 7.23, range [32.28, 98.94]

Secondary structure (DSSP, 8-state):
--------EEEE-----B-TTS-B-HHHHHHHHHHHHHTT-SEE--SSTTTTGGG--HHHHHHHHHHHHHHHTTSS-BEEE---SSHHHHHHHHHHHHHHT-SEEEE----SSPPPHHHHHHHHHHHHHT-SS-EEEEE-HHHHS----HHHHHHHHHH-TTEEEEEE-SS-HHHHHHHHHHHTT-S-EEE--GGGHHHHHHTT-SEEEESGGGT-HHHHHHHHHHHHTT-HHHHHHHHHHHHHHHHHHHHT-HHHHHHHHHHHTT----PPPTTS-PPPHHHHHHHHHHHHH--/--------EEEE-----B-TTSSB-HHHHHHHHHHHHHTT-SEE--SSTTTTGGG--HHHHHHHHHHHHHHHTTSS-BEEE---SSHHHHHHHHHHHHHHT-SEEEE----SSPPPHHHHHHHHHHHHHT-SS-EEEEE-HHHHS----HHHHHHHHHH-TTEEEEEE-SS-HHHHHHHHHHHTT-S-EEE--GGGHHHHHHTT-SEEEESGGGT-HHHHHHHHHHHHTT-HHHHHHHHHHHHHHHHHHHHT-HHHHHHHHHHHTT----PPPTTS-PPPHHHHHHHHHHHHH--

Foldseek 3Di:
DPPLQQDFAEAAEDAFFADPVRATDLVLLLVLLLVLVVLPGQEYEYLDQRNVVAQDDPVSLLSSLLSNCVSCVVVHAYEYELEDQDLVSSLVSQVSNVVSPHQYYEYENAHPDADDLVRVLVSVQSSLVSDDHAYEYEADCVGRVYGQALVSLVVSPVVRPRDAEYEDEPLDLVRVVVNCVVVVNRRAYEYAYLVCHLVNVLSPHRYYYDNCCSQVVVLSNQLRVCSVVVVNVSNVVSSVQCVVVSVLCVVLGVNQLSQLNCVLVVSHRHADRPPHGHDDPVSSVVSNVSSVSRD/DPPLAQDFAEAAEDAFFADPVRATDLVLLLVLLLVLVVLPGQEYEYLDQRNVVAQDDPVSLLSSLLSNCVSCVVVHAYEYEQEDQDLVSSLVSQVSNVVSPHQYYEYENAHPDADDLVRVLVSVQSSLVSDDHAYEYEADCVGRVYGQALVSLVVSPVVRPRDAEYEDEPLDLVRVVVNCVSVVNRRAYEYAHLVCHLVNVLSPHRYYYDNCCSQVVVLSNQLRVCSVVVVSVSNVVSSVQCVVVRVLCVVLGVNQLSQLSCVLVVSHRHADDPPHGHDDPVSSVVSNVSSVSRD

Radius of gyration: 25.09 Å; Cα contacts (8 Å, |Δi|>4): 1209; chains: 2; bounding box: 54×76×61 Å

Solvent-accessible surface area (backbone atoms only — not comparable to full-atom values): 30396 Å² total; per-residue (Å²): 125,85,71,71,80,77,78,34,48,44,28,30,31,46,61,62,22,25,39,97,87,71,44,74,28,62,68,59,36,30,52,52,48,36,47,42,49,73,60,61,41,42,21,42,32,42,31,38,79,39,20,43,41,84,64,49,53,70,70,53,47,50,49,50,49,45,41,48,43,58,43,46,60,78,72,44,53,34,36,36,36,24,54,38,58,23,43,66,56,20,32,54,42,39,39,50,35,50,73,58,62,39,57,24,34,31,38,41,77,38,46,76,64,87,68,50,70,67,32,48,51,52,36,52,48,54,41,48,72,62,46,88,54,40,30,26,42,39,38,35,35,92,65,32,70,42,77,72,48,51,69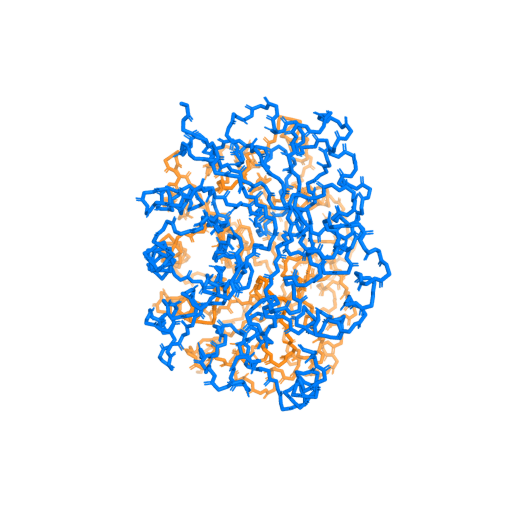,55,52,50,51,44,41,74,73,29,87,41,40,56,36,33,36,47,37,77,66,52,66,65,50,56,51,47,35,26,63,78,46,74,56,68,48,46,40,26,32,49,26,74,93,37,46,68,62,36,46,74,72,60,34,43,25,45,45,42,50,56,46,75,76,39,34,60,55,52,51,50,28,53,50,24,53,76,69,65,36,56,67,59,21,51,53,45,44,62,56,43,40,65,52,56,52,49,31,59,73,63,37,44,39,22,36,51,34,48,48,28,36,77,72,74,50,70,38,46,59,41,69,49,42,49,56,62,59,49,75,69,56,46,54,52,48,52,53,43,59,72,64,40,116,127,84,72,73,79,77,79,36,48,45,28,30,31,46,60,60,22,23,39,96,87,69,43,74,27,62,68,59,35,29,51,50,48,34,46,42,50,72,60,60,41,43,22,42,32,42,32,38,78,38,21,42,42,83,65,49,53,71,71,53,46,51,48,51,48,47,39,46,44,57,43,44,60,78,72,43,52,34,35,37,36,24,54,38,57,24,43,68,55,20,32,53,41,40,39,49,35,49,73,58,61,39,59,25,34,30,38,39,77,37,45,76,62,85,69,50,72,68,31,48,52,50,36,52,48,53,40,48,73,63,47,88,54,40,30,27,44,40,38,33,34,93,64,34,69,42,76,71,49,52,67,56,51,52,50,44,40,74,76,28,88,41,41,57,36,34,36,46,38,78,65,52,66,64,50,56,51,47,36,26,60,80,46,74,57,67,48,46,39,26,34,48,26,74,91,35,44,68,61,36,47,74,73,59,34,43,24,43,46,40,52,56,45,76,75,40,34,60,53,52,51,52,30,51,50,25,51,76,70,64,37,58,70,59,20,52,53,45,43,62,56,44,42,65,52,55,51,48,30,58,75,64,36,44,39,22,35,50,34,47,48,26,36,76,71,74,50,69,39,47,60,40,69,51,43,48,54,62,59,48,72,69,55,47,54,52,47,51,54,42,57,72,64,40,115